Protein AF-A0A423U2K8-F1 (afdb_monomer)

Organism: Penaeus vannamei (NCBI:txid6689)

Secondary structure (DSSP, 8-state):
---EEEPTTS-EEES--EE-TT--HHHHHHHHHHHHHTT--EEE--GGGS-HHHHHHHHHHHHHHHT--GGGSEEEEEE-GGG-STTHHHHHHHHHHHHHT-S-EEEEEE-SS-EE--SSTT-SS-EETTEE-EETT--HHHHHHHHHHHHHTTSEEEEEEES--HHHHHHHHTT-SS--S-EEE-----STT----EE--S-----------SS--------PPPHHHHTTS-HHHHHHHHSPPEEEEETTEEEEEPPP-PPPPHHHHHHHHHHHHHHHHHTT--SSS--HHHHHHHHHHHHHHHHHHHHH-HHHHHHHHHHHHHHHHHHHHHHHHHHHHHHHHHHHHHHHHHHHHHHHHHHHHHHHHHHHHHHHHHHHHHHHHHHHHHHHHHHHHHHHHHHHHHHHHHHHHHHHHHHHHHHHHHHTSPP-

pLDDT: mean 81.75, std 18.7, range [22.86, 98.69]

Foldseek 3Di:
DPDWDQFPLRDTHHQAEFECAPPDLVGLLVVLLVCVVVPHQEYEDELVRVNLLSNLNSLVVNCVVPVDDPVSHAYEYEQFLQLLDAVSLVVRLVVSCVSSVHQAHAEYEHAEQWHFNAPDSNSRQPDDPNHTRTDPVRDPQNSLVVQVVCCVVRNYVFYAYEPDDPVSLCVNCVPDPHRHRWYWYQQDDDDPDGRRGDTDDPDDDDDDDDDDDDDDDPPPPLPDDPPVVVVVDDLQVLQCSLPPWDWDDDPNDIDTHGDDLDADDPVNLVVLVVVLVVQCVVVVADPDDDGPSNVVSVVVSLSVVLSNVCSVPVVVSVVSSVVVVVVVVVVVSVVSVVVVVVVVVVVVVVVVVVVVVVVVVVVVVVVVVVVVVVVVVVVVVVVVVVVVVVVVVVVVVVVVVVVVVVVVVVVVVVVVVVVVVVVVVVVPDDDD

InterPro domains:
  IPR018170 Aldo/keto reductase, conserved site [PS00062] (147-164)
  IPR018170 Aldo/keto reductase, conserved site [PS00798] (39-56)
  IPR019347 Axonemal dynein light chain [PF10211] (236-421)
  IPR019347 Axonemal dynein light chain [PTHR13183] (218-428)
  IPR020471 Aldo-keto reductase [PR00069] (35-59)
  IPR020471 Aldo-keto reductase [PR00069] (95-113)
  IPR020471 Aldo-keto reductase [PR00069] (147-164)
  IPR023210 NADP-dependent oxidoreductase domain [PF00248] (21-184)
  IPR036812 NAD(P)-dependent oxidoreductase domain superfamily [G3DSA:3.20.20.100] (2-192)
  IPR036812 NAD(P)-dependent oxidoreductase domain superfamily [SSF51430] (1-232)

Structure (mmCIF, N/CA/C/O backbone):
data_AF-A0A423U2K8-F1
#
_entry.id   AF-A0A423U2K8-F1
#
loop_
_atom_site.group_PDB
_atom_site.id
_atom_site.type_symbol
_atom_site.label_atom_id
_atom_site.label_alt_id
_atom_site.label_comp_id
_atom_site.label_asym_id
_atom_site.label_entity_id
_atom_site.label_seq_id
_atom_site.pdbx_PDB_ins_code
_atom_site.Cartn_x
_atom_site.Cartn_y
_atom_site.Cartn_z
_atom_site.occupancy
_atom_site.B_iso_or_equiv
_atom_site.auth_seq_id
_atom_site.auth_comp_id
_atom_site.auth_asym_id
_atom_site.auth_atom_id
_atom_site.pdbx_PDB_model_num
ATOM 1 N N . MET A 1 1 ? -10.004 -9.629 -20.225 1.00 54.41 1 MET A N 1
ATOM 2 C CA . MET A 1 1 ? -8.718 -8.901 -20.146 1.00 54.41 1 MET A CA 1
ATOM 3 C C . MET A 1 1 ? -7.633 -9.961 -20.197 1.00 54.41 1 MET A C 1
ATOM 5 O O . MET A 1 1 ? -7.325 -10.543 -19.169 1.00 54.41 1 MET A O 1
ATOM 9 N N . ASP A 1 2 ? -7.085 -10.257 -21.377 1.00 60.03 2 ASP A N 1
ATOM 10 C CA . ASP A 1 2 ? -6.323 -11.513 -21.561 1.00 60.03 2 ASP A CA 1
ATOM 11 C C . ASP A 1 2 ? -4.809 -11.291 -21.650 1.00 60.03 2 ASP A C 1
ATOM 13 O O . ASP A 1 2 ? -4.030 -12.221 -21.874 1.00 60.03 2 ASP A O 1
ATOM 17 N N . LYS A 1 3 ? -4.372 -10.041 -21.457 1.00 76.19 3 LYS A N 1
ATOM 18 C CA . LYS A 1 3 ? -2.959 -9.679 -21.503 1.00 76.19 3 LYS A CA 1
ATOM 19 C C . LYS A 1 3 ? -2.255 -10.156 -20.231 1.00 76.19 3 LYS A C 1
ATOM 21 O O . LYS A 1 3 ? -2.613 -9.768 -19.118 1.00 76.19 3 LYS A O 1
ATOM 26 N N . ALA A 1 4 ? -1.231 -10.979 -20.416 1.00 78.88 4 ALA A N 1
ATOM 27 C CA . ALA A 1 4 ? -0.391 -11.527 -19.363 1.00 78.88 4 ALA A CA 1
ATOM 28 C C . ALA A 1 4 ? 1.085 -11.399 -19.752 1.00 78.88 4 ALA A C 1
ATOM 30 O O . ALA A 1 4 ? 1.414 -11.366 -20.936 1.00 78.88 4 ALA A O 1
ATOM 31 N N . VAL A 1 5 ? 1.959 -11.362 -18.752 1.00 76.69 5 VAL A N 1
ATOM 32 C CA . VAL A 1 5 ? 3.409 -11.454 -18.919 1.00 76.69 5 VAL A CA 1
ATOM 33 C C . VAL A 1 5 ? 3.885 -12.854 -18.540 1.00 76.69 5 VAL A C 1
ATOM 35 O O . VAL A 1 5 ? 3.356 -13.476 -17.614 1.00 76.69 5 VAL A O 1
ATOM 38 N N . THR A 1 6 ? 4.882 -13.358 -19.261 1.00 81.50 6 THR A N 1
ATOM 39 C CA . THR A 1 6 ? 5.548 -14.618 -18.926 1.00 81.50 6 THR A CA 1
ATOM 40 C C . THR A 1 6 ? 6.629 -14.349 -17.887 1.00 81.50 6 THR A C 1
ATOM 42 O O . THR A 1 6 ? 7.559 -13.581 -18.122 1.00 81.50 6 THR A O 1
ATOM 45 N N . LEU A 1 7 ? 6.496 -14.976 -16.723 1.00 76.00 7 LEU A N 1
ATOM 46 C CA . LEU A 1 7 ? 7.480 -14.928 -15.651 1.00 76.00 7 LEU A CA 1
ATOM 47 C C . LEU A 1 7 ? 8.711 -15.768 -16.011 1.00 76.00 7 LEU A C 1
ATOM 49 O O . LEU A 1 7 ? 8.632 -16.706 -16.802 1.00 76.00 7 LEU A O 1
ATOM 53 N N . SER A 1 8 ? 9.844 -15.503 -15.357 1.00 72.81 8 SER A N 1
ATOM 54 C CA . SER A 1 8 ? 11.090 -16.270 -15.548 1.00 72.81 8 SER A CA 1
ATOM 55 C C . SER A 1 8 ? 10.947 -17.773 -15.271 1.00 72.81 8 SER A C 1
ATOM 57 O O . SER A 1 8 ? 11.730 -18.578 -15.762 1.00 72.81 8 SER A O 1
ATOM 59 N N . CYS A 1 9 ? 9.936 -18.164 -14.495 1.00 69.62 9 CYS A N 1
ATOM 60 C CA . CYS A 1 9 ? 9.583 -19.552 -14.216 1.00 69.62 9 CYS A CA 1
ATOM 61 C C . CYS A 1 9 ? 8.697 -20.208 -15.294 1.00 69.62 9 CYS A C 1
ATOM 63 O O . CYS A 1 9 ? 8.291 -21.350 -15.103 1.00 69.62 9 CYS A O 1
ATOM 65 N N . GLY A 1 10 ? 8.351 -19.492 -16.370 1.00 73.12 10 GLY A N 1
ATOM 66 C CA . GLY A 1 10 ? 7.424 -19.928 -17.420 1.00 73.12 10 GLY A CA 1
ATOM 67 C C . GLY A 1 10 ? 5.939 -19.720 -17.094 1.00 73.12 10 GLY A C 1
ATOM 68 O O . GLY A 1 10 ? 5.096 -19.869 -17.975 1.00 73.12 10 GLY A O 1
ATOM 69 N N . GLY A 1 11 ? 5.598 -19.347 -15.855 1.00 77.69 11 GLY A N 1
ATOM 70 C CA . GLY A 1 11 ? 4.222 -19.048 -15.453 1.00 77.69 11 GLY A CA 1
ATOM 71 C C . GLY A 1 11 ? 3.681 -17.778 -16.114 1.00 77.69 11 GLY A C 1
ATOM 72 O O . GLY A 1 11 ? 4.428 -16.835 -16.371 1.00 77.69 11 GLY A O 1
ATOM 73 N N . ARG A 1 12 ? 2.371 -17.727 -16.368 1.00 84.25 12 ARG A N 1
ATOM 74 C CA . ARG A 1 12 ? 1.697 -16.538 -16.906 1.00 84.25 12 ARG A CA 1
ATOM 75 C C . ARG A 1 12 ? 1.069 -15.716 -15.785 1.00 84.25 12 ARG A C 1
ATOM 77 O O . ARG A 1 12 ? 0.206 -16.218 -15.076 1.00 84.25 12 ARG A O 1
ATOM 84 N N . MET A 1 13 ? 1.450 -14.447 -15.680 1.00 86.69 13 MET A N 1
ATOM 85 C CA . MET A 1 13 ? 0.884 -13.499 -14.717 1.00 86.69 13 MET A CA 1
ATOM 86 C C . MET A 1 13 ? 0.040 -12.442 -15.445 1.00 86.69 13 MET A C 1
ATOM 88 O O . MET A 1 13 ? 0.571 -11.763 -16.328 1.00 86.69 13 MET A O 1
ATOM 92 N N . PRO A 1 14 ? -1.253 -12.265 -15.118 1.00 86.62 14 PRO A N 1
ATOM 93 C CA . PRO A 1 14 ? -2.074 -11.211 -15.714 1.00 86.62 14 PRO A CA 1
ATOM 94 C C . PRO A 1 14 ? -1.523 -9.811 -15.408 1.00 86.62 14 PRO A C 1
ATOM 96 O O . PRO A 1 14 ? -1.101 -9.539 -14.283 1.00 86.62 14 PRO A O 1
ATOM 99 N N . LEU A 1 15 ? -1.545 -8.920 -16.408 1.00 79.06 15 LEU A N 1
ATOM 100 C CA . LEU A 1 15 ? -0.948 -7.579 -16.296 1.00 79.06 15 LEU A CA 1
ATOM 101 C C . LEU A 1 15 ? -1.656 -6.672 -15.286 1.00 79.06 15 LEU A C 1
ATOM 103 O O . LEU A 1 15 ? -1.028 -5.785 -14.716 1.00 79.06 15 LEU A O 1
ATOM 107 N N . VAL A 1 16 ? -2.960 -6.868 -15.098 1.00 79.56 16 VAL A N 1
ATOM 108 C CA . VAL A 1 16 ? -3.787 -6.058 -14.203 1.00 79.56 16 VAL A CA 1
ATOM 109 C C . VAL A 1 16 ? -4.295 -6.954 -13.086 1.00 79.56 16 VAL A C 1
ATOM 111 O O . VAL A 1 16 ? -4.907 -7.987 -13.361 1.00 79.56 16 VAL A O 1
ATOM 114 N N . GLY A 1 17 ? -4.031 -6.552 -11.844 1.00 83.12 17 GLY A N 1
ATOM 115 C CA . GLY A 1 17 ? -4.507 -7.226 -10.643 1.00 83.12 17 GLY A CA 1
ATOM 116 C C . GLY A 1 17 ? -5.226 -6.275 -9.693 1.00 83.12 17 GLY A C 1
ATOM 117 O O . GLY A 1 17 ? -5.031 -5.062 -9.755 1.00 83.12 17 GLY A O 1
ATOM 118 N N . LEU A 1 18 ? -6.071 -6.836 -8.830 1.00 88.75 18 LEU A N 1
ATOM 119 C CA . LEU A 1 18 ? -6.715 -6.123 -7.731 1.00 88.75 18 LEU A CA 1
ATOM 120 C C . LEU A 1 18 ? -5.817 -6.194 -6.491 1.00 88.75 18 LEU A C 1
ATOM 122 O O . LEU A 1 18 ? -5.568 -7.285 -5.982 1.00 88.75 18 LEU A O 1
ATOM 126 N N . GLY A 1 19 ? -5.365 -5.046 -5.988 1.00 85.50 19 GLY A N 1
ATOM 127 C CA . GLY A 1 19 ? -4.697 -4.961 -4.688 1.00 85.50 19 GLY A CA 1
ATOM 128 C C . GLY A 1 19 ? -5.704 -4.892 -3.540 1.00 85.50 19 GLY A C 1
ATOM 129 O O . GLY A 1 19 ? -6.649 -4.112 -3.600 1.00 85.50 19 GLY A O 1
ATOM 130 N N . CYS A 1 20 ? -5.475 -5.680 -2.490 1.00 84.94 20 CYS A N 1
ATOM 131 C CA . CYS A 1 20 ? -6.381 -5.809 -1.340 1.00 84.94 20 CYS A CA 1
ATOM 132 C C . CYS A 1 20 ? -5.904 -5.045 -0.090 1.00 84.94 20 CYS A C 1
ATOM 134 O O . CYS A 1 20 ? -6.420 -5.261 1.004 1.00 84.94 20 CYS A O 1
ATOM 136 N N . TRP A 1 21 ? -4.884 -4.192 -0.205 1.00 80.31 21 TRP A N 1
ATOM 137 C CA . TRP A 1 21 ? -4.378 -3.415 0.931 1.00 80.31 21 TRP A CA 1
ATOM 138 C C . TRP A 1 21 ? -5.410 -2.372 1.397 1.00 80.31 21 TRP A C 1
ATOM 140 O O . TRP A 1 21 ? -6.159 -1.841 0.585 1.00 80.31 21 TRP A O 1
ATOM 150 N N . GLU A 1 22 ? -5.474 -2.115 2.710 1.00 72.75 22 GLU A N 1
ATOM 151 C CA . GLU A 1 22 ? -6.424 -1.199 3.384 1.00 72.75 22 GLU A CA 1
ATOM 152 C C . GLU A 1 22 ? -7.920 -1.500 3.179 1.00 72.75 22 GLU A C 1
ATOM 154 O O . GLU A 1 22 ? -8.764 -0.758 3.675 1.00 72.75 22 GLU A O 1
ATOM 159 N N . SER A 1 23 ? -8.269 -2.599 2.507 1.00 75.25 23 SER A N 1
ATOM 160 C CA . SER A 1 23 ? -9.662 -3.010 2.335 1.00 75.25 23 SER A CA 1
ATOM 161 C C . SER A 1 23 ? -10.180 -3.676 3.615 1.00 75.25 23 SER A C 1
ATOM 163 O O . SER A 1 23 ? -9.606 -4.695 4.027 1.00 75.25 23 SER A O 1
ATOM 165 N N . PRO A 1 24 ? -11.250 -3.145 4.240 1.00 75.06 24 PRO A N 1
ATOM 166 C CA . PRO A 1 24 ? -11.887 -3.773 5.391 1.00 75.06 24 PRO A CA 1
ATOM 167 C C . PRO A 1 24 ? -12.326 -5.214 5.071 1.00 75.06 24 PRO A C 1
ATOM 169 O O . PRO A 1 24 ? -12.772 -5.468 3.945 1.00 75.06 24 PRO A O 1
ATOM 172 N N . PRO A 1 25 ? -12.217 -6.170 6.017 1.00 75.56 25 PRO A N 1
ATOM 173 C CA . PRO A 1 25 ? -12.595 -7.564 5.772 1.00 75.56 25 PRO A CA 1
ATOM 174 C C . PRO A 1 25 ? -14.033 -7.749 5.262 1.00 75.56 25 PRO A C 1
ATOM 176 O O . PRO A 1 25 ? -14.277 -8.621 4.436 1.00 75.56 25 PRO A O 1
ATOM 179 N N . ASP A 1 26 ? -14.970 -6.909 5.698 1.00 77.25 26 ASP A N 1
ATOM 180 C CA . ASP A 1 26 ? -16.378 -6.916 5.282 1.00 77.25 26 ASP A CA 1
ATOM 181 C C . ASP A 1 26 ? -16.597 -6.447 3.832 1.00 77.25 26 ASP A C 1
ATOM 183 O O . ASP A 1 26 ? -17.588 -6.823 3.208 1.00 77.25 26 ASP A O 1
ATOM 187 N N . GLN A 1 27 ? -15.662 -5.679 3.263 1.00 85.62 27 GLN A N 1
ATOM 188 C CA . GLN A 1 27 ? -15.765 -5.134 1.902 1.00 85.62 27 GLN A CA 1
ATOM 189 C C . GLN A 1 27 ? -14.910 -5.901 0.888 1.00 85.62 27 GLN A C 1
ATOM 191 O O . GLN A 1 27 ? -15.278 -6.013 -0.283 1.00 85.62 27 GLN A O 1
ATOM 196 N N . VAL A 1 28 ? -13.770 -6.455 1.316 1.00 91.06 28 VAL A N 1
ATOM 197 C CA . VAL A 1 28 ? -12.805 -7.070 0.393 1.00 91.06 28 VAL A CA 1
ATOM 198 C C . VAL A 1 28 ? -13.357 -8.322 -0.295 1.00 91.06 28 VAL A C 1
ATOM 200 O O . VAL A 1 28 ? -13.050 -8.548 -1.462 1.00 91.06 28 VAL A O 1
ATOM 203 N N . THR A 1 29 ? -14.212 -9.106 0.373 1.00 94.62 29 THR A N 1
ATOM 204 C CA . THR A 1 29 ? -14.867 -10.275 -0.241 1.00 94.62 29 THR A CA 1
ATOM 205 C C . THR A 1 29 ? -15.676 -9.863 -1.470 1.00 94.62 29 THR A C 1
ATOM 207 O O . THR A 1 29 ? -15.473 -10.414 -2.551 1.00 94.62 29 THR A O 1
ATOM 210 N N . GLN A 1 30 ? -16.517 -8.835 -1.332 1.00 92.56 30 GLN A N 1
ATOM 211 C CA . GLN A 1 30 ? -17.340 -8.319 -2.429 1.00 92.56 30 GLN A CA 1
ATOM 212 C C . GLN A 1 30 ? -16.482 -7.684 -3.529 1.00 92.56 30 GLN A C 1
ATOM 214 O O . GLN A 1 30 ? -16.752 -7.885 -4.711 1.00 92.56 30 GLN A O 1
ATOM 219 N N . ALA A 1 31 ? -15.420 -6.960 -3.161 1.00 89.88 31 ALA A N 1
ATOM 220 C CA . ALA A 1 31 ? -14.500 -6.362 -4.127 1.00 89.88 31 ALA A CA 1
ATOM 221 C C . ALA A 1 31 ? -13.789 -7.423 -4.986 1.00 89.88 31 ALA A C 1
ATOM 223 O O . ALA A 1 31 ? -13.658 -7.251 -6.198 1.00 89.88 31 ALA A O 1
ATOM 224 N N . VAL A 1 32 ? -13.364 -8.534 -4.375 1.00 95.44 32 VAL A N 1
ATOM 225 C CA . VAL A 1 32 ? -12.752 -9.666 -5.084 1.00 95.44 32 VAL A CA 1
ATOM 226 C C . VAL A 1 32 ? -13.751 -10.314 -6.040 1.00 95.44 32 VAL A C 1
ATOM 228 O O . VAL A 1 32 ? -13.420 -10.503 -7.210 1.00 95.44 32 VAL A O 1
ATOM 231 N N . GLU A 1 33 ? -14.972 -10.609 -5.588 1.00 95.12 33 GLU A N 1
ATOM 232 C CA . GLU A 1 33 ? -16.021 -11.180 -6.446 1.00 95.12 33 GLU A CA 1
ATOM 233 C C . GLU A 1 33 ? -16.344 -10.264 -7.634 1.00 95.12 33 GLU A C 1
ATOM 235 O O . GLU A 1 33 ? -16.333 -10.712 -8.782 1.00 95.12 33 GLU A O 1
ATOM 240 N N . ALA A 1 34 ? -16.543 -8.968 -7.379 1.00 92.19 34 ALA A N 1
ATOM 241 C CA . ALA A 1 34 ? -16.836 -7.977 -8.409 1.00 92.19 34 ALA A CA 1
ATOM 242 C C . ALA A 1 34 ? -15.691 -7.834 -9.423 1.00 92.19 34 ALA A C 1
ATOM 244 O O . ALA A 1 34 ? -15.937 -7.752 -10.626 1.00 92.19 34 ALA A O 1
ATOM 245 N N . ALA A 1 35 ? -14.434 -7.842 -8.969 1.00 90.00 35 ALA A N 1
ATOM 246 C CA . ALA A 1 35 ? -13.284 -7.787 -9.867 1.00 90.00 35 ALA A CA 1
ATOM 247 C C . ALA A 1 35 ? -13.207 -9.035 -10.760 1.00 90.00 35 ALA A C 1
ATOM 249 O O . ALA A 1 35 ? -12.978 -8.921 -11.968 1.00 90.00 35 ALA A O 1
ATOM 250 N N . LEU A 1 36 ? -13.424 -10.225 -10.193 1.00 94.94 36 LEU A N 1
ATOM 251 C CA . LEU A 1 36 ? -13.426 -11.477 -10.950 1.00 94.94 36 LEU A CA 1
ATOM 252 C C . LEU A 1 36 ? -14.578 -11.526 -11.972 1.00 94.94 36 LEU A C 1
ATOM 254 O O . LEU A 1 36 ? -14.353 -11.937 -13.119 1.00 94.94 36 LEU A O 1
ATOM 258 N N . ASP A 1 37 ? -15.767 -11.037 -11.608 1.00 93.38 37 ASP A N 1
ATOM 259 C CA . ASP A 1 37 ? -16.909 -10.867 -12.518 1.00 93.38 37 ASP A CA 1
ATOM 260 C C . ASP A 1 37 ? -16.610 -9.845 -13.631 1.00 93.38 37 ASP A C 1
ATOM 262 O O . ASP A 1 37 ? -16.925 -10.089 -14.796 1.00 93.38 37 ASP A O 1
ATOM 266 N N . ALA A 1 38 ? -15.891 -8.761 -13.321 1.00 90.62 38 ALA A N 1
ATOM 267 C CA . ALA A 1 38 ? -15.415 -7.771 -14.295 1.00 90.62 38 ALA A CA 1
ATOM 268 C C . ALA A 1 38 ? -14.265 -8.278 -15.196 1.00 90.62 38 ALA A C 1
ATOM 270 O O . ALA A 1 38 ? -13.781 -7.558 -16.073 1.00 90.62 38 ALA A O 1
ATOM 271 N N . GLY A 1 39 ? -13.811 -9.521 -15.004 1.00 91.44 39 GLY A N 1
ATOM 272 C CA . GLY A 1 39 ? -12.797 -10.160 -15.841 1.00 91.44 39 GLY A CA 1
ATOM 273 C C . GLY A 1 39 ? -11.360 -10.029 -15.336 1.00 91.44 39 GLY A C 1
ATOM 274 O O . GLY A 1 39 ? -10.440 -10.400 -16.071 1.00 91.44 39 GLY A O 1
ATOM 275 N N . TYR A 1 40 ? -11.141 -9.550 -14.106 1.00 91.25 40 TYR A N 1
ATOM 276 C CA . TYR A 1 40 ? -9.831 -9.642 -13.458 1.00 91.25 40 TYR A CA 1
ATOM 277 C C . TYR A 1 40 ? -9.495 -11.106 -13.200 1.00 91.25 40 TYR A C 1
ATOM 279 O O . TYR A 1 40 ? -10.358 -11.928 -12.895 1.00 91.25 40 TYR A O 1
ATOM 287 N N . ARG A 1 41 ? -8.214 -11.446 -13.319 1.00 94.44 41 ARG A N 1
ATOM 288 C CA . ARG A 1 41 ? -7.703 -12.795 -13.038 1.00 94.44 41 ARG A CA 1
ATOM 289 C C . ARG A 1 41 ? -6.471 -12.765 -12.147 1.00 94.44 41 ARG A C 1
ATOM 291 O O . ARG A 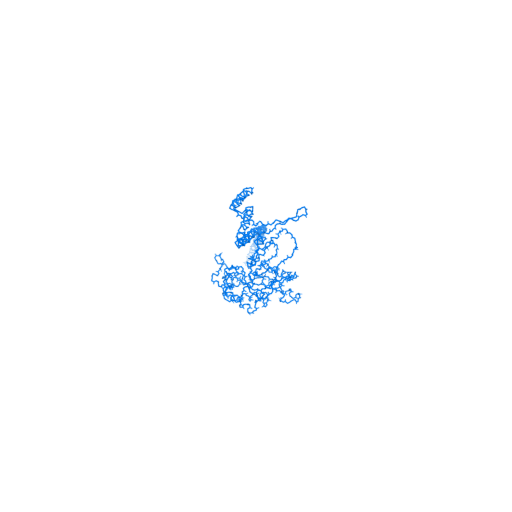1 41 ? -5.763 -13.753 -12.075 1.00 94.44 41 ARG A O 1
ATOM 298 N N . HIS A 1 42 ? -6.194 -11.644 -11.490 1.00 93.75 42 HIS A N 1
ATOM 299 C CA . HIS A 1 42 ? -5.042 -11.469 -10.612 1.00 93.75 42 HIS A CA 1
ATOM 300 C C . HIS A 1 42 ? -5.484 -10.743 -9.341 1.00 93.75 42 HIS A C 1
ATOM 302 O O . HIS A 1 42 ? -6.034 -9.647 -9.419 1.00 93.75 42 HIS A O 1
ATOM 308 N N . ILE A 1 43 ? -5.264 -11.373 -8.187 1.00 95.44 43 ILE A N 1
ATOM 309 C CA . ILE A 1 43 ? -5.582 -10.850 -6.857 1.00 95.44 43 ILE A CA 1
ATOM 310 C C . ILE A 1 43 ? -4.289 -10.765 -6.041 1.00 95.44 43 ILE A C 1
ATOM 312 O O . ILE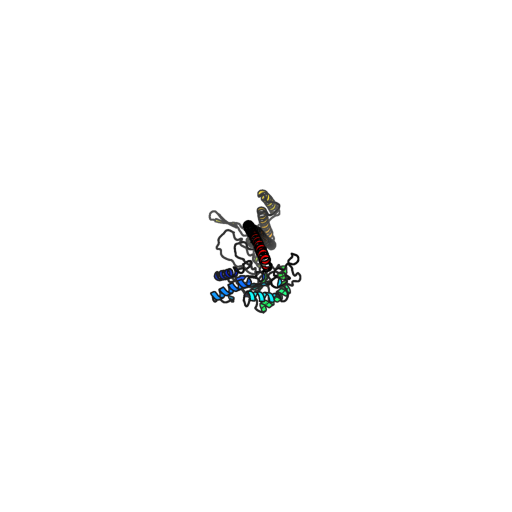 A 1 43 ? -3.606 -11.773 -5.852 1.00 95.44 43 ILE A O 1
ATOM 316 N N . ASP A 1 44 ? -3.957 -9.569 -5.562 1.00 95.31 44 ASP A N 1
ATOM 317 C CA . ASP A 1 44 ? -2.790 -9.295 -4.725 1.00 95.31 44 ASP A CA 1
ATOM 318 C C . ASP A 1 44 ? -3.218 -9.015 -3.279 1.00 95.31 44 ASP A C 1
ATOM 320 O O . ASP A 1 44 ? -3.959 -8.072 -2.994 1.00 95.31 44 ASP A O 1
ATOM 324 N N . THR A 1 45 ? -2.740 -9.848 -2.354 1.00 94.94 45 THR A N 1
ATOM 325 C CA . THR A 1 45 ? -2.915 -9.681 -0.908 1.00 94.94 45 THR A CA 1
ATOM 326 C C . THR A 1 45 ? -1.579 -9.873 -0.176 1.00 94.94 45 THR A C 1
ATOM 328 O O . THR A 1 45 ? -0.519 -9.946 -0.804 1.00 94.94 45 THR A O 1
ATOM 331 N N . ALA A 1 46 ? -1.582 -9.865 1.154 1.00 95.12 46 ALA A N 1
ATOM 332 C CA . ALA A 1 46 ? -0.425 -10.141 1.996 1.00 95.12 46 ALA A CA 1
ATOM 333 C C . ALA A 1 46 ? -0.869 -10.551 3.401 1.00 95.12 46 ALA A C 1
ATOM 335 O O . ALA A 1 46 ? -1.872 -10.043 3.903 1.00 95.12 46 ALA A O 1
ATOM 336 N N . TYR A 1 47 ? -0.038 -11.329 4.099 1.00 95.88 47 TYR A N 1
ATOM 337 C CA . TYR A 1 47 ? -0.275 -11.675 5.503 1.00 95.88 47 TYR A CA 1
ATOM 338 C C . TYR A 1 47 ? -0.498 -10.434 6.390 1.00 95.88 47 TYR A C 1
ATOM 340 O O . TYR A 1 47 ? -1.418 -10.391 7.206 1.00 95.88 47 TYR A O 1
ATOM 348 N N . ASN A 1 48 ? 0.296 -9.376 6.174 1.00 91.44 48 ASN A N 1
ATOM 349 C CA . ASN A 1 48 ? 0.197 -8.114 6.919 1.00 91.44 48 ASN A CA 1
ATOM 350 C C . ASN A 1 48 ? -1.089 -7.315 6.653 1.00 91.44 48 ASN A C 1
ATOM 352 O O . ASN A 1 48 ? -1.331 -6.343 7.361 1.00 91.44 48 ASN A O 1
ATOM 356 N N . TYR A 1 49 ? -1.889 -7.658 5.639 1.00 90.62 49 TYR A N 1
ATOM 357 C CA . TYR A 1 49 ? -3.136 -6.935 5.355 1.00 90.62 49 TYR A CA 1
ATOM 358 C C . TYR A 1 49 ? -4.289 -7.400 6.249 1.00 90.62 49 TYR A C 1
ATOM 360 O O . TYR A 1 49 ? -5.319 -6.738 6.292 1.00 90.62 49 TYR A O 1
ATOM 368 N N . LEU A 1 50 ? -4.108 -8.512 6.977 1.00 91.31 50 LEU A N 1
ATOM 369 C CA . LEU A 1 50 ? -5.072 -9.056 7.941 1.00 91.31 50 LEU A CA 1
ATOM 370 C C . LEU A 1 50 ? -6.461 -9.357 7.349 1.00 91.31 50 LEU A C 1
ATOM 372 O O . LEU A 1 50 ? -7.435 -9.481 8.083 1.00 91.31 50 LEU A O 1
ATOM 376 N N . ASN A 1 51 ? -6.548 -9.520 6.027 1.00 92.44 51 ASN A N 1
ATOM 377 C CA . ASN A 1 51 ? -7.802 -9.738 5.309 1.00 92.44 51 ASN A CA 1
ATOM 378 C C . ASN A 1 51 ? -7.765 -10.942 4.347 1.00 92.44 51 ASN A C 1
ATOM 380 O O . ASN A 1 51 ? -8.696 -11.143 3.569 1.00 92.44 51 ASN A O 1
ATOM 384 N N . GLU A 1 52 ? -6.727 -11.782 4.422 1.00 97.12 52 GLU A N 1
ATOM 385 C CA . GLU A 1 52 ? -6.566 -12.972 3.572 1.00 97.12 52 GLU A CA 1
ATOM 386 C C . GLU A 1 52 ? -7.736 -13.961 3.670 1.00 97.12 52 GLU A C 1
ATOM 388 O O . GLU A 1 52 ? -8.087 -14.592 2.678 1.00 97.12 52 GLU A O 1
ATOM 393 N N . GLU A 1 53 ? -8.381 -14.074 4.833 1.00 97.75 53 GLU A N 1
ATOM 394 C CA . GLU A 1 53 ? -9.555 -14.938 4.995 1.00 97.75 53 GLU A CA 1
ATOM 395 C C . GLU A 1 53 ? -10.739 -14.474 4.137 1.00 97.75 53 GLU A C 1
ATOM 397 O O . GLU A 1 53 ? -11.348 -15.267 3.411 1.00 97.75 53 GLU A O 1
ATOM 402 N N . ALA A 1 54 ? -11.004 -13.168 4.150 1.00 96.81 54 ALA A N 1
ATOM 403 C CA . ALA A 1 54 ? -12.056 -12.541 3.363 1.00 96.81 54 ALA A CA 1
ATOM 404 C C . ALA A 1 54 ? -11.735 -12.547 1.855 1.00 96.81 54 ALA A C 1
ATOM 406 O O . ALA A 1 54 ? -12.624 -12.795 1.036 1.00 96.81 54 ALA A O 1
ATOM 407 N N . VAL A 1 55 ? -10.461 -12.364 1.480 1.00 97.81 55 VAL A N 1
ATOM 408 C CA . VAL A 1 55 ? -9.988 -12.532 0.092 1.00 97.81 55 VAL A CA 1
ATOM 409 C C . VAL A 1 55 ? -10.210 -13.968 -0.387 1.00 97.81 55 VAL A C 1
ATOM 411 O O . VAL A 1 55 ? -10.749 -14.189 -1.471 1.00 97.81 55 VAL A O 1
ATOM 414 N N . GLY A 1 56 ? -9.844 -14.956 0.436 1.00 98.00 56 GLY A N 1
ATOM 415 C CA . GLY A 1 56 ? -10.064 -16.368 0.139 1.00 98.00 56 GLY A CA 1
ATOM 416 C C . GLY A 1 56 ? -11.543 -16.705 -0.040 1.00 98.00 56 GLY A C 1
ATOM 417 O O . GLY A 1 56 ? -11.890 -17.457 -0.950 1.00 98.00 56 GLY A O 1
ATOM 418 N N . ALA A 1 57 ? -12.418 -16.134 0.794 1.00 98.00 57 ALA A N 1
ATOM 419 C CA . ALA A 1 57 ? -13.865 -16.286 0.654 1.00 98.00 57 ALA A CA 1
ATOM 420 C C . ALA A 1 57 ? -14.367 -15.776 -0.703 1.00 98.00 57 ALA A C 1
ATOM 422 O O . ALA A 1 57 ? -15.034 -16.531 -1.404 1.00 98.00 57 ALA A O 1
ATOM 423 N N . GLY A 1 58 ? -13.963 -14.572 -1.123 1.00 97.31 58 GLY A N 1
ATOM 424 C CA . GLY A 1 58 ? -14.396 -14.006 -2.407 1.00 97.31 58 GLY A CA 1
ATOM 425 C C . GLY A 1 58 ? -13.954 -14.845 -3.610 1.00 97.31 58 GLY A C 1
ATOM 426 O O . GLY A 1 58 ? -14.728 -15.072 -4.538 1.00 97.31 58 GLY A O 1
ATOM 427 N N . ILE A 1 59 ? -12.733 -15.394 -3.570 1.00 98.25 59 ILE A N 1
ATOM 428 C CA . ILE A 1 59 ? -12.250 -16.309 -4.617 1.00 98.25 59 ILE A CA 1
ATOM 429 C C . ILE A 1 59 ? -13.110 -17.578 -4.662 1.00 98.25 59 ILE A C 1
ATOM 431 O O . ILE A 1 59 ? -13.547 -17.975 -5.739 1.00 98.25 59 ILE A O 1
ATOM 435 N N . ARG A 1 60 ? -13.359 -18.227 -3.517 1.00 97.75 60 ARG A N 1
ATOM 436 C CA . ARG A 1 60 ? -14.138 -19.478 -3.469 1.00 97.75 60 ARG A CA 1
ATOM 437 C C . ARG A 1 60 ? -15.579 -19.272 -3.916 1.00 97.75 60 ARG A C 1
ATOM 439 O O . ARG A 1 60 ? -16.032 -20.021 -4.773 1.00 97.75 60 ARG A O 1
ATOM 446 N N . ASN A 1 61 ? -16.241 -18.228 -3.421 1.00 97.31 61 ASN A N 1
ATOM 447 C CA . ASN A 1 61 ? -17.604 -17.880 -3.814 1.00 97.31 61 ASN A CA 1
ATOM 448 C C . ASN A 1 61 ? -17.712 -17.711 -5.335 1.00 97.31 61 ASN A C 1
ATOM 450 O O . ASN A 1 61 ? -18.616 -18.255 -5.965 1.00 97.31 61 ASN A O 1
ATOM 454 N N . TRP A 1 62 ? -16.751 -17.015 -5.952 1.00 97.88 62 TRP A N 1
ATOM 455 C CA . TRP A 1 62 ? -16.727 -16.837 -7.401 1.00 97.88 62 TRP A CA 1
ATOM 456 C C . TRP A 1 62 ? -16.472 -18.145 -8.168 1.00 97.88 62 TRP A C 1
ATOM 458 O O . TRP A 1 62 ? -17.107 -18.397 -9.196 1.00 97.88 62 TRP A O 1
ATOM 468 N N . LEU A 1 63 ? -15.566 -19.002 -7.682 1.00 97.50 63 LEU A N 1
ATOM 469 C CA . LEU A 1 63 ? -15.303 -20.313 -8.288 1.00 97.50 63 LEU A CA 1
ATOM 470 C C . LEU A 1 63 ? -16.536 -21.225 -8.207 1.00 97.50 63 LEU A C 1
ATOM 472 O O . LEU A 1 63 ? -16.890 -21.845 -9.207 1.00 97.50 63 LEU A O 1
ATOM 476 N N . GLU A 1 64 ? -17.219 -21.258 -7.062 1.00 97.31 64 GLU A N 1
ATOM 477 C CA . GLU A 1 64 ? -18.464 -22.012 -6.859 1.00 97.31 64 GLU A CA 1
ATOM 478 C C . GLU A 1 64 ? -19.591 -21.486 -7.757 1.00 97.31 64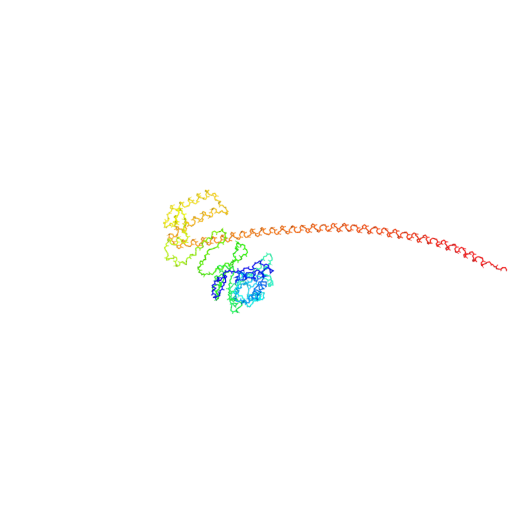 GLU A C 1
ATOM 480 O O . GLU A 1 64 ? -20.249 -22.264 -8.445 1.00 97.31 64 GLU A O 1
ATOM 485 N N . LYS A 1 65 ? -19.757 -20.159 -7.826 1.00 97.06 65 LYS A N 1
ATOM 486 C CA . LYS A 1 65 ? -20.752 -19.486 -8.676 1.00 97.06 65 LYS A CA 1
ATOM 487 C C . LYS A 1 65 ? -20.547 -19.765 -10.169 1.00 97.06 65 LYS A C 1
ATOM 489 O O . LYS A 1 65 ? -21.522 -19.868 -10.907 1.00 97.06 65 LYS A O 1
ATOM 494 N N . THR A 1 66 ? -19.300 -19.839 -10.636 1.00 96.81 66 THR A N 1
ATOM 495 C CA . THR A 1 66 ? -18.976 -19.934 -12.074 1.00 96.81 66 THR A CA 1
ATOM 496 C C . THR A 1 66 ? -18.595 -21.338 -12.546 1.00 96.81 66 THR A C 1
ATOM 498 O O . THR A 1 66 ? -18.502 -21.564 -13.752 1.00 96.81 66 THR A O 1
ATOM 501 N N . GLY A 1 67 ? -18.326 -22.270 -11.628 1.00 95.50 67 GLY A N 1
ATOM 502 C CA . GLY A 1 67 ? -17.788 -23.598 -11.939 1.00 95.50 67 GLY A CA 1
ATOM 503 C C . GLY A 1 67 ? -16.357 -23.580 -12.493 1.00 95.50 67 GLY A C 1
ATOM 504 O O . GLY A 1 67 ? -15.887 -24.582 -13.035 1.00 95.50 67 GLY A O 1
ATOM 505 N N . LYS A 1 68 ? -15.652 -22.445 -12.406 1.00 95.31 68 LYS A N 1
ATOM 506 C CA . LYS A 1 68 ? -14.280 -22.304 -12.909 1.00 95.31 68 LYS A CA 1
ATOM 507 C C . LYS A 1 68 ? -13.265 -22.966 -11.982 1.00 95.31 68 LYS A C 1
ATOM 509 O O . LYS A 1 68 ? -13.480 -23.125 -10.785 1.00 95.31 68 LYS A O 1
ATOM 514 N N . SER A 1 69 ? -12.117 -23.338 -12.548 1.00 95.88 69 SER A N 1
ATOM 515 C CA . SER A 1 69 ? -11.033 -23.952 -11.778 1.00 95.88 69 SER A CA 1
ATOM 516 C C . SER A 1 69 ? -10.200 -22.903 -11.034 1.00 95.88 69 SER A C 1
ATOM 518 O O . SER A 1 69 ? -10.012 -21.787 -11.521 1.00 95.88 69 SER A O 1
ATOM 520 N N . ARG A 1 70 ? -9.608 -23.280 -9.891 1.00 96.44 70 ARG A N 1
ATOM 521 C CA . ARG A 1 70 ? -8.661 -22.427 -9.143 1.00 96.44 70 ARG A CA 1
ATOM 522 C C . ARG A 1 70 ? -7.511 -21.911 -10.019 1.00 96.44 70 ARG A C 1
ATOM 524 O O . ARG A 1 70 ? -7.022 -20.814 -9.767 1.00 96.44 70 ARG A O 1
ATOM 531 N N . GLY A 1 71 ? -7.107 -22.658 -11.049 1.00 95.06 71 GLY A N 1
ATOM 532 C CA . GLY A 1 71 ? -6.048 -22.261 -11.981 1.00 95.06 71 GLY A CA 1
ATOM 533 C C . GLY A 1 71 ? -6.371 -21.030 -12.837 1.00 95.06 71 GLY A C 1
ATOM 534 O O . GLY A 1 71 ? -5.465 -20.467 -13.438 1.00 95.06 71 GLY A O 1
ATOM 535 N N . GLU A 1 72 ? -7.630 -20.584 -12.873 1.00 94.19 72 GLU A N 1
ATOM 536 C CA . GLU A 1 72 ? -8.039 -19.373 -13.596 1.00 94.19 72 GLU A CA 1
ATOM 537 C C . GLU A 1 72 ? -7.656 -18.080 -12.859 1.00 94.19 72 GLU A C 1
ATOM 539 O O . GLU A 1 72 ? -7.590 -17.023 -13.480 1.00 94.19 72 GLU A O 1
ATOM 544 N N . VAL A 1 73 ? -7.417 -18.133 -11.545 1.00 96.44 73 VAL A N 1
ATOM 545 C CA . VAL A 1 73 ? -7.139 -16.948 -10.720 1.00 96.44 73 VAL A CA 1
ATOM 546 C C . VAL A 1 73 ? -5.674 -16.951 -10.302 1.00 96.44 73 VAL A C 1
ATOM 548 O O . VAL A 1 73 ? -5.214 -17.890 -9.676 1.00 96.44 73 VAL A O 1
ATOM 551 N N . PHE A 1 74 ? -4.933 -15.896 -10.602 1.00 96.56 74 PHE A N 1
ATOM 552 C CA . PHE A 1 74 ? -3.556 -15.704 -10.165 1.00 96.56 74 PHE A CA 1
ATOM 553 C C . PHE A 1 74 ? -3.536 -15.006 -8.798 1.00 96.56 74 PHE A C 1
ATOM 555 O O . PHE A 1 74 ? -3.908 -13.839 -8.694 1.00 96.56 74 PHE A O 1
ATOM 562 N N . VAL A 1 75 ? -3.118 -15.702 -7.742 1.00 98.12 75 VAL A N 1
ATOM 563 C CA . VAL A 1 75 ? -3.127 -15.175 -6.367 1.00 98.12 75 VAL A CA 1
ATOM 564 C C . VAL A 1 75 ? -1.712 -14.887 -5.881 1.00 98.12 75 VAL A C 1
ATOM 566 O O . VAL A 1 75 ? -0.844 -15.764 -5.923 1.00 98.12 75 VAL A O 1
ATOM 569 N N . VAL A 1 76 ? -1.506 -13.673 -5.369 1.00 97.75 76 VAL A N 1
ATOM 570 C CA . VAL A 1 76 ? -0.260 -13.230 -4.735 1.00 97.75 76 VAL A CA 1
ATOM 571 C C . VAL A 1 76 ? -0.465 -13.073 -3.235 1.00 97.75 76 VAL A C 1
ATOM 573 O O . VAL A 1 76 ? -1.416 -12.423 -2.809 1.00 97.75 76 VAL A O 1
ATOM 576 N N . THR A 1 77 ? 0.458 -13.609 -2.436 1.00 98.12 77 THR A N 1
ATOM 577 C CA . THR A 1 77 ? 0.614 -13.215 -1.026 1.00 98.12 77 THR A CA 1
ATOM 578 C C . THR A 1 77 ? 2.081 -12.941 -0.696 1.00 98.12 77 THR A C 1
ATOM 580 O O . THR A 1 77 ? 2.973 -13.146 -1.528 1.00 98.12 77 THR A O 1
ATOM 583 N N . LYS A 1 78 ? 2.349 -12.417 0.501 1.00 98.25 78 LYS A N 1
ATOM 584 C CA . LYS A 1 78 ? 3.661 -11.896 0.886 1.00 98.25 78 LYS A CA 1
ATOM 585 C C . LYS A 1 78 ? 4.057 -12.342 2.290 1.00 98.25 78 LYS A C 1
ATOM 587 O O . LYS A 1 78 ? 3.265 -12.221 3.224 1.00 98.25 78 LYS A O 1
ATOM 592 N N . LEU A 1 79 ? 5.305 -12.790 2.421 1.00 98.44 79 LEU A N 1
ATOM 593 C CA . LEU A 1 79 ? 5.971 -13.122 3.676 1.00 98.44 79 LEU A CA 1
ATOM 594 C C . LEU A 1 79 ? 6.015 -11.880 4.580 1.00 98.44 79 LEU A C 1
ATOM 596 O O . LEU A 1 79 ? 6.600 -10.870 4.171 1.00 98.44 79 LEU A O 1
ATOM 600 N N . PRO A 1 80 ? 5.425 -11.921 5.787 1.00 97.00 80 PRO A N 1
ATOM 601 C CA . PRO A 1 80 ? 5.483 -10.813 6.732 1.00 97.00 80 PRO A CA 1
ATOM 602 C C . PRO A 1 80 ? 6.909 -10.580 7.249 1.00 97.00 80 PRO A C 1
ATOM 604 O O . PRO A 1 80 ? 7.717 -11.505 7.311 1.00 97.00 80 PRO A O 1
ATOM 607 N N . MET A 1 81 ? 7.211 -9.359 7.698 1.00 94.88 81 MET A N 1
ATOM 608 C CA . MET A 1 81 ? 8.535 -9.019 8.255 1.00 94.88 81 MET A CA 1
ATOM 609 C C . MET A 1 81 ? 8.863 -9.846 9.503 1.00 94.88 81 MET A C 1
ATOM 611 O O . MET A 1 81 ? 10.008 -10.237 9.705 1.00 94.88 81 MET A O 1
ATOM 615 N N . ILE A 1 82 ? 7.848 -10.191 10.300 1.00 95.88 82 ILE A N 1
ATOM 616 C CA . ILE A 1 82 ? 8.003 -11.097 11.443 1.00 95.88 82 ILE A CA 1
ATOM 617 C C . ILE A 1 82 ? 8.287 -12.549 11.044 1.00 95.88 82 ILE A C 1
ATOM 619 O O . ILE A 1 82 ? 8.543 -13.359 11.916 1.00 95.88 82 ILE A O 1
ATOM 623 N N . GLY A 1 83 ? 8.236 -12.900 9.756 1.00 96.38 83 GLY A N 1
ATOM 624 C CA . GLY A 1 83 ? 8.559 -14.230 9.234 1.00 96.38 83 GLY A CA 1
ATOM 625 C C . GLY A 1 83 ? 9.940 -14.343 8.592 1.00 96.38 83 GLY A C 1
ATOM 626 O O . GLY A 1 83 ? 10.257 -15.382 8.022 1.00 96.38 83 GLY A O 1
ATOM 627 N N . MET A 1 84 ? 10.757 -13.290 8.654 1.00 96.19 84 MET A N 1
ATOM 628 C CA . MET A 1 84 ? 12.072 -13.202 8.003 1.00 96.19 84 MET A CA 1
ATOM 629 C C . MET A 1 84 ? 13.185 -13.916 8.796 1.00 96.19 84 MET A C 1
ATOM 631 O O . MET A 1 84 ? 14.246 -13.347 9.044 1.00 96.19 84 MET A O 1
ATOM 635 N N . TYR A 1 85 ? 12.943 -15.163 9.195 1.00 93.81 85 TYR A N 1
ATOM 636 C CA . TYR A 1 85 ? 13.883 -16.023 9.919 1.00 93.81 85 TYR A CA 1
ATOM 637 C C . TYR A 1 85 ? 13.758 -17.481 9.442 1.00 93.81 85 TYR A C 1
ATOM 639 O O . TYR A 1 85 ? 12.807 -17.828 8.742 1.00 93.81 85 TYR A O 1
ATOM 647 N N . GLU A 1 86 ? 14.712 -18.340 9.813 1.00 89.75 86 GLU A N 1
ATOM 648 C CA . GLU A 1 86 ? 14.727 -19.760 9.424 1.00 89.75 86 GLU A CA 1
ATOM 649 C C . GLU A 1 86 ? 13.481 -20.518 9.924 1.00 89.75 86 GLU A C 1
ATOM 651 O O . GLU A 1 86 ? 13.151 -20.499 11.108 1.00 89.75 86 GLU A O 1
ATOM 656 N N . GLY A 1 87 ? 12.755 -21.174 9.020 1.00 94.25 87 GLY A N 1
ATOM 657 C CA . GLY A 1 87 ? 11.467 -21.820 9.284 1.00 94.25 87 GLY A CA 1
ATOM 658 C C . GLY A 1 87 ? 10.265 -20.867 9.272 1.00 94.25 87 GLY A C 1
ATOM 659 O O . GLY A 1 87 ? 9.122 -21.314 9.124 1.00 94.25 87 GLY A O 1
ATOM 660 N N . GLY A 1 88 ? 10.489 -19.552 9.364 1.00 96.75 88 GLY A N 1
ATOM 661 C CA . GLY A 1 88 ? 9.435 -18.540 9.306 1.00 96.75 88 GLY A CA 1
ATOM 662 C C . GLY A 1 88 ? 8.754 -18.486 7.938 1.00 96.75 88 GLY A C 1
ATOM 663 O O . GLY A 1 88 ? 7.528 -18.375 7.858 1.00 96.75 88 GLY A O 1
ATOM 664 N N . VAL A 1 89 ? 9.518 -18.653 6.854 1.00 98.31 89 VAL A N 1
ATOM 665 C CA . VAL A 1 89 ? 9.004 -18.551 5.480 1.00 98.31 89 VAL A CA 1
ATOM 666 C C . VAL A 1 89 ? 7.896 -19.566 5.211 1.00 98.31 89 VAL A C 1
ATOM 668 O O . VAL A 1 89 ? 6.824 -19.202 4.716 1.00 98.31 89 VAL A O 1
ATOM 671 N N . GLU A 1 90 ? 8.137 -20.825 5.581 1.00 98.25 90 GLU A N 1
ATOM 672 C CA . GLU A 1 90 ? 7.174 -21.916 5.428 1.00 98.25 90 GLU A CA 1
ATOM 673 C C . GLU A 1 90 ? 5.985 -21.764 6.376 1.00 98.25 90 GLU A C 1
ATOM 675 O O . GLU A 1 90 ? 4.835 -21.910 5.951 1.00 98.25 90 GLU A O 1
ATOM 680 N N . LYS A 1 91 ? 6.251 -21.426 7.646 1.00 98.25 91 LYS A N 1
ATOM 681 C CA . LYS A 1 91 ? 5.218 -21.213 8.667 1.00 98.25 91 LYS A CA 1
ATOM 682 C C . LYS A 1 91 ? 4.181 -20.193 8.199 1.00 98.25 91 LYS A C 1
ATOM 684 O O . LYS A 1 91 ? 2.980 -20.468 8.234 1.00 98.25 91 LYS A O 1
ATOM 689 N N . PHE A 1 92 ? 4.631 -19.021 7.754 1.00 98.50 92 PHE A N 1
ATOM 690 C CA . PHE A 1 92 ? 3.730 -17.940 7.359 1.00 98.50 92 PHE A CA 1
ATOM 691 C C . PHE A 1 92 ? 3.062 -18.182 6.005 1.00 98.50 92 PHE A C 1
ATOM 693 O O . PHE A 1 92 ? 1.899 -17.809 5.844 1.00 98.50 92 PHE A O 1
ATOM 700 N N . LEU A 1 93 ? 3.716 -18.879 5.067 1.00 98.69 93 LEU A N 1
ATOM 701 C CA . LEU A 1 93 ? 3.047 -19.295 3.833 1.00 98.69 93 LEU A CA 1
ATOM 702 C C . LEU A 1 93 ? 1.904 -20.274 4.127 1.00 98.69 93 LEU A C 1
ATOM 704 O O . LEU A 1 93 ? 0.799 -20.085 3.627 1.00 98.69 93 LEU A O 1
ATOM 708 N N . LYS A 1 94 ? 2.131 -21.279 4.984 1.00 98.62 94 LYS A N 1
ATOM 709 C CA . LYS A 1 94 ? 1.091 -22.239 5.389 1.00 98.62 94 LYS A CA 1
ATOM 710 C C . LYS A 1 94 ? -0.096 -21.556 6.067 1.00 98.62 94 LYS A C 1
ATOM 712 O O . LYS A 1 94 ? -1.232 -21.844 5.709 1.00 98.62 94 LYS A O 1
ATOM 717 N N . LYS A 1 95 ? 0.153 -20.599 6.966 1.00 98.50 95 LYS A N 1
ATOM 718 C CA . LYS A 1 95 ? -0.920 -19.789 7.573 1.00 98.50 95 LYS A CA 1
ATOM 719 C C . LYS A 1 95 ? -1.684 -18.955 6.544 1.00 98.50 95 LYS A C 1
ATOM 721 O O . LYS A 1 95 ? -2.902 -18.846 6.636 1.00 98.50 95 LYS A O 1
ATOM 726 N N . SER A 1 96 ? -0.984 -18.376 5.569 1.00 98.62 96 SER A N 1
ATOM 727 C CA . SER A 1 96 ? -1.622 -17.618 4.483 1.00 98.62 96 SER A CA 1
ATOM 728 C C . SER A 1 96 ? -2.529 -18.534 3.650 1.00 98.62 96 SER A C 1
ATOM 730 O O . SER A 1 96 ? -3.679 -18.198 3.384 1.00 98.62 96 SER A O 1
ATOM 732 N N . LEU A 1 97 ? -2.050 -19.735 3.300 1.00 98.69 97 LEU A N 1
ATOM 733 C CA . LEU A 1 97 ? -2.825 -20.757 2.586 1.00 98.69 97 LEU A CA 1
ATOM 734 C C . LEU A 1 97 ? -4.051 -21.229 3.379 1.00 98.69 97 LEU A C 1
ATOM 736 O O . LEU A 1 97 ? -5.117 -21.398 2.791 1.00 98.69 97 LEU A O 1
ATOM 740 N N . GLU A 1 98 ? -3.919 -21.396 4.696 1.00 98.56 98 GLU A N 1
ATOM 741 C CA . GLU A 1 98 ? -5.023 -21.737 5.599 1.00 98.56 98 GLU A CA 1
ATOM 742 C C . GLU A 1 98 ? -6.097 -20.643 5.611 1.00 98.56 98 GLU A C 1
ATOM 744 O O . GLU A 1 98 ? -7.265 -20.937 5.359 1.00 98.56 98 GLU A O 1
ATOM 749 N N . LYS A 1 99 ? -5.708 -19.373 5.805 1.00 98.12 99 LYS A N 1
ATOM 750 C CA . LYS A 1 99 ? -6.634 -18.228 5.762 1.00 98.12 99 LYS A CA 1
ATOM 751 C C . LYS A 1 99 ? -7.326 -18.125 4.402 1.00 98.12 99 LYS A C 1
ATOM 753 O O . LYS A 1 99 ? -8.550 -18.061 4.324 1.00 98.12 99 LYS A O 1
ATOM 758 N N . LEU A 1 100 ? -6.559 -18.200 3.315 1.00 98.38 100 LEU A N 1
ATOM 759 C CA . LEU A 1 100 ? -7.095 -18.165 1.951 1.00 98.38 100 LEU A CA 1
ATOM 760 C C . LEU A 1 100 ? -7.946 -19.410 1.613 1.00 98.38 100 LEU A C 1
ATOM 762 O O . LEU A 1 100 ? -8.734 -19.377 0.666 1.00 98.38 100 LEU A O 1
ATOM 766 N N . LYS A 1 101 ? -7.801 -20.502 2.377 1.00 98.06 101 LYS A N 1
ATOM 767 C CA . LYS A 1 101 ? -8.252 -21.871 2.069 1.00 98.06 101 LYS A CA 1
ATOM 768 C C . LYS A 1 101 ? -7.878 -22.295 0.646 1.00 98.06 101 LYS A C 1
ATOM 770 O O . LYS A 1 101 ? -8.725 -22.716 -0.140 1.00 98.06 101 LYS A O 1
ATOM 775 N N . LEU A 1 102 ? -6.599 -22.146 0.310 1.00 97.75 102 LEU A N 1
ATOM 776 C CA . LEU A 1 102 ? -6.029 -22.519 -0.985 1.00 97.75 102 LEU A CA 1
ATOM 777 C C . LEU A 1 102 ? -4.938 -23.577 -0.807 1.00 97.75 102 LEU A C 1
ATOM 779 O O . LEU A 1 102 ? -4.204 -23.559 0.173 1.00 97.75 102 LEU A O 1
ATOM 783 N N . GLY A 1 103 ? -4.789 -24.470 -1.788 1.00 97.50 103 GLY A N 1
ATOM 784 C CA . GLY A 1 103 ? -3.693 -25.448 -1.795 1.00 97.50 103 GLY A CA 1
ATOM 785 C C . GLY A 1 103 ? -2.338 -24.862 -2.211 1.00 97.50 103 GLY A C 1
ATOM 786 O O . GLY A 1 103 ? -1.302 -25.434 -1.889 1.00 97.50 103 GLY A O 1
ATOM 787 N N . TYR A 1 104 ? -2.338 -23.737 -2.935 1.00 98.38 104 TYR A N 1
ATOM 788 C CA . TYR A 1 104 ? -1.134 -23.030 -3.376 1.00 98.38 104 TYR A CA 1
ATOM 789 C C . TYR A 1 104 ? -1.432 -21.553 -3.699 1.00 98.38 104 TYR A C 1
ATOM 791 O O . TYR A 1 104 ? -2.583 -21.169 -3.957 1.00 98.38 104 TYR A O 1
ATOM 799 N N . VAL A 1 105 ? -0.375 -20.738 -3.758 1.00 98.38 105 VAL A N 1
ATOM 800 C CA . VAL A 1 105 ? -0.392 -19.389 -4.352 1.00 98.38 105 VAL A CA 1
ATOM 801 C C . VAL A 1 105 ? 0.410 -19.350 -5.649 1.00 98.38 105 VAL A C 1
ATOM 803 O O . VAL A 1 105 ? 1.361 -20.109 -5.847 1.00 98.38 105 VAL A O 1
ATOM 806 N N . ASP A 1 106 ? 0.028 -18.470 -6.564 1.00 98.19 106 ASP A N 1
ATOM 807 C CA . ASP A 1 106 ? 0.677 -18.362 -7.870 1.00 98.19 106 ASP A CA 1
ATOM 808 C C . ASP A 1 106 ? 2.005 -17.602 -7.767 1.00 98.19 106 ASP A C 1
ATOM 810 O O . ASP A 1 106 ? 2.972 -17.920 -8.468 1.00 98.19 106 ASP A O 1
ATOM 814 N N . LEU A 1 107 ? 2.082 -16.660 -6.824 1.00 97.12 107 LEU A N 1
ATOM 815 C CA . LEU A 1 107 ? 3.285 -15.902 -6.506 1.00 97.12 107 LEU A CA 1
ATOM 816 C C . LEU A 1 107 ? 3.388 -15.645 -4.998 1.00 97.12 107 LEU A C 1
ATOM 818 O O . LEU A 1 107 ? 2.460 -15.126 -4.381 1.00 97.12 107 LEU A O 1
ATOM 822 N N . TYR A 1 108 ? 4.541 -15.970 -4.417 1.00 98.38 108 TYR A N 1
ATOM 823 C CA . TYR A 1 108 ? 4.871 -15.622 -3.036 1.00 98.38 108 TYR A CA 1
ATOM 824 C C . TYR A 1 108 ? 6.033 -14.630 -2.995 1.00 98.38 108 TYR A C 1
ATOM 826 O O . TYR A 1 108 ? 7.092 -14.880 -3.575 1.00 98.38 108 TYR A O 1
ATOM 834 N N . LEU A 1 109 ? 5.836 -13.489 -2.335 1.00 97.38 109 LEU A N 1
ATOM 835 C CA . LEU A 1 109 ? 6.817 -12.402 -2.298 1.00 97.38 109 LEU A CA 1
ATOM 836 C C . LEU A 1 109 ? 7.427 -12.222 -0.910 1.00 97.38 109 LEU A C 1
ATOM 838 O O . LEU A 1 109 ? 6.723 -12.287 0.091 1.00 97.38 109 LEU A O 1
ATOM 842 N N . VAL A 1 110 ? 8.708 -11.868 -0.834 1.00 97.06 110 VAL A N 1
ATOM 843 C CA . VAL A 1 110 ? 9.248 -11.229 0.378 1.00 97.06 110 VAL A CA 1
ATOM 844 C C . VAL A 1 110 ? 8.711 -9.798 0.457 1.00 97.06 110 VAL A C 1
ATOM 846 O O . VAL A 1 110 ? 9.018 -9.003 -0.427 1.00 97.06 110 VAL A O 1
ATOM 849 N N . HIS A 1 111 ? 7.909 -9.453 1.472 1.00 94.00 111 HIS A N 1
ATOM 850 C CA . HIS A 1 111 ? 7.173 -8.176 1.501 1.00 94.00 111 HIS A CA 1
ATOM 851 C C . HIS A 1 111 ? 8.090 -6.947 1.642 1.00 94.00 111 HIS A C 1
ATOM 853 O O . HIS A 1 111 ? 7.918 -5.947 0.938 1.00 94.00 111 HIS A O 1
ATOM 859 N N . LEU A 1 112 ? 9.072 -7.027 2.542 1.00 88.00 112 LEU A N 1
ATOM 860 C CA . LEU A 1 112 ? 10.090 -6.004 2.781 1.00 88.00 112 LEU A CA 1
ATOM 861 C C . LEU A 1 112 ? 11.439 -6.686 3.070 1.00 88.00 112 LEU A C 1
ATOM 863 O O . LEU A 1 112 ? 11.458 -7.752 3.686 1.00 88.00 112 LEU A O 1
ATOM 867 N N . PRO A 1 113 ? 12.580 -6.099 2.662 1.00 90.56 113 PRO A N 1
ATOM 868 C CA . PRO A 1 113 ? 13.907 -6.696 2.840 1.00 90.56 113 PRO A CA 1
ATOM 869 C C . PRO A 1 113 ? 14.463 -6.508 4.266 1.00 90.56 113 PRO A C 1
ATOM 871 O O . PRO A 1 113 ? 15.644 -6.202 4.434 1.00 90.56 113 PRO A O 1
ATOM 874 N N . VAL A 1 114 ? 13.615 -6.639 5.288 1.00 88.31 114 VAL A N 1
ATOM 875 C CA . VAL A 1 114 ? 13.964 -6.454 6.702 1.00 88.31 114 VAL A CA 1
ATOM 876 C C . VAL A 1 114 ? 13.065 -7.317 7.586 1.00 88.31 114 VAL A C 1
ATOM 878 O O . VAL A 1 114 ? 11.858 -7.393 7.354 1.00 88.31 114 VAL A O 1
ATOM 881 N N . GLY A 1 115 ? 13.657 -7.979 8.580 1.00 91.88 115 GLY A N 1
ATOM 882 C CA . GLY A 1 115 ? 12.931 -8.752 9.580 1.00 91.88 115 GLY A CA 1
ATOM 883 C C . GLY A 1 115 ? 12.549 -7.939 10.810 1.00 91.88 115 GLY A C 1
ATOM 884 O O . GLY A 1 115 ? 13.121 -6.882 11.082 1.00 91.88 115 GLY A O 1
ATOM 885 N N . MET A 1 116 ? 11.565 -8.432 11.555 1.00 91.81 116 MET A N 1
ATOM 886 C CA . MET A 1 116 ? 11.089 -7.840 12.808 1.00 91.81 116 MET A CA 1
ATOM 887 C C . MET A 1 116 ? 10.874 -8.921 13.866 1.00 91.81 116 MET A C 1
ATOM 889 O O . MET A 1 116 ? 10.561 -10.063 13.535 1.00 91.81 116 MET A O 1
ATOM 893 N N . LYS A 1 117 ? 11.008 -8.558 15.144 1.00 90.06 117 LYS A N 1
ATOM 894 C CA . LYS A 1 117 ? 10.822 -9.477 16.277 1.00 90.06 117 LYS A CA 1
ATOM 895 C C . LYS A 1 117 ? 9.458 -9.256 16.924 1.00 90.06 117 LYS A C 1
ATOM 897 O O . LYS A 1 117 ? 9.324 -8.451 17.846 1.00 90.06 117 LYS A O 1
ATOM 902 N N . GLY A 1 118 ? 8.457 -9.956 16.393 1.00 87.38 118 GLY A N 1
ATOM 903 C CA . GLY A 1 118 ? 7.110 -10.015 16.963 1.00 87.38 118 GLY A CA 1
ATOM 904 C C . GLY A 1 118 ? 7.058 -10.890 18.213 1.00 87.38 118 GLY A C 1
ATOM 905 O O . GLY A 1 118 ? 7.813 -11.857 18.324 1.00 87.38 118 GLY A O 1
ATOM 906 N N . LYS A 1 119 ? 6.164 -10.562 19.151 1.00 89.00 119 LYS A N 1
ATOM 907 C CA . LYS A 1 119 ? 5.887 -11.418 20.321 1.00 89.00 119 LYS A CA 1
ATOM 908 C C . LYS A 1 119 ? 5.159 -12.706 19.933 1.00 89.00 119 LYS A C 1
ATOM 910 O O . LYS A 1 119 ? 5.386 -13.752 20.534 1.00 89.00 119 LYS A O 1
ATOM 915 N N . ASP A 1 120 ? 4.300 -12.613 18.924 1.00 91.88 120 ASP A N 1
ATOM 916 C CA . ASP A 1 120 ? 3.506 -13.709 18.381 1.00 91.88 120 ASP A CA 1
ATOM 917 C C . ASP A 1 120 ? 3.192 -13.477 16.888 1.00 91.88 120 ASP A C 1
ATOM 919 O O . ASP A 1 120 ? 3.678 -12.531 16.266 1.00 91.88 120 ASP A O 1
ATOM 923 N N . ASP A 1 121 ? 2.387 -14.363 16.296 1.00 92.38 121 ASP A N 1
ATOM 924 C CA . ASP A 1 121 ? 2.059 -14.350 14.863 1.00 92.38 121 ASP A CA 1
ATOM 925 C C . ASP A 1 121 ? 1.076 -13.238 14.439 1.00 92.38 121 ASP A C 1
ATOM 927 O O . ASP A 1 121 ? 0.818 -13.091 13.237 1.00 92.38 121 ASP A O 1
ATOM 931 N N . ASN A 1 122 ? 0.510 -12.492 15.394 1.00 88.62 122 ASN A N 1
ATOM 932 C CA . ASN A 1 122 ? -0.399 -11.363 15.174 1.00 88.62 122 ASN A CA 1
ATOM 933 C C . ASN A 1 122 ? 0.292 -10.007 15.389 1.00 88.62 122 ASN A C 1
ATOM 935 O O . ASN A 1 122 ? -0.199 -8.990 14.897 1.00 88.62 122 ASN A O 1
ATOM 939 N N . ASP A 1 123 ? 1.442 -9.982 16.064 1.00 88.44 123 ASP A N 1
ATOM 940 C CA . ASP A 1 123 ? 2.267 -8.792 16.294 1.00 88.44 123 ASP A CA 1
ATOM 941 C C . ASP A 1 123 ? 3.069 -8.396 15.036 1.00 88.44 123 ASP A C 1
ATOM 943 O O . ASP A 1 123 ? 4.297 -8.406 15.011 1.00 88.44 123 ASP A O 1
ATOM 947 N N . ILE A 1 124 ? 2.360 -8.100 13.940 1.00 86.38 124 ILE A N 1
ATOM 948 C CA . ILE A 1 124 ? 2.928 -7.907 12.591 1.00 86.38 124 ILE A CA 1
ATOM 949 C C . ILE A 1 124 ? 3.736 -6.608 12.408 1.00 86.38 124 ILE A C 1
ATOM 951 O O . ILE A 1 124 ? 4.441 -6.471 11.403 1.00 86.38 124 ILE A O 1
ATOM 955 N N . PHE A 1 125 ? 3.639 -5.674 13.359 1.00 86.31 125 PHE A N 1
ATOM 956 C CA . PHE A 1 125 ? 4.407 -4.425 13.432 1.00 86.31 125 PHE A CA 1
ATOM 957 C C . PHE A 1 125 ? 4.843 -4.178 14.889 1.00 86.31 125 PHE A C 1
ATOM 959 O O . PHE A 1 125 ? 4.291 -3.298 15.554 1.00 86.31 125 PHE A O 1
ATOM 966 N N . PRO A 1 126 ? 5.806 -4.960 15.402 1.00 81.88 126 PRO A N 1
ATOM 967 C CA . PRO A 1 126 ? 6.163 -4.931 16.813 1.00 81.88 126 PRO A CA 1
ATOM 968 C C . PRO A 1 126 ? 6.843 -3.621 17.192 1.00 81.88 126 PRO A C 1
ATOM 970 O O . PRO A 1 126 ? 7.748 -3.161 16.493 1.00 81.88 126 PRO A O 1
ATOM 973 N N . VAL A 1 127 ? 6.439 -3.046 18.326 1.00 82.44 127 VAL A N 1
ATOM 974 C CA . VAL A 1 127 ? 6.998 -1.802 18.874 1.00 82.44 127 VAL A CA 1
ATOM 975 C C . VAL A 1 127 ? 7.564 -2.052 20.272 1.00 82.44 127 VAL A C 1
ATOM 977 O O . VAL A 1 127 ? 6.874 -2.579 21.145 1.00 82.44 127 VAL A O 1
ATOM 980 N N . VAL A 1 128 ? 8.819 -1.655 20.484 1.00 78.62 128 VAL A N 1
ATOM 981 C CA . VAL A 1 128 ? 9.529 -1.674 21.770 1.00 78.62 128 VAL A CA 1
ATOM 982 C C . VAL A 1 128 ? 10.096 -0.274 21.998 1.00 78.62 128 VAL A C 1
ATOM 984 O O . VAL A 1 128 ? 10.698 0.301 21.095 1.00 78.62 128 VAL A O 1
ATOM 987 N N . ASP A 1 129 ? 9.832 0.313 23.166 1.00 82.00 129 ASP A N 1
ATOM 988 C CA . ASP A 1 129 ? 10.280 1.666 23.539 1.00 82.00 129 ASP A CA 1
ATOM 989 C C . ASP A 1 129 ? 9.915 2.761 22.515 1.00 82.00 129 ASP A C 1
ATOM 991 O O . ASP A 1 129 ? 10.676 3.686 22.235 1.00 82.00 129 ASP A O 1
ATOM 995 N N . GLY A 1 130 ? 8.723 2.644 21.919 1.00 76.81 130 GLY A N 1
ATOM 996 C CA . GLY A 1 130 ? 8.223 3.589 20.914 1.00 76.81 130 GLY A CA 1
ATOM 997 C C . GLY A 1 130 ? 8.875 3.463 19.532 1.00 76.81 130 GLY A C 1
ATOM 998 O O . GLY A 1 130 ? 8.559 4.255 18.645 1.00 76.81 130 GLY A O 1
ATOM 999 N N . GLN A 1 131 ? 9.745 2.471 19.317 1.00 68.69 131 GLN A N 1
ATOM 1000 C CA . GLN A 1 131 ? 10.385 2.187 18.033 1.00 68.69 131 GLN A CA 1
ATOM 1001 C C . GLN A 1 131 ? 10.015 0.802 17.508 1.00 68.69 131 GLN A C 1
ATOM 1003 O O . GLN A 1 131 ? 9.712 -0.114 18.268 1.00 68.69 131 GLN A O 1
ATOM 1008 N N . ILE A 1 132 ? 10.046 0.633 16.186 1.00 78.75 132 ILE A N 1
ATOM 1009 C CA . ILE A 1 132 ? 9.791 -0.668 15.566 1.00 78.75 132 ILE A CA 1
ATOM 1010 C C . ILE A 1 132 ? 10.916 -1.641 15.944 1.00 78.75 132 ILE A C 1
ATOM 1012 O O . ILE A 1 132 ? 12.095 -1.331 15.779 1.00 78.75 132 ILE A O 1
ATOM 1016 N N . ASN A 1 133 ? 10.549 -2.835 16.410 1.00 87.00 133 ASN A N 1
ATOM 1017 C CA . ASN A 1 133 ? 11.479 -3.871 16.847 1.00 87.00 133 ASN A CA 1
ATOM 1018 C C . ASN A 1 133 ? 12.080 -4.623 15.647 1.00 87.00 133 ASN A C 1
ATOM 1020 O O . ASN A 1 133 ? 11.658 -5.728 15.290 1.00 87.00 133 ASN A O 1
ATOM 1024 N N . VAL A 1 134 ? 13.035 -3.976 14.983 1.00 87.06 134 VAL A N 1
ATOM 1025 C CA . VAL A 1 134 ? 13.720 -4.480 13.787 1.00 87.06 134 VAL A CA 1
ATOM 1026 C C . VAL A 1 134 ? 14.743 -5.559 14.146 1.00 87.06 134 VAL A C 1
ATOM 1028 O O . VAL A 1 134 ? 15.535 -5.407 15.074 1.00 87.06 134 VAL A O 1
ATOM 1031 N N . ASP A 1 135 ? 14.784 -6.632 13.355 1.00 88.06 135 ASP A N 1
ATOM 1032 C CA . ASP A 1 135 ? 15.842 -7.633 13.431 1.00 88.06 135 ASP A CA 1
ATOM 1033 C C . ASP A 1 135 ? 17.009 -7.296 12.494 1.00 88.06 135 ASP A C 1
ATOM 1035 O O . ASP A 1 135 ? 17.023 -7.643 11.308 1.00 88.06 135 ASP A O 1
ATOM 1039 N N . PHE A 1 136 ? 18.032 -6.645 13.041 1.00 86.88 136 PHE A N 1
ATOM 1040 C CA . PHE A 1 136 ? 19.252 -6.310 12.303 1.00 86.88 136 PHE A CA 1
ATOM 1041 C C . PHE A 1 136 ? 20.100 -7.532 11.912 1.00 86.88 136 PHE A C 1
ATOM 1043 O O . PHE A 1 136 ? 21.007 -7.391 11.092 1.00 86.88 136 PHE A O 1
ATOM 1050 N N . ALA A 1 137 ? 19.806 -8.723 12.448 1.00 88.50 137 ALA A N 1
ATOM 1051 C CA . ALA A 1 137 ? 20.487 -9.969 12.095 1.00 88.50 137 ALA A CA 1
ATOM 1052 C C . ALA A 1 137 ? 19.831 -10.716 10.915 1.00 88.50 137 ALA A C 1
ATOM 1054 O O . ALA A 1 137 ? 20.284 -11.802 10.557 1.00 88.50 137 ALA A O 1
ATOM 1055 N N . THR A 1 138 ? 18.790 -10.144 10.293 1.00 91.44 138 THR A N 1
ATOM 1056 C CA . THR A 1 138 ? 18.064 -10.774 9.177 1.00 91.44 138 THR A CA 1
ATOM 1057 C C . THR A 1 138 ? 19.002 -11.169 8.031 1.00 91.44 138 THR A C 1
ATOM 1059 O O . THR A 1 138 ? 19.588 -10.311 7.360 1.00 91.44 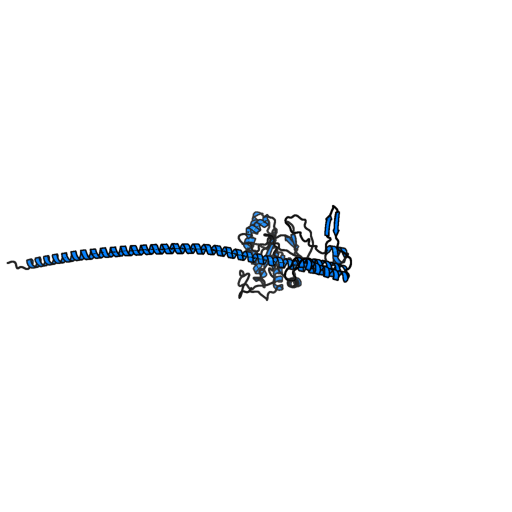138 THR A O 1
ATOM 1062 N N . ASP A 1 139 ? 19.074 -12.467 7.727 1.00 94.25 139 ASP A N 1
ATOM 1063 C CA . ASP A 1 139 ? 19.817 -12.973 6.573 1.00 94.25 139 ASP A CA 1
ATOM 1064 C C . ASP A 1 139 ? 18.910 -13.183 5.351 1.00 94.25 139 ASP A C 1
ATOM 1066 O O . ASP A 1 139 ? 18.236 -14.202 5.190 1.00 94.25 139 ASP A O 1
ATOM 1070 N N . LEU A 1 140 ? 18.956 -12.220 4.427 1.00 93.94 140 LEU A N 1
ATOM 1071 C CA . LEU A 1 140 ? 18.215 -12.274 3.163 1.00 93.94 140 LEU A CA 1
ATOM 1072 C C . LEU A 1 140 ? 18.579 -13.484 2.285 1.00 93.94 140 LEU A C 1
ATOM 1074 O O . LEU A 1 140 ? 17.742 -13.920 1.496 1.00 93.94 140 LEU A O 1
ATOM 1078 N N . ILE A 1 141 ? 19.802 -14.022 2.387 1.00 95.06 141 ILE A N 1
ATOM 10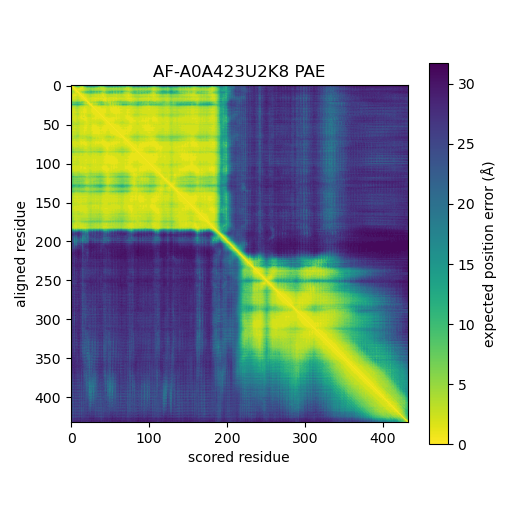79 C CA . ILE A 1 141 ? 20.212 -15.199 1.605 1.00 95.06 141 ILE A CA 1
ATOM 1080 C C . ILE A 1 141 ? 19.537 -16.452 2.162 1.00 95.06 141 ILE A C 1
ATOM 1082 O O . ILE A 1 141 ? 19.001 -17.247 1.389 1.00 95.06 141 ILE A O 1
ATOM 1086 N N . ALA A 1 142 ? 19.539 -16.622 3.486 1.00 96.06 142 ALA A N 1
ATOM 1087 C CA . ALA A 1 142 ? 18.852 -17.728 4.146 1.00 96.06 142 ALA A CA 1
ATOM 1088 C C . ALA A 1 142 ? 17.344 -17.702 3.851 1.00 96.06 142 ALA A C 1
ATOM 1090 O O . ALA A 1 142 ? 16.796 -18.709 3.403 1.00 96.06 142 ALA A O 1
ATOM 1091 N N . VAL A 1 143 ? 16.707 -16.531 3.974 1.00 97.31 143 VAL A N 1
ATOM 1092 C CA . VAL A 1 143 ? 15.288 -16.344 3.624 1.00 97.31 143 VAL A CA 1
ATOM 1093 C C . VAL A 1 143 ? 15.023 -16.731 2.168 1.00 97.31 143 VAL A C 1
ATOM 1095 O O . VAL A 1 143 ? 14.085 -17.475 1.888 1.00 97.31 143 VAL A O 1
ATOM 1098 N N . TRP A 1 144 ? 15.857 -16.285 1.223 1.00 97.19 144 TRP A N 1
ATOM 1099 C CA . TRP A 1 144 ? 15.659 -16.620 -0.190 1.00 97.19 144 TRP A CA 1
ATOM 1100 C C . TRP A 1 144 ? 15.781 -18.119 -0.468 1.00 97.19 144 TRP A C 1
ATOM 1102 O O . TRP A 1 144 ? 14.975 -18.668 -1.215 1.00 97.19 144 TRP A O 1
ATOM 1112 N N . ARG A 1 145 ? 16.725 -18.812 0.178 1.00 96.81 145 ARG A N 1
ATOM 1113 C CA . ARG A 1 145 ? 16.835 -20.276 0.070 1.00 96.81 145 ARG A CA 1
ATOM 1114 C C . ARG A 1 145 ? 15.567 -20.980 0.548 1.00 96.81 145 ARG A C 1
ATOM 1116 O O . ARG A 1 145 ? 15.191 -21.997 -0.028 1.00 96.81 145 ARG A O 1
ATOM 1123 N N . GLU A 1 146 ? 14.883 -20.464 1.567 1.00 97.75 146 GLU A N 1
ATOM 1124 C CA . GLU A 1 146 ? 13.583 -21.008 1.972 1.00 97.75 146 GLU A CA 1
ATOM 1125 C C . GLU A 1 146 ? 12.461 -20.675 0.987 1.00 97.75 146 GLU A C 1
ATOM 1127 O O . GLU A 1 146 ? 11.635 -21.541 0.703 1.00 97.75 146 GLU A O 1
ATOM 1132 N N . MET A 1 147 ? 12.463 -19.481 0.386 1.00 97.75 147 MET A N 1
ATOM 1133 C CA . MET A 1 147 ? 11.536 -19.155 -0.706 1.00 97.75 147 MET A CA 1
ATOM 1134 C C . MET A 1 147 ? 11.678 -20.164 -1.861 1.00 97.75 147 MET A C 1
ATOM 1136 O O . MET A 1 147 ? 10.681 -20.669 -2.378 1.00 97.75 147 MET A O 1
ATOM 1140 N N . GLU A 1 148 ? 12.907 -20.542 -2.226 1.00 97.00 148 GLU A N 1
ATOM 1141 C CA . GLU A 1 148 ? 13.171 -21.582 -3.235 1.00 97.00 148 GLU A CA 1
ATOM 1142 C C . GLU A 1 148 ? 12.595 -22.953 -2.840 1.00 97.00 148 GLU A C 1
ATOM 1144 O O . GLU A 1 148 ? 12.043 -23.665 -3.691 1.00 97.00 148 GLU A O 1
ATOM 1149 N N . LYS A 1 149 ? 12.645 -23.313 -1.547 1.00 97.50 149 LYS A N 1
ATOM 1150 C CA . LYS A 1 149 ? 11.986 -24.526 -1.032 1.00 97.50 149 LYS A CA 1
ATOM 1151 C C . LYS A 1 149 ? 10.469 -24.444 -1.204 1.00 97.50 149 LYS A C 1
ATOM 1153 O O . LYS A 1 149 ? 9.874 -25.429 -1.626 1.00 97.50 149 LYS A O 1
ATOM 1158 N N . MET A 1 150 ? 9.845 -23.287 -0.963 1.00 97.62 150 MET A N 1
ATOM 1159 C CA . MET A 1 150 ? 8.386 -23.126 -1.108 1.00 97.62 150 MET A CA 1
ATOM 1160 C C . MET A 1 150 ? 7.917 -23.370 -2.541 1.00 97.62 150 MET A C 1
ATOM 1162 O O . MET A 1 150 ? 6.858 -23.963 -2.757 1.00 97.62 150 MET A O 1
ATOM 1166 N N . LYS A 1 151 ? 8.739 -22.975 -3.522 1.00 95.12 151 LYS A N 1
ATOM 1167 C CA . LYS A 1 151 ? 8.506 -23.312 -4.927 1.00 95.12 151 LYS A CA 1
ATOM 1168 C C . LYS A 1 151 ? 8.642 -24.809 -5.191 1.00 95.12 151 LYS A C 1
ATOM 1170 O O . LYS A 1 151 ? 7.804 -25.398 -5.868 1.00 95.12 151 LYS A O 1
ATOM 1175 N N . THR A 1 152 ? 9.684 -25.425 -4.639 1.00 95.94 152 THR A N 1
ATOM 1176 C CA . THR A 1 152 ? 9.968 -26.860 -4.805 1.00 95.94 152 THR A CA 1
ATOM 1177 C C . THR A 1 152 ? 8.867 -27.736 -4.197 1.00 95.94 152 THR A C 1
ATOM 1179 O O . THR A 1 152 ? 8.481 -28.733 -4.796 1.00 95.94 152 THR A O 1
ATOM 1182 N N . LEU A 1 153 ? 8.308 -27.332 -3.053 1.00 96.75 153 LEU A N 1
ATOM 1183 C CA . LEU A 1 153 ? 7.178 -28.002 -2.398 1.00 96.75 153 LEU A CA 1
ATOM 1184 C C . LEU A 1 153 ? 5.833 -27.771 -3.110 1.00 96.75 153 LEU A C 1
ATOM 1186 O O . LEU A 1 153 ? 4.830 -28.363 -2.727 1.00 96.75 153 LEU A O 1
ATOM 1190 N N . GLY A 1 154 ? 5.781 -26.893 -4.115 1.00 96.31 154 GLY A N 1
ATOM 1191 C CA . GLY A 1 154 ? 4.554 -26.565 -4.841 1.00 96.31 154 GLY A CA 1
ATOM 1192 C C . GLY A 1 154 ? 3.565 -25.681 -4.074 1.00 96.31 154 GLY A C 1
ATOM 1193 O O . GLY A 1 154 ? 2.489 -25.405 -4.600 1.00 96.31 154 GLY A O 1
ATOM 1194 N N . LEU A 1 155 ? 3.928 -25.195 -2.879 1.00 97.81 155 LEU A N 1
ATOM 1195 C CA . LEU A 1 155 ? 3.112 -24.260 -2.091 1.00 97.81 155 LEU A CA 1
ATOM 1196 C C . LEU A 1 155 ? 3.020 -22.879 -2.761 1.00 97.81 155 LEU A C 1
ATOM 1198 O O . LEU A 1 155 ? 2.013 -22.184 -2.629 1.00 97.81 155 LEU A O 1
ATOM 1202 N N . ALA A 1 156 ? 4.055 -22.503 -3.518 1.00 97.56 156 ALA A N 1
ATOM 1203 C CA . ALA A 1 156 ? 4.064 -21.338 -4.394 1.00 97.56 156 ALA A CA 1
ATOM 1204 C C . ALA A 1 156 ? 4.491 -21.740 -5.815 1.00 97.56 156 ALA A C 1
ATOM 1206 O O . ALA A 1 156 ? 5.487 -22.436 -5.989 1.00 97.56 156 ALA A O 1
ATOM 1207 N N . ARG A 1 157 ? 3.788 -21.297 -6.864 1.00 95.44 157 ARG A N 1
ATOM 1208 C CA . ARG A 1 157 ? 4.209 -21.577 -8.257 1.00 95.44 157 ARG A CA 1
ATOM 1209 C C . ARG A 1 157 ? 5.405 -20.726 -8.677 1.00 95.44 157 ARG A C 1
ATOM 1211 O O . ARG A 1 157 ? 6.293 -21.190 -9.396 1.00 95.44 157 ARG A O 1
ATOM 1218 N N . SER A 1 158 ? 5.442 -19.494 -8.185 1.00 94.50 158 SER A N 1
ATOM 1219 C CA . SER A 1 158 ? 6.498 -18.519 -8.435 1.00 94.50 158 SER A CA 1
ATOM 1220 C C . SER A 1 158 ? 6.888 -17.824 -7.140 1.00 94.50 158 SER A C 1
ATOM 1222 O O . SER A 1 158 ? 6.095 -17.735 -6.203 1.00 94.50 158 SER A O 1
ATOM 1224 N N . ILE A 1 159 ? 8.110 -17.299 -7.100 1.00 96.25 159 ILE A N 1
ATOM 1225 C CA . ILE A 1 159 ? 8.629 -16.551 -5.956 1.00 96.25 159 ILE A CA 1
ATOM 1226 C C . ILE A 1 159 ? 9.249 -15.240 -6.416 1.00 96.25 159 ILE A C 1
ATOM 1228 O O . ILE A 1 159 ? 9.787 -15.141 -7.521 1.00 96.25 159 ILE A O 1
ATOM 1232 N N . GLY A 1 160 ? 9.174 -14.229 -5.565 1.00 93.06 160 GLY A N 1
ATOM 1233 C CA . GLY A 1 160 ? 9.693 -12.904 -5.859 1.00 93.06 160 GLY A CA 1
ATOM 1234 C C . GLY A 1 160 ? 9.962 -12.096 -4.600 1.00 93.06 160 GLY A C 1
ATOM 1235 O O . GLY A 1 160 ? 9.945 -12.601 -3.478 1.00 93.06 160 GLY A O 1
ATOM 1236 N N . VAL A 1 161 ? 10.215 -10.816 -4.802 1.00 89.81 161 VAL A N 1
ATOM 1237 C CA . VAL A 1 161 ? 10.535 -9.860 -3.748 1.00 89.81 161 VAL A CA 1
ATOM 1238 C C . VAL A 1 161 ? 9.711 -8.588 -3.910 1.00 89.81 161 VAL A C 1
ATOM 1240 O O . VAL A 1 161 ? 9.134 -8.342 -4.968 1.00 89.81 161 VAL A O 1
ATOM 1243 N N . SER A 1 162 ? 9.636 -7.789 -2.851 1.00 82.62 162 SER A N 1
ATOM 1244 C CA . SER A 1 162 ? 8.984 -6.487 -2.852 1.00 82.62 162 SER A CA 1
ATOM 1245 C C . SER A 1 162 ? 9.827 -5.462 -2.099 1.00 82.62 162 SER A C 1
ATOM 1247 O O . SER A 1 162 ? 10.344 -5.737 -1.018 1.00 82.62 162 SER A O 1
ATOM 1249 N N . ASN A 1 163 ? 9.959 -4.259 -2.661 1.00 79.12 163 ASN A N 1
ATOM 1250 C CA . ASN A 1 163 ? 10.672 -3.117 -2.069 1.00 79.12 163 ASN A CA 1
ATOM 1251 C C . ASN A 1 163 ? 12.185 -3.331 -1.828 1.00 79.12 163 ASN A C 1
ATOM 1253 O O . ASN A 1 163 ? 12.794 -2.661 -0.997 1.00 79.12 163 ASN A O 1
ATOM 1257 N N . PHE A 1 164 ? 12.823 -4.249 -2.560 1.00 81.81 164 PHE A N 1
ATOM 1258 C CA . PHE A 1 164 ? 14.282 -4.442 -2.497 1.00 81.81 164 PHE A CA 1
ATOM 1259 C C . PHE A 1 164 ? 15.067 -3.336 -3.233 1.00 81.81 164 PHE A C 1
ATOM 1261 O O . PHE A 1 164 ? 14.718 -2.916 -4.336 1.00 81.81 164 PHE A O 1
ATOM 1268 N N . SER A 1 165 ? 16.196 -2.916 -2.666 1.00 74.06 165 SER A N 1
ATOM 1269 C CA . SER A 1 165 ? 17.190 -2.088 -3.362 1.00 74.06 165 SER A CA 1
ATOM 1270 C C . SER A 1 165 ? 17.990 -2.901 -4.388 1.00 74.06 165 SER A C 1
ATOM 1272 O O . SER A 1 165 ? 18.096 -4.127 -4.298 1.00 74.06 165 SER A O 1
ATOM 1274 N N . VAL A 1 166 ? 18.655 -2.215 -5.324 1.00 72.31 166 VAL A N 1
ATOM 1275 C CA . VAL A 1 166 ? 19.548 -2.850 -6.314 1.00 72.31 166 VAL A CA 1
ATOM 1276 C C . VAL A 1 166 ? 20.657 -3.666 -5.638 1.00 72.31 166 VAL A C 1
ATOM 1278 O O . VAL A 1 166 ? 20.974 -4.768 -6.084 1.00 72.31 166 VAL A O 1
ATOM 1281 N N . LYS A 1 167 ? 21.233 -3.163 -4.537 1.00 73.81 167 LYS A N 1
ATOM 1282 C CA . LYS A 1 167 ? 22.285 -3.866 -3.784 1.00 73.81 167 LYS A CA 1
ATOM 1283 C C . LYS A 1 167 ? 21.760 -5.163 -3.164 1.00 73.81 167 LYS A C 1
ATOM 1285 O O . LYS A 1 167 ? 22.435 -6.187 -3.242 1.00 73.81 167 LYS A O 1
ATOM 1290 N N . GLN A 1 168 ? 20.558 -5.130 -2.586 1.00 83.38 168 GLN A N 1
ATOM 1291 C CA . GLN A 1 168 ? 19.921 -6.318 -2.015 1.00 83.38 168 GLN A CA 1
ATOM 1292 C C . GLN A 1 168 ? 19.578 -7.332 -3.109 1.00 83.38 168 GLN A C 1
ATOM 1294 O O . GLN A 1 168 ? 19.954 -8.489 -2.974 1.00 83.38 168 GLN A O 1
ATOM 1299 N N . LEU A 1 169 ? 18.976 -6.896 -4.223 1.00 79.19 169 LEU A N 1
ATOM 1300 C CA . LEU A 1 169 ? 18.689 -7.755 -5.379 1.00 79.19 169 LEU A CA 1
ATOM 1301 C C . LEU A 1 169 ? 19.945 -8.445 -5.922 1.00 79.19 169 LEU A C 1
ATOM 1303 O O . LEU A 1 169 ? 19.937 -9.653 -6.129 1.00 79.19 169 LEU A O 1
ATOM 1307 N N . ARG A 1 170 ? 21.054 -7.715 -6.097 1.00 79.38 170 ARG A N 1
ATOM 1308 C CA . ARG A 1 170 ? 22.325 -8.318 -6.536 1.00 79.38 170 ARG A CA 1
ATOM 1309 C C . ARG A 1 170 ? 22.822 -9.387 -5.562 1.00 79.38 170 ARG A C 1
ATOM 1311 O O . ARG A 1 170 ? 23.290 -10.426 -6.012 1.00 79.38 170 ARG A O 1
ATOM 1318 N N . LYS A 1 171 ? 22.693 -9.154 -4.250 1.00 85.50 171 LYS A N 1
ATOM 1319 C CA . LYS A 1 171 ? 23.124 -10.100 -3.209 1.00 85.50 171 LYS A CA 1
ATOM 1320 C C . LYS A 1 171 ? 22.378 -11.435 -3.303 1.00 85.50 171 LYS A C 1
ATOM 1322 O O . LYS A 1 171 ? 23.019 -12.476 -3.243 1.00 85.50 171 LYS A O 1
ATOM 1327 N N . ILE A 1 172 ? 21.054 -11.408 -3.472 1.00 88.69 172 ILE A N 1
ATOM 1328 C CA . ILE A 1 172 ? 20.252 -12.634 -3.630 1.00 88.69 172 ILE A CA 1
ATOM 1329 C C . ILE A 1 172 ? 20.448 -13.272 -5.006 1.00 88.69 172 ILE A C 1
ATOM 1331 O O . ILE A 1 172 ? 20.693 -14.471 -5.080 1.00 88.69 172 ILE A O 1
ATOM 1335 N N . CYS A 1 173 ? 20.428 -12.494 -6.093 1.00 84.19 173 CYS A N 1
ATOM 1336 C CA . CYS A 1 173 ? 20.616 -13.030 -7.446 1.00 84.19 173 CYS A CA 1
ATOM 1337 C C . CYS A 1 173 ? 21.978 -13.713 -7.645 1.00 84.19 173 CYS A C 1
ATOM 1339 O O . CYS A 1 173 ? 22.069 -14.634 -8.447 1.00 84.19 173 C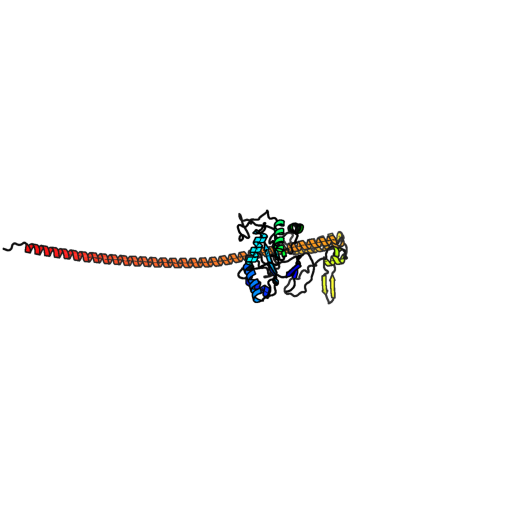YS A O 1
ATOM 1341 N N . ALA A 1 174 ? 23.021 -13.305 -6.914 1.00 87.00 174 ALA A N 1
ATOM 1342 C CA . ALA A 1 174 ? 24.340 -13.935 -6.986 1.00 87.00 174 ALA A CA 1
ATOM 1343 C C . ALA A 1 174 ? 24.364 -15.391 -6.479 1.00 87.00 174 ALA A C 1
ATOM 1345 O O . ALA A 1 174 ? 25.271 -16.139 -6.832 1.00 87.00 174 ALA A O 1
ATOM 1346 N N . VAL A 1 175 ? 23.399 -15.790 -5.644 1.00 90.06 175 VAL A N 1
ATOM 1347 C CA . VAL A 1 175 ? 23.350 -17.121 -5.007 1.00 90.06 175 VAL A CA 1
ATOM 1348 C C . VAL A 1 175 ? 22.064 -17.895 -5.307 1.00 90.06 175 VAL A C 1
ATOM 1350 O O . VAL A 1 175 ? 21.943 -19.053 -4.908 1.00 90.06 175 VAL A O 1
ATOM 1353 N N . ALA A 1 176 ? 21.101 -17.260 -5.976 1.00 90.94 176 ALA A N 1
ATOM 1354 C CA . ALA A 1 176 ? 19.795 -17.824 -6.276 1.00 90.94 176 ALA A CA 1
ATOM 1355 C C . ALA A 1 176 ? 19.890 -18.928 -7.338 1.00 90.94 176 ALA A C 1
ATOM 1357 O O . ALA A 1 176 ? 20.378 -18.705 -8.446 1.00 90.94 176 ALA A O 1
ATOM 1358 N N . LYS A 1 177 ? 19.349 -20.105 -7.022 1.00 92.69 177 LYS A N 1
ATOM 1359 C CA . LYS A 1 177 ? 19.063 -21.166 -7.997 1.00 92.69 177 LYS A CA 1
ATOM 1360 C C . LYS A 1 177 ? 17.811 -20.835 -8.801 1.00 92.69 177 LYS A C 1
ATOM 1362 O O . LYS A 1 177 ? 17.739 -21.122 -9.992 1.00 92.69 177 LYS A O 1
ATOM 1367 N N . VAL A 1 178 ? 16.824 -20.227 -8.145 1.00 87.69 178 VAL A N 1
ATOM 1368 C CA . VAL A 1 178 ? 15.629 -19.677 -8.781 1.00 87.69 178 VAL A CA 1
ATOM 1369 C C . VAL A 1 178 ? 15.674 -18.161 -8.599 1.00 87.69 178 VAL A C 1
ATOM 1371 O O . VAL A 1 178 ? 15.486 -17.687 -7.478 1.00 87.69 178 VAL A O 1
ATOM 1374 N N . PRO A 1 179 ? 15.931 -17.378 -9.661 1.00 86.12 179 PRO A N 1
ATOM 1375 C CA . PRO A 1 179 ? 15.959 -15.926 -9.544 1.00 86.12 179 PRO A CA 1
ATOM 1376 C C . PRO A 1 179 ? 14.556 -15.383 -9.223 1.00 86.12 179 PRO A C 1
ATOM 1378 O O . PRO A 1 179 ? 13.563 -15.986 -9.650 1.00 86.12 179 PRO A O 1
ATOM 1381 N N . PRO A 1 180 ? 14.446 -14.237 -8.520 1.00 87.25 180 PRO A N 1
ATOM 1382 C CA . PRO A 1 180 ? 13.157 -13.605 -8.270 1.00 87.25 180 PRO A CA 1
ATOM 1383 C C . PRO A 1 180 ? 12.408 -13.352 -9.580 1.00 87.25 180 PRO A C 1
ATOM 1385 O O . PRO A 1 180 ? 12.917 -12.671 -10.470 1.00 87.25 180 PRO A O 1
ATOM 1388 N N . SER A 1 181 ? 11.199 -13.900 -9.711 1.00 84.38 181 SER A N 1
ATOM 1389 C CA . SER A 1 181 ? 10.378 -13.718 -10.915 1.00 84.38 181 SER A CA 1
ATOM 1390 C C . SER A 1 181 ? 9.749 -12.330 -10.986 1.00 84.38 181 SER A C 1
ATOM 1392 O O . SER A 1 181 ? 9.466 -11.842 -12.077 1.00 84.38 181 SER A O 1
ATOM 1394 N N . VAL A 1 182 ? 9.530 -11.702 -9.830 1.00 81.62 182 VAL A N 1
ATOM 1395 C CA . VAL A 1 182 ? 8.924 -10.377 -9.699 1.00 81.62 182 VAL A CA 1
ATOM 1396 C C . VAL A 1 182 ? 9.662 -9.596 -8.618 1.00 81.62 182 VAL A C 1
ATOM 1398 O O . VAL A 1 182 ? 9.975 -10.138 -7.558 1.00 81.62 182 VAL A O 1
ATOM 1401 N N . GLN A 1 183 ? 9.909 -8.318 -8.893 1.00 79.31 183 GLN A N 1
ATOM 1402 C CA . GLN A 1 183 ? 10.193 -7.295 -7.896 1.00 79.31 183 GLN A CA 1
ATOM 1403 C C . GLN A 1 183 ? 8.998 -6.342 -7.878 1.00 79.31 183 GLN A C 1
ATOM 1405 O O . GLN A 1 183 ? 8.792 -5.582 -8.826 1.00 79.31 183 GLN A O 1
ATOM 1410 N N . GLN A 1 184 ? 8.192 -6.402 -6.824 1.00 72.12 184 GLN A N 1
ATOM 1411 C CA . GLN A 1 184 ? 7.063 -5.500 -6.652 1.00 72.12 184 GLN A CA 1
ATOM 1412 C C . GLN A 1 184 ? 7.557 -4.223 -5.965 1.00 72.12 184 GLN A C 1
ATOM 1414 O O . GLN A 1 184 ? 8.154 -4.256 -4.894 1.00 72.12 184 GLN A O 1
ATOM 1419 N N . GLN A 1 185 ? 7.344 -3.072 -6.590 1.00 58.03 185 GLN A N 1
ATOM 1420 C CA . GLN A 1 185 ? 7.523 -1.790 -5.917 1.00 58.03 185 GLN A CA 1
ATOM 1421 C C . GLN A 1 185 ? 6.150 -1.185 -5.696 1.00 58.03 185 GLN A C 1
ATOM 1423 O O . GLN A 1 185 ? 5.418 -0.928 -6.653 1.00 58.03 185 GLN A O 1
ATOM 1428 N N . VAL A 1 186 ? 5.807 -0.937 -4.434 1.00 49.94 186 VAL A N 1
ATOM 1429 C CA . VAL A 1 186 ? 4.624 -0.141 -4.121 1.00 49.94 186 VAL A CA 1
ATOM 1430 C C . VAL A 1 186 ? 4.983 1.317 -4.395 1.00 49.94 186 VAL A C 1
ATOM 1432 O O . VAL A 1 186 ? 5.617 1.989 -3.586 1.00 49.94 186 VAL A O 1
ATOM 1435 N N . ARG A 1 187 ? 4.598 1.807 -5.574 1.00 39.03 187 ARG A N 1
ATOM 1436 C CA . ARG A 1 187 ? 4.562 3.238 -5.883 1.00 39.03 187 ARG A CA 1
ATOM 1437 C C . ARG A 1 187 ? 3.120 3.695 -5.683 1.00 39.03 187 ARG A C 1
ATOM 1439 O O . ARG A 1 187 ? 2.215 3.125 -6.285 1.00 39.03 187 ARG A O 1
ATOM 1446 N N . ARG A 1 188 ? 2.873 4.704 -4.842 1.00 33.09 188 ARG A N 1
ATOM 1447 C CA . ARG A 1 188 ? 1.513 5.242 -4.673 1.00 33.09 188 ARG A CA 1
ATOM 1448 C C . ARG A 1 188 ? 1.091 5.924 -5.983 1.00 33.09 188 ARG A C 1
ATOM 1450 O O . ARG A 1 188 ? 1.574 7.009 -6.306 1.00 33.09 188 ARG A O 1
ATOM 1457 N N . ALA A 1 189 ? 0.238 5.266 -6.765 1.00 29.61 189 ALA A N 1
ATOM 1458 C CA . ALA A 1 189 ? -0.426 5.865 -7.916 1.00 29.61 189 ALA A CA 1
ATOM 1459 C C . ALA A 1 189 ? -1.625 6.690 -7.422 1.00 29.61 189 ALA A C 1
ATOM 1461 O O . ALA A 1 189 ? -2.444 6.203 -6.648 1.00 29.61 189 ALA A O 1
ATOM 1462 N N . LEU A 1 190 ? -1.703 7.956 -7.833 1.00 32.38 190 LEU A N 1
ATOM 1463 C CA . LEU A 1 190 ? -2.836 8.845 -7.577 1.00 32.38 190 LEU A CA 1
ATOM 1464 C C . LEU A 1 190 ? -3.754 8.831 -8.806 1.00 32.38 190 LEU A C 1
ATOM 1466 O O . LEU A 1 190 ? -3.515 9.570 -9.755 1.00 32.38 190 LEU A O 1
ATOM 1470 N N . LYS A 1 191 ? -4.765 7.965 -8.796 1.00 25.42 191 LYS A N 1
ATOM 1471 C CA . LYS A 1 191 ? -6.091 8.148 -9.411 1.00 25.42 191 LYS A CA 1
ATOM 1472 C C . LYS A 1 191 ? -6.989 7.060 -8.813 1.00 25.42 191 LYS A C 1
ATOM 1474 O O . LYS A 1 191 ? -6.507 5.982 -8.488 1.00 25.42 191 LYS A O 1
ATOM 1479 N N . GLU A 1 192 ? -8.231 7.423 -8.542 1.00 29.36 192 GLU A N 1
ATOM 1480 C CA . GLU A 1 192 ? -9.183 6.730 -7.669 1.00 29.36 192 GLU A CA 1
ATOM 1481 C C . GLU A 1 192 ? -9.170 5.189 -7.760 1.00 29.36 192 GLU A C 1
ATOM 1483 O O . GLU A 1 192 ? -9.190 4.607 -8.839 1.00 29.36 192 GLU A O 1
ATOM 1488 N N . GLY A 1 193 ? -9.149 4.531 -6.596 1.00 28.50 193 GLY A N 1
ATOM 1489 C CA . GLY A 1 193 ? -9.671 3.173 -6.407 1.00 28.50 193 GLY A CA 1
ATOM 1490 C C . GLY A 1 193 ? -8.935 1.972 -7.013 1.00 28.50 193 GLY A C 1
ATOM 1491 O O . GLY A 1 193 ? -9.415 0.861 -6.814 1.00 28.50 193 GLY A O 1
ATOM 1492 N N . ILE A 1 194 ? -7.801 2.113 -7.713 1.00 26.67 194 ILE A N 1
ATOM 1493 C CA . ILE A 1 194 ? -7.110 0.950 -8.312 1.00 26.67 194 ILE A CA 1
ATOM 1494 C C . ILE A 1 194 ? -5.612 0.955 -7.980 1.00 26.67 194 ILE A C 1
ATOM 1496 O O . ILE A 1 194 ? -4.824 1.733 -8.520 1.00 26.67 194 ILE A O 1
ATOM 1500 N N . TYR A 1 195 ? -5.206 0.036 -7.099 1.00 30.33 195 TYR A N 1
ATOM 1501 C CA . TYR A 1 195 ? -3.804 -0.283 -6.826 1.00 30.33 195 TYR A CA 1
ATOM 1502 C C . TYR A 1 195 ? -3.168 -0.925 -8.069 1.00 30.33 195 TYR A C 1
ATOM 1504 O O . TYR A 1 195 ? -3.389 -2.098 -8.351 1.00 30.33 195 TYR A O 1
ATOM 1512 N N . VAL A 1 196 ? -2.357 -0.174 -8.819 1.00 26.52 196 VAL A N 1
ATOM 1513 C CA . VAL A 1 196 ? -1.541 -0.734 -9.906 1.00 26.52 196 VAL A CA 1
ATOM 1514 C C . VAL A 1 196 ? -0.168 -1.101 -9.348 1.00 26.52 196 VAL A C 1
ATOM 1516 O O . VAL A 1 196 ? 0.680 -0.236 -9.129 1.00 26.52 196 VAL A O 1
ATOM 1519 N N . SER A 1 197 ? 0.072 -2.394 -9.122 1.00 30.36 197 SER A N 1
ATOM 1520 C CA . SER A 1 197 ? 1.418 -2.917 -8.883 1.00 30.36 197 SER A CA 1
ATOM 1521 C C . SER A 1 197 ? 2.221 -2.838 -10.186 1.00 30.36 197 SER A C 1
ATOM 1523 O O . SER A 1 197 ? 1.987 -3.621 -11.106 1.00 30.36 197 SER A O 1
ATOM 1525 N N . SER A 1 198 ? 3.165 -1.902 -10.305 1.00 28.89 198 SER A N 1
ATOM 1526 C CA . SER A 1 198 ? 4.067 -1.876 -11.460 1.00 28.89 198 SER A CA 1
ATOM 1527 C C . SER A 1 198 ? 5.123 -2.974 -11.310 1.00 28.89 198 SER A C 1
ATOM 1529 O O . SER A 1 198 ? 6.005 -2.877 -10.455 1.00 28.89 198 SER A O 1
ATOM 1531 N N . THR A 1 199 ? 5.036 -4.016 -12.133 1.00 32.25 199 THR A N 1
ATOM 1532 C CA . THR A 1 199 ? 6.039 -5.083 -12.226 1.00 32.25 199 THR A CA 1
ATOM 1533 C C . THR A 1 199 ? 7.031 -4.744 -13.331 1.00 32.25 199 THR A C 1
ATOM 1535 O O . THR A 1 199 ? 6.669 -4.7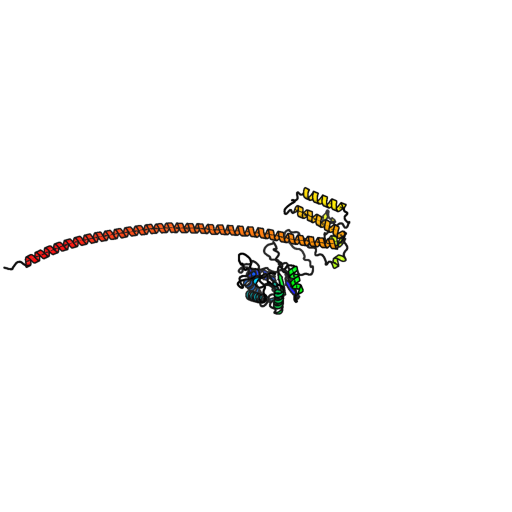59 -14.507 1.00 32.25 199 THR A O 1
ATOM 1538 N N . SER A 1 200 ? 8.283 -4.443 -12.988 1.00 26.61 200 SER A N 1
ATOM 1539 C CA . SER A 1 200 ? 9.365 -4.417 -13.973 1.00 26.61 200 SER A CA 1
ATOM 1540 C C . SER A 1 200 ? 9.996 -5.808 -14.054 1.00 26.61 200 SER A C 1
ATOM 1542 O O . SER A 1 200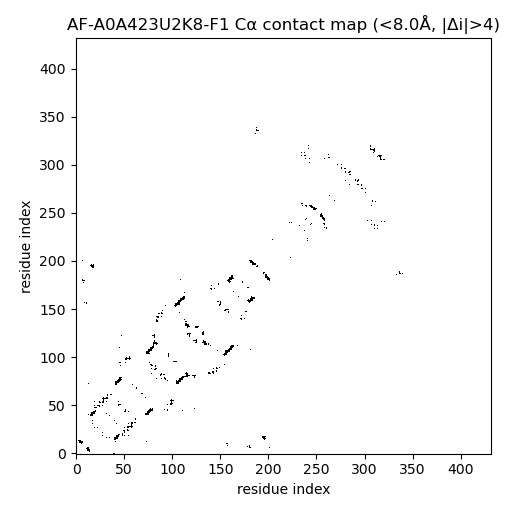 ? 10.752 -6.224 -13.180 1.00 26.61 200 SER A O 1
ATOM 1544 N N . ALA A 1 201 ? 9.673 -6.550 -15.114 1.00 25.45 201 ALA A N 1
ATOM 1545 C CA . ALA A 1 201 ? 10.542 -7.623 -15.583 1.00 25.45 201 ALA A CA 1
ATOM 1546 C C . ALA A 1 201 ? 11.656 -6.983 -16.435 1.00 25.45 201 ALA A C 1
ATOM 1548 O O . ALA A 1 201 ? 11.364 -6.092 -17.239 1.00 25.45 201 ALA A O 1
ATOM 1549 N N . PRO A 1 202 ? 12.930 -7.381 -16.289 1.00 25.97 202 PRO A N 1
ATOM 1550 C CA . PRO A 1 202 ? 13.974 -6.948 -17.204 1.00 25.97 202 PRO A CA 1
ATOM 1551 C C . PRO A 1 202 ? 13.781 -7.669 -18.546 1.00 25.97 202 PRO A C 1
ATOM 1553 O O . PRO A 1 202 ? 14.284 -8.771 -18.739 1.00 25.97 202 PRO A O 1
ATOM 1556 N N . GLY A 1 203 ? 13.025 -7.063 -19.466 1.00 29.12 203 GLY A N 1
ATOM 1557 C CA . GLY A 1 203 ? 12.919 -7.546 -20.844 1.00 29.12 203 GLY A CA 1
ATOM 1558 C C . GLY A 1 203 ? 11.619 -7.191 -21.573 1.00 29.12 203 GLY A C 1
ATOM 1559 O O . GLY A 1 203 ? 10.559 -7.690 -21.220 1.00 29.12 203 GLY A O 1
ATOM 1560 N N . LEU A 1 204 ? 11.791 -6.435 -22.664 1.00 27.14 204 LEU A N 1
ATOM 1561 C CA . LEU A 1 204 ? 10.973 -6.340 -23.886 1.00 27.14 204 LEU A CA 1
ATOM 1562 C C . LEU A 1 204 ? 9.742 -5.407 -23.959 1.00 27.14 204 LEU A C 1
ATOM 1564 O O . LEU A 1 204 ? 8.791 -5.469 -23.187 1.00 27.14 204 LEU A O 1
ATOM 1568 N N . SER A 1 205 ? 9.828 -4.567 -25.002 1.00 29.62 205 SER A N 1
ATOM 1569 C CA . SER A 1 205 ? 8.873 -3.618 -25.580 1.00 29.62 205 SER A CA 1
ATOM 1570 C C . SER A 1 205 ? 7.579 -4.252 -26.096 1.00 29.62 205 SER A C 1
ATOM 1572 O O . SER A 1 205 ? 7.594 -5.345 -26.653 1.00 29.62 205 SER A O 1
ATOM 1574 N N . GLY A 1 206 ? 6.484 -3.488 -26.053 1.00 24.86 206 GLY A N 1
ATOM 1575 C CA . GLY A 1 206 ? 5.269 -3.768 -26.822 1.00 24.86 206 GLY A CA 1
ATOM 1576 C C . GLY A 1 206 ? 4.205 -2.686 -26.626 1.00 24.86 206 GLY A C 1
ATOM 1577 O O . GLY A 1 206 ? 3.730 -2.481 -25.513 1.00 24.86 206 GLY A O 1
ATOM 1578 N N . ALA A 1 207 ? 3.867 -1.979 -27.706 1.00 26.44 207 ALA A N 1
ATOM 1579 C CA . ALA A 1 207 ? 2.949 -0.839 -27.756 1.00 26.44 207 ALA A CA 1
ATOM 1580 C C . ALA A 1 207 ? 1.472 -1.197 -27.457 1.00 26.44 207 ALA A C 1
ATOM 1582 O O . ALA A 1 207 ? 1.025 -2.324 -27.681 1.00 26.44 207 ALA A O 1
ATOM 1583 N N . LEU A 1 208 ? 0.698 -0.207 -26.991 1.00 25.98 208 LEU A N 1
ATOM 1584 C CA . LEU A 1 208 ? -0.765 -0.243 -26.828 1.00 25.98 208 LEU A CA 1
ATOM 1585 C C . LEU A 1 208 ? -1.430 0.875 -27.663 1.00 25.98 208 LEU A C 1
ATOM 1587 O O . LEU A 1 208 ? -0.836 1.947 -27.775 1.00 25.98 208 LEU A O 1
ATOM 1591 N N . PRO A 1 209 ? -2.655 0.669 -28.196 1.00 28.80 209 PRO A N 1
ATOM 1592 C CA . PRO A 1 209 ? -3.424 1.704 -28.890 1.00 28.80 209 PRO A CA 1
ATOM 1593 C C . PRO A 1 209 ? -4.272 2.564 -27.919 1.00 28.80 209 PRO A C 1
ATOM 1595 O O . PRO A 1 209 ? -4.490 2.142 -26.777 1.00 28.80 209 PRO A O 1
ATOM 1598 N N . PRO A 1 210 ? -4.753 3.753 -28.348 1.00 35.16 210 PRO A N 1
ATOM 1599 C CA . PRO A 1 210 ? -5.339 4.766 -27.469 1.00 35.16 210 PRO A CA 1
ATOM 1600 C C . PRO A 1 210 ? -6.879 4.724 -27.411 1.00 35.16 210 PRO A C 1
ATOM 1602 O O . PRO A 1 210 ? -7.547 4.427 -28.397 1.00 35.16 210 PRO A O 1
ATOM 1605 N N . GLY A 1 211 ? -7.439 5.106 -26.259 1.00 25.12 211 GLY A N 1
ATOM 1606 C CA . GLY A 1 211 ? -8.860 5.421 -26.063 1.00 25.12 211 GLY A CA 1
ATOM 1607 C C . GLY A 1 211 ? -9.091 5.987 -24.654 1.00 25.12 211 GLY A C 1
ATOM 1608 O O . GLY A 1 211 ? -8.845 5.281 -23.684 1.00 25.12 211 GLY A O 1
ATOM 1609 N N . GLY A 1 212 ? -9.454 7.276 -24.557 1.00 25.73 212 GLY A N 1
ATOM 1610 C CA . GLY A 1 212 ? -9.475 8.118 -23.337 1.00 25.73 212 GLY A CA 1
ATOM 1611 C C . GLY A 1 212 ? -10.666 7.908 -22.373 1.00 25.73 212 GLY A C 1
ATOM 1612 O O . GLY A 1 212 ? -11.255 6.832 -22.416 1.00 25.73 212 GLY A O 1
ATOM 1613 N N . PRO A 1 213 ? -11.058 8.891 -21.512 1.00 36.84 213 PRO A N 1
ATOM 1614 C CA . PRO A 1 213 ? -10.796 10.340 -21.575 1.00 36.84 213 PRO A CA 1
ATOM 1615 C C . PRO A 1 213 ? -10.160 10.965 -20.303 1.00 36.84 213 PRO A C 1
ATOM 1617 O O . PRO A 1 213 ? -9.943 10.309 -19.289 1.00 36.84 213 PRO A O 1
ATOM 1620 N N . LEU A 1 214 ? -9.899 12.277 -20.391 1.00 25.45 214 LEU A N 1
ATOM 1621 C CA . LEU A 1 214 ? -9.363 13.220 -19.390 1.00 25.45 214 LEU A CA 1
ATOM 1622 C C . LEU A 1 214 ? -7.829 13.329 -19.250 1.00 25.45 214 LEU A C 1
ATOM 1624 O O . LEU A 1 214 ? -7.201 12.835 -18.312 1.00 25.45 214 LEU A O 1
ATOM 1628 N N . GLY A 1 215 ? -7.263 14.143 -20.148 1.00 27.34 215 GLY A N 1
ATOM 1629 C CA . GLY A 1 215 ? -6.612 15.385 -19.709 1.00 27.34 215 GLY A CA 1
ATOM 1630 C C . GLY A 1 215 ? -5.224 15.287 -19.087 1.00 27.34 215 GLY A C 1
ATOM 1631 O O . GLY A 1 215 ? -4.878 16.124 -18.264 1.00 27.34 215 GLY A O 1
ATOM 1632 N N . THR A 1 216 ? -4.418 14.308 -19.481 1.00 24.62 216 THR A N 1
ATOM 1633 C CA . THR A 1 216 ? -2.958 14.387 -19.346 1.00 24.62 216 THR A CA 1
ATOM 1634 C C . THR A 1 216 ? -2.365 13.819 -20.619 1.00 24.62 216 THR A C 1
ATOM 1636 O O . THR A 1 216 ? -2.588 12.644 -20.914 1.00 24.62 216 THR A O 1
ATOM 1639 N N . THR A 1 217 ? -1.647 14.638 -21.384 1.00 22.86 217 THR A N 1
ATOM 1640 C CA . THR A 1 217 ? -0.776 14.160 -22.457 1.00 22.86 217 THR A CA 1
ATOM 1641 C C . THR A 1 217 ? 0.091 13.033 -21.888 1.00 22.86 217 THR A C 1
ATOM 1643 O O . THR A 1 217 ? 0.812 13.255 -20.912 1.00 22.86 217 THR A O 1
ATOM 1646 N N . PRO A 1 218 ? -0.010 11.795 -22.400 1.00 24.67 218 PRO A N 1
ATOM 1647 C CA . PRO A 1 218 ? 0.901 10.750 -21.983 1.00 24.67 218 PRO A CA 1
ATOM 1648 C C . PRO A 1 218 ? 2.280 11.163 -22.490 1.00 24.67 218 PRO A C 1
ATOM 1650 O O . PRO A 1 218 ? 2.486 11.253 -23.698 1.00 24.67 218 PRO A O 1
ATOM 1653 N N . SER A 1 219 ? 3.223 11.433 -21.585 1.00 31.48 219 SER A N 1
ATOM 1654 C CA . SER A 1 219 ? 4.635 11.450 -21.963 1.00 31.48 219 SER A CA 1
ATOM 1655 C C . SER A 1 219 ? 4.944 10.072 -22.536 1.00 31.48 219 SER A C 1
ATOM 1657 O O . SER A 1 219 ? 5.035 9.086 -21.802 1.00 31.48 219 SER A O 1
ATOM 1659 N N . VAL A 1 220 ? 5.002 9.990 -23.864 1.00 33.09 220 VAL A N 1
ATOM 1660 C CA . VAL A 1 220 ? 5.367 8.783 -24.596 1.00 33.09 220 VAL A CA 1
ATOM 1661 C C . VAL A 1 220 ? 6.761 8.408 -24.121 1.00 33.09 220 VAL A C 1
ATOM 1663 O O . VAL A 1 220 ? 7.739 9.095 -24.405 1.00 33.09 220 VAL A O 1
ATOM 1666 N N . ARG A 1 221 ? 6.852 7.338 -23.328 1.00 41.03 221 ARG A N 1
ATOM 1667 C CA . ARG A 1 221 ? 8.136 6.815 -22.878 1.00 41.03 221 ARG A CA 1
ATOM 1668 C C . ARG A 1 221 ? 8.819 6.198 -24.091 1.00 41.03 221 ARG A C 1
ATOM 1670 O O . ARG A 1 221 ? 8.463 5.096 -24.507 1.00 41.03 221 ARG A O 1
ATOM 1677 N N . LEU A 1 222 ? 9.788 6.907 -24.658 1.00 45.56 222 LEU A N 1
ATOM 1678 C CA . LEU A 1 222 ? 10.695 6.348 -25.651 1.00 45.56 222 LEU A CA 1
ATOM 1679 C C . LEU A 1 222 ? 11.508 5.238 -24.977 1.00 45.56 222 LEU A C 1
ATOM 1681 O O . LEU A 1 222 ? 12.409 5.483 -24.176 1.00 45.56 222 LEU A O 1
ATOM 1685 N N . VAL A 1 223 ? 11.146 3.986 -25.258 1.00 52.44 223 VAL A N 1
ATOM 1686 C CA . VAL A 1 223 ? 11.952 2.832 -24.858 1.00 52.44 223 VAL A CA 1
ATOM 1687 C C . VAL A 1 223 ? 13.167 2.811 -25.771 1.00 52.44 223 VAL A C 1
ATOM 1689 O O . VAL A 1 223 ? 13.089 2.391 -26.924 1.00 52.44 223 VAL A O 1
ATOM 1692 N N . LEU A 1 224 ? 14.288 3.308 -25.257 1.00 53.53 224 LEU A N 1
ATOM 1693 C CA . LEU A 1 224 ? 15.537 3.302 -26.000 1.00 53.53 224 LEU A CA 1
ATOM 1694 C C . LEU A 1 224 ? 16.014 1.856 -26.227 1.00 53.53 224 LEU A C 1
ATOM 1696 O O . LEU A 1 224 ? 16.043 1.072 -25.270 1.00 53.53 224 LEU A O 1
ATOM 1700 N N . PRO A 1 225 ? 16.427 1.502 -27.457 1.00 60.06 225 PRO A N 1
ATOM 1701 C CA . PRO A 1 225 ? 17.015 0.203 -27.752 1.00 60.06 225 PRO A CA 1
ATOM 1702 C C . PRO A 1 225 ? 18.247 -0.107 -26.878 1.00 60.06 225 PRO A C 1
ATOM 1704 O O . PRO A 1 225 ? 18.892 0.803 -26.337 1.00 60.06 225 PRO A O 1
ATOM 1707 N N . PRO A 1 226 ? 18.628 -1.388 -26.737 1.00 62.53 226 PRO A N 1
ATOM 1708 C CA . PRO A 1 226 ? 19.873 -1.772 -26.083 1.00 62.53 226 PRO A CA 1
ATOM 1709 C C . PRO A 1 226 ? 21.094 -1.036 -26.664 1.00 62.53 226 PRO A C 1
ATOM 1711 O O . PRO A 1 226 ? 21.190 -0.797 -27.865 1.00 62.53 226 PRO A O 1
ATOM 1714 N N . LEU A 1 227 ? 22.088 -0.741 -25.816 1.00 58.75 227 LEU A N 1
ATOM 1715 C CA . LEU A 1 227 ? 23.316 -0.002 -26.180 1.00 58.75 227 LEU A CA 1
ATOM 1716 C C . LEU A 1 227 ? 24.053 -0.564 -27.411 1.00 58.75 227 LEU A C 1
ATOM 1718 O O . LEU A 1 227 ? 24.727 0.170 -28.126 1.00 58.75 227 LEU A O 1
ATOM 1722 N N . HIS A 1 228 ? 23.964 -1.872 -27.656 1.00 63.62 228 HIS A N 1
ATOM 1723 C CA . HIS A 1 228 ? 24.607 -2.505 -28.806 1.00 63.62 228 HIS A CA 1
ATOM 1724 C C . HIS A 1 228 ? 23.879 -2.245 -30.135 1.00 63.62 228 HIS A C 1
ATOM 1726 O O . HIS A 1 228 ? 24.524 -2.287 -31.177 1.00 63.62 228 HIS A O 1
ATOM 1732 N N . GLU A 1 229 ? 22.575 -1.962 -30.104 1.00 62.34 229 GLU A N 1
ATOM 1733 C CA . GLU A 1 229 ? 21.792 -1.582 -31.285 1.00 62.34 229 GLU A CA 1
ATOM 1734 C C . GLU A 1 229 ? 21.942 -0.091 -31.578 1.00 62.34 229 GLU A C 1
ATOM 1736 O O . GLU A 1 229 ? 22.105 0.293 -32.729 1.00 62.34 229 GLU A O 1
ATOM 1741 N N . LEU A 1 230 ? 21.983 0.742 -30.534 1.00 61.91 230 LEU A N 1
ATOM 1742 C CA . LEU A 1 230 ? 22.213 2.184 -30.662 1.00 61.91 230 LEU A CA 1
ATOM 1743 C C . LEU A 1 230 ? 23.592 2.515 -31.249 1.00 61.91 230 LEU A C 1
ATOM 1745 O O . LEU A 1 230 ? 23.707 3.468 -32.003 1.00 61.91 230 LEU A O 1
ATOM 1749 N N . ARG A 1 231 ? 24.622 1.698 -30.979 1.00 61.25 231 ARG A N 1
ATOM 1750 C CA . ARG A 1 231 ? 25.965 1.857 -31.577 1.00 61.25 231 ARG A CA 1
ATOM 1751 C C . ARG A 1 231 ? 26.011 1.675 -33.096 1.00 61.25 231 ARG A C 1
ATOM 1753 O O . ARG A 1 231 ? 27.013 2.024 -33.706 1.00 61.25 231 ARG A O 1
ATOM 1760 N N . LYS A 1 232 ? 24.973 1.085 -33.694 1.00 65.94 232 LYS A N 1
ATOM 1761 C CA . LYS A 1 232 ? 24.873 0.881 -35.147 1.00 65.94 232 LYS A CA 1
ATOM 1762 C C . LYS A 1 232 ? 24.109 2.006 -35.849 1.00 65.94 232 LYS A C 1
ATOM 1764 O O . LYS A 1 232 ? 23.997 1.966 -37.068 1.00 65.94 232 LYS A O 1
ATOM 1769 N N . LYS A 1 233 ? 23.547 2.947 -35.086 1.00 72.56 233 LYS A N 1
ATOM 1770 C CA . LYS A 1 233 ? 22.709 4.033 -35.590 1.00 72.56 233 LYS A CA 1
ATOM 1771 C C . LYS A 1 233 ? 23.526 5.290 -35.839 1.00 72.56 233 LYS A C 1
ATOM 1773 O O . LYS A 1 233 ? 24.497 5.555 -35.134 1.00 72.56 233 LYS A O 1
ATOM 1778 N N . GLU A 1 234 ? 23.093 6.076 -36.815 1.00 78.69 234 GLU A N 1
ATOM 1779 C CA . GLU A 1 234 ? 23.669 7.391 -37.075 1.00 78.69 234 GLU A CA 1
ATOM 1780 C C . GLU A 1 234 ? 23.341 8.368 -35.938 1.00 78.69 234 GLU A C 1
ATOM 1782 O O . GLU A 1 234 ? 22.298 8.273 -35.284 1.00 78.69 234 GLU A O 1
ATOM 1787 N N . THR A 1 235 ? 24.215 9.350 -35.711 1.00 75.31 235 THR A N 1
ATOM 1788 C CA . THR A 1 235 ? 24.056 10.357 -34.649 1.00 75.31 235 THR A CA 1
ATOM 1789 C C . THR A 1 235 ? 22.707 11.079 -34.725 1.00 75.31 235 THR A C 1
ATOM 1791 O O . THR A 1 235 ? 22.106 11.345 -33.688 1.00 75.31 235 THR A O 1
ATOM 1794 N N . GLN A 1 236 ? 22.184 11.334 -35.931 1.00 74.94 236 GLN A N 1
ATOM 1795 C CA . GLN A 1 236 ? 20.862 11.941 -36.128 1.00 74.94 236 GLN A CA 1
ATOM 1796 C C . GLN A 1 236 ? 19.727 11.059 -35.591 1.00 74.94 236 GLN A C 1
ATOM 1798 O O . GLN A 1 236 ? 18.801 11.565 -34.961 1.00 74.94 236 GLN A O 1
ATOM 1803 N N . GLU A 1 237 ? 19.792 9.741 -35.793 1.00 78.25 237 GLU A N 1
ATOM 1804 C CA . GLU A 1 237 ? 18.786 8.819 -35.260 1.00 78.25 237 GLU A CA 1
ATOM 1805 C C . GLU A 1 237 ? 18.842 8.767 -33.732 1.00 78.25 237 GLU A C 1
ATOM 1807 O O . GLU A 1 237 ? 17.807 8.723 -33.072 1.00 78.25 237 GLU A O 1
ATOM 1812 N N . ILE A 1 238 ? 20.047 8.801 -33.157 1.00 79.44 238 ILE A N 1
ATOM 1813 C CA . ILE A 1 238 ? 20.240 8.838 -31.703 1.00 79.44 238 ILE A CA 1
ATOM 1814 C C . ILE A 1 238 ? 19.694 10.151 -31.129 1.00 79.44 238 ILE A C 1
ATOM 1816 O O . ILE A 1 238 ? 18.980 10.128 -30.128 1.00 79.44 238 ILE A O 1
ATOM 1820 N N . LEU A 1 239 ? 19.961 11.284 -31.783 1.00 74.00 239 LEU A N 1
ATOM 1821 C CA . LEU A 1 239 ? 19.420 12.587 -31.398 1.00 74.00 239 LEU A CA 1
ATOM 1822 C C . LEU A 1 239 ? 17.893 12.609 -31.461 1.00 74.00 239 LEU A C 1
ATOM 1824 O O . LEU A 1 239 ? 17.274 13.025 -30.491 1.00 74.00 239 LEU A O 1
ATOM 1828 N N . ASN A 1 240 ? 17.286 12.083 -32.525 1.00 76.69 240 ASN A N 1
ATOM 1829 C CA . ASN A 1 240 ? 15.828 12.008 -32.662 1.00 76.69 240 ASN A CA 1
ATOM 1830 C C . ASN A 1 240 ? 15.180 11.048 -31.645 1.00 76.69 240 ASN A C 1
ATOM 1832 O O . ASN A 1 240 ? 13.998 11.172 -31.339 1.00 76.69 240 ASN A O 1
ATOM 1836 N N . LEU A 1 241 ? 15.928 10.083 -31.103 1.00 74.00 241 LEU A N 1
ATOM 1837 C CA . LEU A 1 241 ? 15.449 9.219 -30.021 1.00 74.00 241 LEU A CA 1
ATOM 1838 C C . LEU A 1 241 ? 15.505 9.906 -28.648 1.00 74.00 241 LEU A C 1
ATOM 1840 O O . LEU A 1 241 ? 14.645 9.666 -27.805 1.00 74.00 241 LEU A O 1
ATOM 1844 N N . ILE A 1 242 ? 16.536 10.717 -28.410 1.00 73.44 242 ILE A N 1
ATOM 1845 C CA . ILE A 1 242 ? 16.771 11.439 -27.149 1.00 73.44 242 ILE A CA 1
ATOM 1846 C C . ILE A 1 242 ? 15.903 12.709 -27.078 1.00 73.44 242 ILE A C 1
ATOM 1848 O O . ILE A 1 242 ? 15.390 13.069 -26.018 1.00 73.44 242 ILE A O 1
ATOM 1852 N N . LEU A 1 243 ? 15.744 13.385 -28.211 1.00 73.19 243 LEU A N 1
ATOM 1853 C CA . LEU A 1 243 ? 15.027 14.638 -28.400 1.00 73.19 243 LEU A CA 1
ATOM 1854 C C . LEU A 1 243 ? 14.130 14.471 -29.640 1.00 73.19 243 LEU A C 1
ATOM 1856 O O . LEU A 1 243 ? 14.567 14.748 -30.758 1.00 73.19 243 LEU A O 1
ATOM 1860 N N . PRO A 1 244 ? 12.902 13.954 -29.471 1.00 72.56 244 PRO A N 1
ATOM 1861 C CA . PRO A 1 244 ? 12.032 13.663 -30.599 1.00 72.56 244 PRO A CA 1
ATOM 1862 C C . PRO A 1 244 ? 11.685 14.928 -31.392 1.00 72.56 244 PRO A C 1
ATOM 1864 O O . PRO A 1 244 ? 11.489 15.991 -30.789 1.00 72.56 244 PRO A O 1
ATOM 1867 N N . PRO A 1 245 ? 11.604 14.823 -32.731 1.00 69.56 245 PRO A N 1
ATOM 1868 C CA . PRO A 1 245 ? 11.220 15.940 -33.574 1.00 69.56 245 PRO A CA 1
ATOM 1869 C C . PRO A 1 245 ? 9.812 16.420 -33.215 1.00 69.56 245 PRO A C 1
ATOM 1871 O O . PRO A 1 245 ? 8.942 15.638 -32.824 1.00 69.56 245 PRO A O 1
ATOM 1874 N N . ARG A 1 246 ? 9.603 17.731 -33.318 1.00 70.50 246 ARG A N 1
ATOM 1875 C CA . ARG A 1 246 ? 8.303 18.358 -33.069 1.00 70.50 246 ARG A CA 1
ATOM 1876 C C . ARG A 1 246 ? 7.564 18.490 -34.384 1.00 70.50 246 ARG A C 1
ATOM 1878 O O . ARG A 1 246 ? 8.120 19.026 -35.337 1.00 70.50 246 ARG A O 1
ATOM 1885 N N . GLU A 1 247 ? 6.320 18.042 -34.408 1.00 77.31 247 GLU A N 1
ATOM 1886 C CA . GLU A 1 247 ? 5.472 18.082 -35.595 1.00 77.31 247 GLU A CA 1
ATOM 1887 C C . GLU A 1 247 ? 4.260 18.973 -35.317 1.00 77.31 247 GLU A C 1
ATOM 1889 O O . GLU A 1 247 ? 3.633 18.852 -34.260 1.00 77.31 247 GLU A O 1
ATOM 1894 N N . TRP A 1 248 ? 3.942 19.887 -36.232 1.00 73.75 248 TRP A N 1
ATOM 1895 C CA . TRP A 1 248 ? 2.720 20.693 -36.174 1.00 73.75 248 TRP A CA 1
ATOM 1896 C C . TRP A 1 248 ? 2.174 20.949 -37.576 1.00 73.75 248 TRP A C 1
ATOM 1898 O O . TRP A 1 248 ? 2.911 20.920 -38.557 1.00 73.75 248 TRP A O 1
ATOM 1908 N N . GLU A 1 249 ? 0.870 21.184 -37.675 1.00 78.44 249 GLU A N 1
ATOM 1909 C CA . GLU A 1 249 ? 0.213 21.524 -38.934 1.00 78.44 249 GLU A CA 1
ATOM 1910 C C . GLU A 1 249 ? -0.091 23.023 -38.960 1.00 78.44 249 GLU A C 1
ATOM 1912 O O . GLU A 1 249 ? -0.709 23.556 -38.037 1.00 78.44 249 GLU A O 1
ATOM 1917 N N . GLU A 1 250 ? 0.342 23.707 -40.014 1.00 79.62 250 GLU A N 1
ATOM 1918 C CA . GLU A 1 250 ? 0.082 25.130 -40.215 1.00 79.62 250 GLU A CA 1
ATOM 1919 C C . GLU A 1 250 ? -0.274 25.373 -41.682 1.00 79.62 250 GLU A C 1
ATOM 1921 O O . GLU A 1 250 ? 0.445 24.950 -42.587 1.00 79.62 250 GLU A O 1
ATOM 1926 N N . ALA A 1 251 ? -1.426 26.010 -41.919 1.00 73.00 251 ALA A N 1
ATOM 1927 C CA . ALA A 1 251 ? -1.974 26.265 -43.256 1.00 73.00 251 ALA A CA 1
ATOM 1928 C C . ALA A 1 251 ? -2.114 25.007 -44.152 1.00 73.00 251 ALA A C 1
ATOM 1930 O O . ALA A 1 251 ? -1.958 25.086 -45.370 1.00 73.00 251 ALA A O 1
ATOM 1931 N N . GLY A 1 252 ? -2.418 23.843 -43.562 1.00 75.12 252 GLY A N 1
ATOM 1932 C CA . GLY A 1 252 ? -2.562 22.572 -44.287 1.00 75.12 252 GLY A CA 1
ATOM 1933 C C . GLY A 1 252 ? -1.234 21.921 -44.697 1.00 75.12 252 GLY A C 1
ATOM 1934 O O . GLY A 1 252 ? -1.231 20.959 -45.465 1.00 75.12 252 GLY A O 1
ATOM 1935 N N . GLN A 1 253 ? -0.103 22.438 -44.205 1.00 65.56 253 GLN A N 1
ATOM 1936 C CA . GLN A 1 253 ? 1.218 21.827 -44.334 1.00 65.56 253 GLN A CA 1
ATOM 1937 C C . GLN A 1 253 ? 1.688 21.271 -42.991 1.00 65.56 253 GLN A C 1
ATOM 1939 O O . GLN A 1 253 ? 1.610 21.942 -41.963 1.00 65.56 253 GLN A O 1
ATOM 1944 N N . LEU A 1 254 ? 2.210 20.044 -43.021 1.00 70.81 254 LEU A N 1
ATOM 1945 C CA . LEU A 1 254 ? 2.877 19.418 -41.885 1.00 70.81 254 LEU A CA 1
ATOM 1946 C C . LEU A 1 254 ? 4.322 19.924 -41.802 1.00 70.81 254 LEU A C 1
ATOM 1948 O O . LEU A 1 254 ? 5.126 19.684 -42.704 1.00 70.81 254 LEU A O 1
ATOM 1952 N N . TRP A 1 255 ? 4.647 20.593 -40.704 1.00 69.81 255 TRP A N 1
ATOM 1953 C CA . TRP A 1 255 ? 5.982 21.063 -40.366 1.00 69.81 255 TRP A CA 1
ATOM 1954 C C . TRP A 1 255 ? 6.623 20.118 -39.358 1.00 69.81 255 TRP A C 1
ATOM 1956 O O . TRP A 1 255 ? 5.996 19.730 -38.374 1.00 69.81 255 TRP A O 1
ATOM 1966 N N . VAL A 1 256 ? 7.886 19.763 -39.597 1.00 70.50 256 VAL A N 1
ATOM 1967 C CA . VAL A 1 256 ? 8.673 18.897 -38.712 1.00 70.50 256 VAL A CA 1
ATOM 1968 C C . VAL A 1 256 ? 9.963 19.616 -38.334 1.00 70.50 256 VAL A C 1
ATOM 1970 O O . VAL A 1 256 ? 10.835 19.842 -39.172 1.00 70.50 256 VAL A O 1
ATOM 1973 N N . GLN A 1 257 ? 10.106 19.963 -37.059 1.00 67.88 257 GLN A N 1
ATOM 1974 C CA . GLN A 1 257 ? 11.337 20.506 -36.496 1.00 67.88 257 GLN A CA 1
ATOM 1975 C C . GLN A 1 257 ? 12.181 19.367 -35.926 1.00 67.88 257 GLN A C 1
ATOM 1977 O O . GLN A 1 257 ? 11.821 18.748 -34.925 1.00 67.88 257 GLN A O 1
ATOM 1982 N N . SER A 1 258 ? 13.325 19.119 -36.564 1.00 66.50 258 SER A N 1
ATOM 1983 C CA . SER A 1 258 ? 14.316 18.133 -36.126 1.00 66.50 258 SER A CA 1
ATOM 1984 C C . SER A 1 258 ? 15.466 18.787 -35.367 1.00 66.50 258 SER A C 1
ATOM 1986 O O . SER A 1 258 ? 15.717 19.988 -35.474 1.00 66.50 258 SER A O 1
ATOM 1988 N N . VAL A 1 259 ? 16.179 17.976 -34.592 1.00 74.75 259 VAL A N 1
ATOM 1989 C CA . VAL A 1 259 ? 17.301 18.428 -33.770 1.00 74.75 259 VAL A CA 1
ATOM 1990 C C . VAL A 1 259 ? 18.516 18.725 -34.644 1.00 74.75 259 VAL A C 1
ATOM 1992 O O . VAL A 1 259 ? 18.880 17.918 -35.499 1.00 74.75 259 VAL A O 1
ATOM 1995 N N . SER A 1 260 ? 19.164 19.864 -34.391 1.00 75.88 260 SER A N 1
ATOM 1996 C CA . SER A 1 260 ? 20.386 20.265 -35.092 1.00 75.88 260 SER A CA 1
ATOM 1997 C C . SER A 1 260 ? 21.545 19.309 -34.802 1.00 75.88 260 SER A C 1
ATOM 1999 O O . SER A 1 260 ? 21.860 19.044 -33.638 1.00 75.88 260 SER A O 1
ATOM 2001 N N . THR A 1 261 ? 22.216 18.849 -35.858 1.00 76.50 261 THR A N 1
ATOM 2002 C CA . THR A 1 261 ? 23.451 18.046 -35.811 1.00 76.50 261 THR A CA 1
ATOM 2003 C C . THR A 1 261 ? 24.726 18.878 -35.828 1.00 76.50 261 THR A C 1
ATOM 2005 O O . THR A 1 261 ? 25.817 18.317 -35.745 1.00 76.50 261 THR A O 1
ATOM 2008 N N . THR A 1 262 ? 24.616 20.206 -35.893 1.00 78.38 262 THR A N 1
ATOM 2009 C CA . THR A 1 262 ? 25.780 21.092 -35.897 1.00 78.38 262 THR A CA 1
ATOM 2010 C C . THR A 1 262 ? 26.508 21.016 -34.547 1.00 78.38 262 THR A C 1
ATOM 2012 O O . THR A 1 262 ? 25.870 21.236 -33.504 1.00 78.38 262 THR A O 1
ATOM 2015 N N . PRO A 1 263 ? 27.822 20.709 -34.535 1.00 82.25 263 PRO A N 1
ATOM 2016 C CA . PRO A 1 263 ? 28.638 20.754 -33.325 1.00 82.25 263 PRO A CA 1
ATOM 2017 C C . PRO A 1 263 ? 28.644 22.157 -32.715 1.00 82.25 263 PRO A C 1
ATOM 2019 O O . PRO A 1 263 ? 28.715 23.145 -33.441 1.00 82.25 263 PRO A O 1
ATOM 2022 N N . ALA A 1 264 ? 28.578 22.240 -31.387 1.00 84.94 264 ALA A N 1
ATOM 2023 C CA . ALA A 1 264 ? 28.627 23.514 -30.677 1.00 84.94 264 ALA A CA 1
ATOM 2024 C C . ALA A 1 264 ? 30.070 23.981 -30.441 1.00 84.94 264 ALA A C 1
ATOM 2026 O O . ALA A 1 264 ? 30.971 23.182 -30.173 1.00 84.94 264 ALA A O 1
ATOM 2027 N N . THR A 1 265 ? 30.265 25.293 -30.503 1.00 89.31 265 THR A N 1
ATOM 2028 C CA . THR A 1 265 ? 31.503 25.999 -30.170 1.00 89.31 265 THR A CA 1
ATOM 2029 C C . THR A 1 265 ? 31.463 26.537 -28.737 1.00 89.31 265 THR A C 1
ATOM 2031 O O . THR A 1 265 ? 30.420 26.558 -28.085 1.00 89.31 265 THR A O 1
ATOM 2034 N N . SER A 1 266 ? 32.599 27.019 -28.226 1.00 89.62 266 SER A N 1
ATOM 2035 C CA . SER A 1 266 ? 32.647 27.675 -26.910 1.00 89.62 266 SER A CA 1
ATOM 2036 C C . SER A 1 266 ? 31.779 28.936 -26.838 1.00 89.62 266 SER A C 1
ATOM 2038 O O . SER A 1 266 ? 31.285 29.265 -25.764 1.00 89.62 266 SER A O 1
ATOM 2040 N N . VAL A 1 267 ? 31.584 29.623 -27.968 1.00 90.19 267 VAL A N 1
ATOM 2041 C CA . VAL A 1 267 ? 30.733 30.819 -28.062 1.00 90.19 267 VAL A CA 1
ATOM 2042 C C . VAL A 1 267 ? 29.260 30.437 -27.919 1.00 90.19 267 VAL A C 1
ATOM 2044 O O . VAL A 1 267 ? 28.534 31.096 -27.183 1.00 90.19 267 VAL A O 1
ATOM 2047 N N . ASP A 1 268 ? 28.834 29.330 -28.531 1.00 84.19 268 ASP A N 1
ATOM 2048 C CA . ASP A 1 268 ? 27.447 28.849 -28.432 1.00 84.19 268 ASP A CA 1
ATOM 2049 C C . ASP A 1 268 ? 27.074 28.478 -26.986 1.00 84.19 268 ASP A C 1
ATOM 2051 O O . ASP A 1 268 ? 25.955 28.719 -26.539 1.00 84.19 268 ASP A O 1
ATOM 2055 N N . VAL A 1 269 ? 28.024 27.929 -26.218 1.00 87.19 269 VAL A N 1
ATOM 2056 C CA . VAL A 1 269 ? 27.821 27.605 -24.794 1.00 87.19 269 VAL A CA 1
ATOM 2057 C C . VAL A 1 269 ? 27.708 28.869 -23.937 1.00 87.19 269 VAL A C 1
ATOM 2059 O O . VAL A 1 269 ? 26.877 28.913 -23.031 1.00 87.19 269 VAL A O 1
ATOM 2062 N N . GLN A 1 270 ? 28.506 29.902 -24.223 1.00 89.06 270 GLN A N 1
ATOM 2063 C CA . GLN A 1 270 ? 28.400 31.197 -23.537 1.00 89.06 270 GLN A CA 1
ATOM 2064 C C . GLN A 1 270 ? 27.049 31.860 -23.821 1.00 89.06 270 GLN A C 1
ATOM 2066 O O . GLN A 1 270 ? 26.364 32.276 -22.891 1.00 89.06 270 GLN A O 1
ATOM 2071 N N . GLN A 1 271 ? 26.612 31.859 -25.083 1.00 86.75 271 GLN A N 1
ATOM 2072 C CA . GLN A 1 271 ? 25.293 32.367 -25.464 1.00 86.75 271 GLN A CA 1
ATOM 2073 C C . GLN A 1 271 ? 24.158 31.587 -24.790 1.00 86.75 271 GLN A C 1
ATOM 2075 O O . GLN A 1 271 ? 23.179 32.186 -24.356 1.00 86.75 271 GLN A O 1
ATOM 2080 N N . LEU A 1 272 ? 24.283 30.261 -24.662 1.00 85.62 272 LEU A N 1
ATOM 2081 C CA . LEU A 1 272 ? 23.304 29.441 -23.946 1.00 85.62 272 LEU A CA 1
ATOM 2082 C C . LEU A 1 272 ? 23.200 29.831 -22.465 1.00 85.62 272 LEU A C 1
ATOM 2084 O O . LEU A 1 272 ? 22.094 29.885 -21.926 1.00 85.62 272 LEU A O 1
ATOM 2088 N N . GLN A 1 273 ? 24.331 30.108 -21.810 1.00 90.12 273 GLN A N 1
ATOM 2089 C CA . GLN A 1 273 ? 24.349 30.582 -20.427 1.00 90.12 273 GLN A CA 1
ATOM 2090 C C . GLN A 1 273 ? 23.666 31.949 -20.303 1.00 90.12 273 GLN A C 1
ATOM 2092 O O . GLN A 1 273 ? 22.751 32.094 -19.497 1.00 90.12 273 GLN A O 1
ATOM 2097 N N . GLU A 1 274 ? 24.052 32.919 -21.135 1.00 91.75 274 GLU A N 1
ATOM 2098 C CA . GLU A 1 274 ? 23.456 34.261 -21.135 1.00 91.75 274 GLU A CA 1
ATOM 2099 C C . GLU A 1 274 ? 21.940 34.204 -21.377 1.00 91.75 274 GLU A C 1
ATOM 2101 O O . GLU A 1 274 ? 21.169 34.868 -20.686 1.00 91.75 274 GLU A O 1
ATOM 2106 N N . GLN A 1 275 ? 21.484 33.358 -22.307 1.00 88.00 275 GLN A N 1
ATOM 2107 C CA . GLN A 1 275 ? 20.057 33.144 -22.564 1.00 88.00 275 GLN A CA 1
ATOM 2108 C C . GLN A 1 275 ? 19.324 32.514 -21.376 1.00 88.00 275 GLN A C 1
ATOM 2110 O O . GLN A 1 275 ? 18.171 32.867 -21.119 1.00 88.00 275 GLN A O 1
ATOM 2115 N N . LEU A 1 276 ? 19.952 31.572 -20.666 1.00 87.88 276 LEU A N 1
ATOM 2116 C CA . LEU A 1 276 ? 19.367 30.976 -19.466 1.00 87.88 276 LEU A CA 1
ATOM 2117 C C . LEU A 1 276 ? 19.215 32.026 -18.361 1.00 87.88 276 LEU A C 1
ATOM 2119 O O . LEU A 1 276 ? 18.136 32.128 -17.780 1.00 87.88 276 LEU A O 1
ATOM 2123 N N . ASP A 1 277 ? 20.262 32.809 -18.106 1.00 91.56 277 ASP A N 1
ATOM 2124 C CA . ASP A 1 277 ? 20.276 33.838 -17.065 1.00 91.56 277 ASP A CA 1
ATOM 2125 C C . ASP A 1 277 ? 19.232 34.930 -17.353 1.00 91.56 277 ASP A C 1
ATOM 2127 O O . ASP A 1 277 ? 18.423 35.259 -16.481 1.00 91.56 277 ASP A O 1
ATOM 2131 N N . LEU A 1 278 ? 19.158 35.403 -18.604 1.00 90.69 278 LEU A N 1
ATOM 2132 C CA . LEU A 1 278 ? 18.133 36.353 -19.048 1.00 90.69 278 LEU A CA 1
ATOM 2133 C C . LEU A 1 278 ? 16.720 35.800 -18.844 1.00 90.69 278 LEU A C 1
ATOM 2135 O O . LEU A 1 278 ? 15.879 36.474 -18.257 1.00 90.69 278 LEU A O 1
ATOM 2139 N N . ARG A 1 279 ? 16.450 34.555 -19.258 1.00 87.25 279 ARG A N 1
ATOM 2140 C CA . ARG A 1 279 ? 15.112 33.955 -19.105 1.00 87.25 279 ARG A CA 1
ATOM 2141 C C . ARG A 1 279 ? 14.729 33.699 -17.652 1.00 87.25 279 ARG A C 1
ATOM 2143 O O . ARG A 1 279 ? 13.551 33.793 -17.314 1.00 87.25 279 ARG A O 1
ATOM 2150 N N . LEU A 1 280 ? 15.692 33.358 -16.796 1.00 86.75 280 LEU A N 1
ATOM 2151 C CA . LEU A 1 280 ? 15.450 33.221 -15.359 1.00 86.75 280 LEU A CA 1
ATOM 2152 C C . LEU A 1 280 ? 15.048 34.566 -14.744 1.00 86.75 280 LEU A C 1
ATOM 2154 O O . LEU A 1 280 ? 14.138 34.593 -13.916 1.00 86.75 280 LEU A O 1
ATOM 2158 N N . GLN A 1 281 ? 15.679 35.660 -15.178 1.00 90.12 281 GLN A N 1
ATOM 2159 C CA . GLN A 1 281 ? 15.351 37.010 -14.730 1.00 90.12 281 GLN A CA 1
ATOM 2160 C C . GLN A 1 281 ? 14.004 37.495 -15.288 1.00 90.12 281 GLN A C 1
ATOM 2162 O O . GLN A 1 281 ? 13.166 37.966 -14.524 1.00 90.12 281 GLN A O 1
ATOM 2167 N N . GLU A 1 282 ? 13.769 37.344 -16.594 1.00 90.19 282 GLU A N 1
ATOM 2168 C CA . GLU A 1 282 ? 12.530 37.760 -17.269 1.00 90.19 282 GLU A CA 1
ATOM 2169 C C . GLU A 1 282 ? 11.289 37.053 -16.720 1.00 90.19 282 GLU A C 1
ATOM 2171 O O . GLU A 1 282 ? 10.218 37.651 -16.654 1.00 90.19 282 GLU A O 1
ATOM 2176 N N . GLN A 1 283 ? 11.418 35.781 -16.333 1.00 87.88 283 GLN A N 1
ATOM 2177 C CA . GLN A 1 283 ? 10.312 35.008 -15.764 1.00 87.88 283 GLN A CA 1
ATOM 2178 C C . GLN A 1 283 ? 10.294 34.996 -14.230 1.00 87.88 283 GLN A C 1
ATOM 2180 O O . GLN A 1 283 ? 9.592 34.172 -13.642 1.00 87.88 283 GLN A O 1
ATOM 2185 N N . GLU A 1 284 ? 11.066 35.885 -13.593 1.00 88.19 284 GLU A N 1
ATOM 2186 C CA . GLU A 1 284 ? 11.111 36.085 -12.138 1.00 88.19 284 GLU A CA 1
ATOM 2187 C C . GLU A 1 284 ? 11.265 34.765 -11.359 1.00 88.19 284 GLU A C 1
ATOM 2189 O O . GLU A 1 284 ? 10.583 34.480 -10.370 1.00 88.19 284 GLU A O 1
ATOM 2194 N N . ALA A 1 285 ? 12.157 33.900 -11.840 1.00 85.12 285 ALA A N 1
ATOM 2195 C CA . ALA A 1 285 ? 12.332 32.573 -11.283 1.00 85.12 285 ALA A CA 1
ATOM 2196 C C . ALA A 1 285 ? 12.986 32.642 -9.892 1.00 85.12 285 ALA A C 1
ATOM 2198 O O . ALA A 1 285 ? 14.086 33.165 -9.728 1.00 85.12 285 ALA A O 1
ATOM 2199 N N . PHE A 1 286 ? 12.348 32.050 -8.878 1.00 83.06 286 PHE A N 1
ATOM 2200 C CA . PHE A 1 286 ? 12.894 32.045 -7.518 1.00 83.06 286 PHE A CA 1
ATOM 2201 C C . PHE A 1 286 ? 14.245 31.310 -7.423 1.00 83.06 286 PHE A C 1
ATOM 2203 O O . PHE A 1 286 ? 14.376 30.150 -7.831 1.00 83.06 286 PHE A O 1
ATOM 2210 N N . GLU A 1 287 ? 15.228 31.954 -6.785 1.00 82.94 287 GLU A N 1
ATOM 2211 C CA . GLU A 1 287 ? 16.572 31.401 -6.544 1.00 82.94 287 GLU A CA 1
ATOM 2212 C C . GLU A 1 287 ? 16.593 30.281 -5.494 1.00 82.94 287 GLU A C 1
ATOM 2214 O O . GLU A 1 287 ? 17.455 29.399 -5.513 1.00 82.94 287 GLU A O 1
ATOM 2219 N N . THR A 1 288 ? 15.629 30.260 -4.577 1.00 83.44 288 THR A N 1
ATOM 2220 C CA . THR A 1 288 ? 15.522 29.239 -3.528 1.00 83.44 288 THR A CA 1
ATOM 2221 C C . THR A 1 288 ? 14.129 28.617 -3.519 1.00 83.44 288 THR A C 1
ATOM 2223 O O . THR A 1 288 ? 13.170 29.174 -4.047 1.00 83.44 288 THR A O 1
ATOM 2226 N N . GLY A 1 289 ? 14.017 27.405 -2.970 1.00 83.44 289 GLY A N 1
ATOM 2227 C CA . GLY A 1 289 ? 12.753 26.666 -2.949 1.00 83.44 289 GLY A CA 1
ATOM 2228 C C . GLY A 1 289 ? 12.363 26.025 -4.288 1.00 83.44 289 GLY A C 1
ATOM 2229 O O . GLY A 1 289 ? 13.112 26.020 -5.268 1.00 83.44 289 GLY A O 1
ATOM 2230 N N . ILE A 1 290 ? 11.185 25.402 -4.318 1.00 84.19 290 ILE A N 1
ATOM 2231 C CA . ILE A 1 290 ? 10.680 24.696 -5.502 1.00 84.19 290 ILE A CA 1
ATOM 2232 C C . ILE A 1 290 ? 10.046 25.720 -6.450 1.00 84.19 290 ILE A C 1
ATOM 2234 O O . ILE A 1 290 ? 9.011 26.293 -6.131 1.00 84.19 290 ILE A O 1
ATOM 2238 N N . CYS A 1 291 ? 10.646 25.915 -7.627 1.00 84.06 291 CYS A N 1
ATOM 2239 C CA . CYS A 1 291 ? 10.152 26.823 -8.664 1.00 84.06 291 CYS A CA 1
ATOM 2240 C C . CYS A 1 291 ? 9.953 26.052 -9.986 1.00 84.06 291 CYS A C 1
ATOM 2242 O O . CYS A 1 291 ? 10.943 25.554 -10.535 1.00 84.06 291 CYS A O 1
ATOM 2244 N N . PRO A 1 292 ? 8.709 25.923 -10.495 1.00 84.56 292 PRO A N 1
ATOM 2245 C CA . PRO A 1 292 ? 8.426 25.233 -11.758 1.00 84.56 292 PRO A CA 1
ATOM 2246 C C . PRO A 1 292 ? 9.110 25.886 -12.962 1.00 84.56 292 PRO A C 1
ATOM 2248 O O . PRO A 1 292 ? 9.790 25.199 -13.712 1.00 84.56 292 PRO A O 1
ATOM 2251 N N . VAL A 1 293 ? 9.039 27.217 -13.067 1.00 83.62 293 VAL A N 1
ATOM 2252 C CA . VAL A 1 293 ? 9.675 27.998 -14.143 1.00 83.62 293 VAL A CA 1
ATOM 2253 C C . VAL A 1 293 ? 11.173 27.713 -14.215 1.00 83.62 293 VAL A C 1
ATOM 2255 O O . VAL A 1 293 ? 11.702 27.339 -15.260 1.00 83.62 293 VAL A O 1
ATOM 2258 N N . ARG A 1 294 ? 11.858 27.791 -13.068 1.00 88.44 294 ARG A N 1
ATOM 2259 C CA . ARG A 1 294 ? 13.279 27.453 -12.976 1.00 88.44 294 ARG A CA 1
ATOM 2260 C C . ARG A 1 294 ? 13.542 26.013 -13.405 1.00 88.44 294 ARG A C 1
ATOM 2262 O O . ARG A 1 294 ? 14.447 25.761 -14.189 1.00 88.44 294 ARG A O 1
ATOM 2269 N N . ARG A 1 295 ? 12.759 25.056 -12.901 1.00 85.56 295 ARG A N 1
ATOM 2270 C CA . ARG A 1 295 ? 12.905 23.637 -13.259 1.00 85.56 295 ARG A CA 1
ATOM 2271 C C . ARG A 1 295 ? 12.792 23.424 -14.771 1.00 85.56 295 ARG A C 1
ATOM 2273 O O . ARG A 1 295 ? 13.580 22.653 -15.319 1.00 85.56 295 ARG A O 1
ATOM 2280 N N . ASP A 1 296 ? 11.852 24.098 -15.422 1.00 83.38 296 ASP A N 1
ATOM 2281 C CA . ASP A 1 296 ? 11.605 23.967 -16.858 1.00 83.38 296 ASP A CA 1
ATOM 2282 C C . ASP A 1 296 ? 12.738 24.585 -17.686 1.00 83.38 296 ASP A C 1
ATOM 2284 O O . ASP A 1 296 ? 13.210 23.964 -18.638 1.00 83.38 296 ASP A O 1
ATOM 2288 N N . LEU A 1 297 ? 13.245 25.756 -17.289 1.00 81.25 297 LEU A N 1
ATOM 2289 C CA . LEU A 1 297 ? 14.381 26.406 -17.952 1.00 81.25 297 LEU A CA 1
ATOM 2290 C C . LEU A 1 297 ? 15.676 25.590 -17.819 1.00 81.25 297 LEU A C 1
ATOM 2292 O O . LEU A 1 297 ? 16.361 25.346 -18.812 1.00 81.25 297 LEU A O 1
ATOM 2296 N N . TYR A 1 298 ? 15.977 25.081 -16.622 1.00 88.19 298 TYR A N 1
ATOM 2297 C CA . TYR A 1 298 ? 17.124 24.190 -16.407 1.00 88.19 298 TYR A CA 1
ATOM 2298 C C . TYR A 1 298 ? 16.975 22.868 -17.162 1.00 88.19 298 TYR A C 1
ATOM 2300 O O . TYR A 1 298 ? 17.957 22.327 -17.664 1.00 88.19 298 TYR A O 1
ATOM 2308 N N . THR A 1 299 ? 15.750 22.354 -17.271 1.00 83.81 299 THR A N 1
ATOM 2309 C CA . THR A 1 299 ? 15.443 21.171 -18.075 1.00 83.81 299 THR A CA 1
ATOM 2310 C C . THR A 1 299 ? 15.764 21.408 -19.550 1.00 83.81 299 THR A C 1
ATOM 2312 O O . THR A 1 299 ? 16.453 20.588 -20.150 1.00 83.81 299 THR A O 1
ATOM 2315 N N . GLN A 1 300 ? 15.319 22.531 -20.117 1.00 83.06 300 GLN A N 1
ATOM 2316 C CA . GLN A 1 300 ? 15.604 22.887 -21.509 1.00 83.06 300 GLN A CA 1
ATOM 2317 C C . GLN A 1 300 ? 17.107 23.077 -21.751 1.00 83.06 300 GLN A C 1
ATOM 2319 O O . GLN A 1 300 ? 17.638 22.567 -22.735 1.00 83.06 300 GLN A O 1
ATOM 2324 N N . CYS A 1 301 ? 17.807 23.747 -20.830 1.00 86.00 301 CYS A N 1
ATOM 2325 C CA . CYS A 1 301 ? 19.260 23.896 -20.900 1.00 86.00 301 CYS A CA 1
ATOM 2326 C C . CYS A 1 301 ? 19.970 22.531 -20.860 1.00 86.00 301 CYS A C 1
ATOM 2328 O O . CYS A 1 301 ? 20.858 22.261 -21.666 1.00 86.00 301 CYS A O 1
ATOM 2330 N N . PHE A 1 302 ? 19.540 21.624 -19.979 1.00 89.12 302 PHE A N 1
ATOM 2331 C CA . PHE A 1 302 ? 20.127 20.289 -19.887 1.00 89.12 302 PHE A CA 1
ATOM 2332 C C . PHE A 1 302 ? 19.865 19.438 -21.137 1.00 89.12 302 PHE A C 1
ATOM 2334 O O . PHE A 1 302 ? 20.740 18.680 -21.551 1.00 89.12 302 PHE A O 1
ATOM 2341 N N . ASP A 1 303 ? 18.701 19.592 -21.769 1.00 85.56 303 ASP A N 1
ATOM 2342 C CA . ASP A 1 303 ? 18.373 18.944 -23.041 1.00 85.56 303 ASP A CA 1
ATOM 2343 C C . ASP A 1 303 ? 19.301 19.430 -24.173 1.00 85.56 303 ASP A C 1
ATOM 2345 O O . ASP A 1 303 ? 19.811 18.612 -24.944 1.00 85.56 303 ASP A O 1
ATOM 2349 N N . GLU A 1 304 ? 19.614 20.727 -24.219 1.00 85.12 304 GLU A N 1
ATOM 2350 C CA . GLU A 1 304 ? 20.587 21.288 -25.166 1.00 85.12 304 GLU A CA 1
ATOM 2351 C C . GLU A 1 304 ? 22.020 20.802 -24.885 1.00 85.12 304 GLU A C 1
ATOM 2353 O O . GLU A 1 304 ? 22.739 20.411 -25.805 1.00 85.12 304 GLU A O 1
ATOM 2358 N N . LEU A 1 305 ? 22.432 20.704 -23.618 1.00 87.19 305 LEU A N 1
ATOM 2359 C CA . LEU A 1 305 ? 23.727 20.110 -23.264 1.00 87.19 305 LEU A CA 1
ATOM 2360 C C . LEU A 1 305 ? 23.812 18.634 -23.672 1.00 87.19 305 LEU A C 1
ATOM 2362 O O . LEU A 1 305 ? 24.844 18.186 -24.177 1.00 87.19 305 LEU A O 1
ATOM 2366 N N . ILE A 1 306 ? 22.730 17.869 -23.499 1.00 86.31 306 ILE A N 1
ATOM 2367 C CA . ILE A 1 306 ? 22.657 16.483 -23.972 1.00 86.31 306 ILE A CA 1
ATOM 2368 C C . ILE A 1 306 ? 22.817 16.443 -25.493 1.00 86.31 306 ILE A C 1
ATOM 2370 O O . ILE A 1 306 ? 23.594 15.616 -25.977 1.00 86.31 306 ILE A O 1
ATOM 2374 N N . ARG A 1 307 ? 22.162 17.334 -26.251 1.00 86.81 307 ARG A N 1
ATOM 2375 C CA . ARG A 1 307 ? 22.341 17.438 -27.710 1.00 86.81 307 ARG A CA 1
ATOM 2376 C C . ARG A 1 307 ? 23.812 17.650 -28.074 1.00 86.81 307 ARG A C 1
ATOM 2378 O O . ARG A 1 307 ? 24.369 16.858 -28.836 1.00 86.81 307 ARG A O 1
ATOM 2385 N N . GLN A 1 308 ? 24.454 18.664 -27.493 1.00 86.06 308 GLN A N 1
ATOM 2386 C CA . GLN A 1 308 ? 25.853 19.014 -27.771 1.00 86.06 308 GLN A CA 1
ATOM 2387 C C . GLN A 1 308 ? 26.814 17.864 -27.447 1.00 86.06 308 GLN A C 1
ATOM 2389 O O . GLN A 1 308 ? 27.683 17.516 -28.247 1.00 86.06 308 GLN A O 1
ATOM 2394 N N . VAL A 1 309 ? 26.633 17.221 -26.289 1.00 90.44 309 VAL A N 1
ATOM 2395 C CA . VAL A 1 309 ? 27.460 16.078 -25.880 1.00 90.44 309 VAL A CA 1
ATOM 2396 C C . VAL A 1 309 ? 27.218 14.869 -26.780 1.00 90.44 309 VAL A C 1
ATOM 2398 O O . VAL A 1 309 ? 28.180 14.180 -27.101 1.00 90.44 309 VAL A O 1
ATOM 2401 N N . THR A 1 310 ? 25.979 14.625 -27.216 1.00 86.38 310 THR A N 1
ATOM 2402 C CA . THR A 1 310 ? 25.638 13.509 -28.119 1.00 86.38 310 THR A CA 1
ATOM 2403 C C . THR A 1 310 ? 26.326 13.656 -29.475 1.00 86.38 310 THR A C 1
ATOM 2405 O O . THR A 1 310 ? 26.806 12.663 -30.012 1.00 86.38 310 THR A O 1
ATOM 2408 N N . ILE A 1 311 ? 26.424 14.881 -30.005 1.00 85.12 311 ILE A N 1
ATOM 2409 C CA . ILE A 1 311 ? 27.122 15.155 -31.273 1.00 85.12 311 ILE A CA 1
ATOM 2410 C C . ILE A 1 311 ? 28.617 14.856 -31.158 1.00 85.12 311 ILE A C 1
ATOM 2412 O O . ILE A 1 311 ? 29.197 14.269 -32.066 1.00 85.12 311 ILE A O 1
ATOM 2416 N N . ASN A 1 312 ? 29.226 15.202 -30.022 1.00 88.19 312 ASN A N 1
ATOM 2417 C CA . ASN A 1 312 ? 30.638 14.917 -29.770 1.00 88.19 312 ASN A CA 1
ATOM 2418 C C . ASN A 1 312 ? 30.893 13.427 -29.478 1.00 88.19 312 ASN A C 1
ATOM 2420 O O . ASN A 1 312 ? 31.899 12.867 -29.904 1.00 88.19 312 ASN A O 1
ATOM 2424 N N . CYS A 1 313 ? 30.015 12.795 -28.697 1.00 88.69 313 CYS A N 1
ATOM 2425 C CA . CYS A 1 313 ? 30.084 11.390 -28.307 1.00 88.69 313 CYS A CA 1
ATOM 2426 C C . CYS A 1 313 ? 28.690 10.891 -27.906 1.00 88.69 313 CYS A C 1
ATOM 2428 O O . CYS A 1 313 ? 28.173 11.194 -26.821 1.00 88.69 313 CYS A O 1
ATOM 2430 N N . ALA A 1 314 ? 28.097 10.075 -28.775 1.00 85.62 314 ALA A N 1
ATOM 2431 C CA . ALA A 1 314 ? 26.734 9.588 -28.618 1.00 85.62 314 ALA A CA 1
ATOM 2432 C C . ALA A 1 314 ? 26.531 8.792 -27.317 1.00 85.62 314 ALA A C 1
ATOM 2434 O O . ALA A 1 314 ? 25.490 8.901 -26.669 1.00 85.62 314 ALA A O 1
ATOM 2435 N N . GLU A 1 315 ? 27.537 8.033 -26.879 1.00 83.31 315 GLU A N 1
ATOM 2436 C CA . GLU A 1 315 ? 27.479 7.227 -25.660 1.00 83.31 315 GLU A CA 1
ATOM 2437 C C . GLU A 1 315 ? 27.391 8.091 -24.400 1.00 83.31 315 GLU A C 1
ATOM 2439 O O . GLU A 1 315 ? 26.646 7.765 -23.471 1.00 83.31 315 GLU A O 1
ATOM 2444 N N . ARG A 1 316 ? 28.126 9.210 -24.370 1.00 88.81 316 ARG A N 1
ATOM 2445 C CA . ARG A 1 316 ? 28.067 10.170 -23.261 1.00 88.81 316 ARG A CA 1
ATOM 2446 C C . ARG A 1 316 ? 26.716 10.871 -23.216 1.00 88.81 316 ARG A C 1
ATOM 2448 O O . ARG A 1 316 ? 26.147 11.004 -22.135 1.00 88.81 316 ARG A O 1
ATOM 2455 N N . GLY A 1 317 ? 26.193 11.268 -24.373 1.00 86.94 317 GLY A N 1
ATOM 2456 C CA . GLY A 1 317 ? 24.866 11.871 -24.485 1.00 86.94 317 GLY A CA 1
ATOM 2457 C C . GLY A 1 317 ? 23.757 10.938 -23.996 1.00 86.94 317 GLY A C 1
ATOM 2458 O O . GLY A 1 317 ? 22.931 11.315 -23.166 1.00 86.94 317 GLY A O 1
ATOM 2459 N N . LEU A 1 318 ? 23.809 9.671 -24.411 1.00 84.62 318 LEU A N 1
ATOM 2460 C CA . LEU A 1 318 ? 22.871 8.635 -23.983 1.00 84.62 318 LEU A CA 1
ATOM 2461 C C . LEU A 1 318 ? 22.936 8.361 -22.473 1.00 84.62 318 LEU A C 1
ATOM 2463 O O . LEU A 1 318 ? 21.906 8.122 -21.836 1.00 84.62 318 LEU A O 1
ATOM 2467 N N . LEU A 1 319 ? 24.136 8.383 -21.887 1.00 86.06 319 LEU A N 1
ATOM 2468 C CA . LEU A 1 319 ? 24.303 8.251 -20.442 1.00 86.06 319 LEU A CA 1
ATOM 2469 C C . LEU A 1 319 ? 23.646 9.425 -19.704 1.00 86.06 319 LEU A C 1
ATOM 2471 O O . LEU A 1 319 ? 22.883 9.191 -18.768 1.00 86.06 319 LEU A O 1
ATOM 2475 N N . LEU A 1 320 ? 23.894 10.663 -20.145 1.00 87.06 320 LEU A N 1
ATOM 2476 C CA . LEU A 1 320 ? 23.296 11.863 -19.551 1.00 87.06 320 LEU A CA 1
ATOM 2477 C C . LEU A 1 320 ? 21.768 11.859 -19.664 1.00 87.06 320 LEU A C 1
ATOM 2479 O O . LEU A 1 320 ? 21.088 12.150 -18.682 1.00 87.06 320 LEU A O 1
ATOM 2483 N N . TYR A 1 321 ? 21.227 11.444 -20.811 1.00 83.25 321 TYR A N 1
ATOM 2484 C CA . TYR A 1 321 ? 19.789 11.261 -21.004 1.00 83.25 321 TYR A CA 1
ATOM 2485 C C . TYR A 1 321 ? 19.191 10.276 -19.987 1.00 83.25 321 TYR A C 1
ATOM 2487 O O . TYR A 1 321 ? 18.184 10.571 -19.348 1.00 83.25 321 TYR A O 1
ATOM 2495 N N . ARG A 1 322 ? 19.829 9.115 -19.776 1.00 83.31 322 ARG A N 1
ATOM 2496 C CA . ARG A 1 322 ? 19.342 8.117 -18.805 1.00 83.31 322 ARG A CA 1
ATOM 2497 C C . ARG A 1 322 ? 19.396 8.630 -17.371 1.00 83.31 322 ARG A C 1
ATOM 2499 O O . ARG A 1 322 ? 18.472 8.380 -16.606 1.00 83.31 322 ARG A O 1
ATOM 2506 N N . VAL A 1 323 ? 20.462 9.344 -17.014 1.00 86.44 323 VAL A N 1
ATOM 2507 C CA . VAL A 1 323 ? 20.593 9.965 -15.688 1.00 86.44 323 VAL A CA 1
ATOM 2508 C C . VAL A 1 323 ? 19.503 11.018 -15.479 1.00 86.44 323 VAL A C 1
ATOM 2510 O O . VAL A 1 323 ? 18.880 11.040 -14.420 1.00 86.44 323 VAL A O 1
ATOM 2513 N N . ARG A 1 324 ? 19.219 11.848 -16.492 1.00 84.31 324 ARG A N 1
ATOM 2514 C CA . ARG A 1 324 ? 18.122 12.826 -16.463 1.00 84.31 324 ARG A CA 1
ATOM 2515 C C . ARG A 1 324 ? 16.779 12.160 -16.180 1.00 84.31 324 ARG A C 1
ATOM 2517 O O . ARG A 1 324 ? 16.042 12.619 -15.312 1.00 84.31 324 ARG A O 1
ATOM 2524 N N . ASP A 1 325 ? 16.467 11.101 -16.922 1.00 81.75 325 ASP A N 1
ATOM 2525 C CA . ASP A 1 325 ? 15.188 10.402 -16.812 1.00 81.75 325 ASP A CA 1
ATOM 2526 C C . ASP A 1 325 ? 15.047 9.717 -15.447 1.00 81.75 325 ASP A C 1
ATOM 2528 O O . ASP A 1 325 ? 14.000 9.839 -14.819 1.00 81.75 325 ASP A O 1
ATOM 2532 N N . GLU A 1 326 ? 16.112 9.103 -14.924 1.00 83.38 326 GLU A N 1
ATOM 2533 C CA . GLU A 1 326 ? 16.114 8.524 -13.572 1.00 83.38 326 GLU A CA 1
ATOM 2534 C C . GLU A 1 326 ? 15.874 9.592 -12.487 1.00 83.38 326 GLU A C 1
ATOM 2536 O O . GLU A 1 326 ? 15.098 9.382 -11.550 1.00 83.38 326 GLU A O 1
ATOM 2541 N N . ILE A 1 327 ? 16.499 10.769 -12.619 1.00 83.06 327 ILE A N 1
ATOM 2542 C CA . ILE A 1 327 ? 16.279 11.894 -11.698 1.00 83.06 327 ILE A CA 1
ATOM 2543 C C . ILE A 1 327 ? 14.833 12.391 -11.793 1.00 83.06 327 ILE A C 1
ATOM 2545 O O . ILE A 1 327 ? 14.207 12.618 -10.756 1.00 83.06 327 ILE A O 1
ATOM 2549 N N . ARG A 1 328 ? 14.275 12.531 -13.004 1.00 82.00 328 ARG A N 1
ATOM 2550 C CA . ARG A 1 328 ? 12.865 12.913 -13.199 1.00 82.00 328 ARG A CA 1
ATOM 2551 C C . ARG A 1 328 ? 11.919 11.895 -12.566 1.00 82.00 328 ARG A C 1
ATOM 2553 O O . ARG A 1 328 ? 11.039 12.293 -11.809 1.00 82.00 328 ARG A O 1
ATOM 2560 N N . GLU A 1 329 ? 12.138 10.598 -12.789 1.00 80.25 329 GLU A N 1
ATOM 2561 C CA . GLU A 1 329 ? 11.338 9.534 -12.168 1.00 80.25 329 GLU A CA 1
ATOM 2562 C C . GLU A 1 329 ? 11.407 9.596 -10.633 1.00 80.25 329 GLU A C 1
ATOM 2564 O O . GLU A 1 329 ? 10.392 9.442 -9.946 1.00 80.25 329 GLU A O 1
ATOM 2569 N N . THR A 1 330 ? 12.594 9.870 -10.089 1.00 83.19 330 THR A N 1
ATOM 2570 C CA . THR A 1 330 ? 12.794 10.032 -8.648 1.00 83.19 330 THR A CA 1
ATOM 2571 C C . THR A 1 330 ? 12.021 11.242 -8.120 1.00 83.19 330 THR A C 1
ATOM 2573 O O . THR A 1 330 ? 11.262 11.115 -7.158 1.00 83.19 330 THR A O 1
ATOM 2576 N N . LEU A 1 331 ? 12.150 12.408 -8.760 1.00 81.00 331 LEU A N 1
ATOM 2577 C CA . LEU A 1 331 ? 11.439 13.630 -8.369 1.00 81.00 331 LEU A CA 1
ATOM 2578 C C . LEU A 1 331 ? 9.917 13.461 -8.435 1.00 81.00 331 LEU A C 1
ATOM 2580 O O . LEU A 1 331 ? 9.223 13.879 -7.506 1.00 81.00 331 LEU A O 1
ATOM 2584 N N . ASP A 1 332 ? 9.402 12.791 -9.466 1.00 79.38 332 ASP A N 1
ATOM 2585 C CA . ASP A 1 332 ? 7.978 12.478 -9.592 1.00 79.38 332 ASP A CA 1
ATOM 2586 C C . ASP A 1 332 ? 7.491 11.582 -8.448 1.00 79.38 332 ASP A C 1
ATOM 2588 O O . ASP A 1 332 ? 6.397 11.786 -7.910 1.00 79.38 332 ASP A O 1
ATOM 2592 N N . ALA A 1 333 ? 8.297 10.600 -8.034 1.00 78.69 333 ALA A N 1
ATOM 2593 C CA . ALA A 1 333 ? 7.980 9.757 -6.886 1.00 78.69 333 ALA A CA 1
ATOM 2594 C C . ALA A 1 333 ? 7.936 10.567 -5.578 1.00 78.69 333 ALA A C 1
ATOM 2596 O O . ALA A 1 333 ? 6.991 10.416 -4.799 1.00 78.69 333 ALA A O 1
ATOM 2597 N N . TYR A 1 334 ? 8.902 11.466 -5.359 1.00 81.12 334 TYR A N 1
ATOM 2598 C CA . TYR A 1 334 ? 8.917 12.355 -4.192 1.00 81.12 334 TYR A CA 1
ATOM 2599 C C . TYR A 1 334 ? 7.730 13.321 -4.179 1.00 81.12 334 TYR A C 1
ATOM 2601 O O . TYR A 1 334 ? 7.087 13.481 -3.141 1.00 81.12 334 TYR A O 1
ATOM 2609 N N . GLN A 1 335 ? 7.389 13.926 -5.319 1.00 78.06 335 GLN A N 1
ATOM 2610 C CA . GLN A 1 335 ? 6.239 14.822 -5.429 1.00 78.06 335 GLN A CA 1
ATOM 2611 C C . GLN A 1 335 ? 4.936 14.089 -5.088 1.00 78.06 335 GLN A C 1
ATOM 2613 O O . GLN A 1 335 ? 4.129 14.586 -4.302 1.00 78.06 335 GLN A O 1
ATOM 2618 N N . ARG A 1 336 ? 4.762 12.862 -5.595 1.00 73.69 336 ARG A N 1
ATOM 2619 C CA . ARG A 1 336 ? 3.607 12.015 -5.261 1.00 73.69 336 ARG A CA 1
ATOM 2620 C C . ARG A 1 336 ? 3.564 11.662 -3.777 1.00 73.69 336 ARG A C 1
ATOM 2622 O O . ARG A 1 336 ? 2.489 11.717 -3.180 1.00 73.69 336 ARG A O 1
ATOM 2629 N N . LEU A 1 337 ? 4.705 11.319 -3.173 1.00 79.25 337 LEU A N 1
ATOM 2630 C CA . LEU A 1 337 ? 4.803 11.021 -1.741 1.00 79.25 337 LEU A CA 1
ATOM 2631 C C . LEU A 1 337 ? 4.431 12.238 -0.881 1.00 79.25 337 LEU A C 1
ATOM 2633 O O . LEU A 1 337 ? 3.690 12.092 0.093 1.00 79.25 337 LEU A O 1
ATOM 2637 N N . TYR A 1 338 ? 4.883 13.429 -1.270 1.00 75.75 338 TYR A N 1
ATOM 2638 C CA . TYR A 1 338 ? 4.560 14.679 -0.591 1.00 75.75 338 TYR A CA 1
ATOM 2639 C C . TYR A 1 338 ? 3.055 14.979 -0.637 1.00 75.75 338 TYR A C 1
ATOM 2641 O O . TYR A 1 338 ? 2.424 15.119 0.410 1.00 75.75 338 TYR A O 1
ATOM 2649 N N . THR A 1 339 ? 2.437 14.966 -1.825 1.00 76.00 339 THR A N 1
ATOM 2650 C CA . THR A 1 339 ? 0.982 15.167 -1.976 1.00 76.00 339 THR A CA 1
ATOM 2651 C C . THR A 1 339 ? 0.183 14.134 -1.175 1.00 76.00 339 THR A C 1
ATOM 2653 O O . THR A 1 339 ? -0.814 14.450 -0.526 1.00 76.00 339 THR A O 1
ATOM 2656 N N . SER A 1 340 ? 0.659 12.889 -1.173 1.00 81.12 340 SER A N 1
ATOM 2657 C CA . SER A 1 340 ? 0.127 11.782 -0.382 1.00 81.12 340 SER A CA 1
ATOM 2658 C C . SER A 1 340 ? 0.125 12.067 1.125 1.00 81.12 340 SER A C 1
ATOM 2660 O O . SER A 1 340 ? -0.886 11.810 1.791 1.00 81.12 340 SER A O 1
ATOM 2662 N N . ALA A 1 341 ? 1.234 12.597 1.646 1.00 74.88 341 ALA A N 1
ATOM 2663 C CA . ALA A 1 341 ? 1.394 12.957 3.049 1.00 74.88 341 ALA A CA 1
ATOM 2664 C C . ALA A 1 341 ? 0.495 14.143 3.433 1.00 74.88 341 ALA A C 1
ATOM 2666 O O . ALA A 1 341 ? -0.219 14.062 4.433 1.00 74.88 341 ALA A O 1
ATOM 2667 N N . CYS A 1 342 ? 0.433 15.189 2.601 1.00 80.06 342 CYS A N 1
ATOM 2668 C CA . CYS A 1 342 ? -0.487 16.313 2.801 1.00 80.06 342 CYS A CA 1
ATOM 2669 C C . CYS A 1 342 ? -1.945 15.838 2.868 1.00 80.06 342 CYS A C 1
ATOM 2671 O O . CYS A 1 342 ? -2.668 16.177 3.802 1.00 80.06 342 CYS A O 1
ATOM 2673 N N . ALA A 1 343 ? -2.366 14.977 1.937 1.00 79.50 343 ALA A N 1
ATOM 2674 C CA . ALA A 1 343 ? -3.720 14.431 1.927 1.00 79.50 343 ALA A CA 1
ATOM 2675 C C . ALA A 1 343 ? -4.022 13.561 3.163 1.00 79.50 343 ALA A C 1
ATOM 2677 O O . ALA A 1 343 ? -5.149 13.555 3.655 1.00 79.50 343 ALA A O 1
ATOM 2678 N N . TYR A 1 344 ? -3.036 12.813 3.673 1.00 80.69 344 TYR A N 1
ATOM 2679 C CA . TYR A 1 344 ? -3.182 12.072 4.931 1.00 80.69 344 TYR A CA 1
ATOM 2680 C C . TYR A 1 344 ? -3.389 13.014 6.122 1.00 80.69 344 TYR A C 1
ATOM 2682 O O . TYR A 1 344 ? -4.312 12.791 6.905 1.00 80.69 344 TYR A O 1
ATOM 2690 N N . GLY A 1 345 ? -2.588 14.079 6.218 1.00 81.12 345 GLY A N 1
ATOM 2691 C CA . GLY A 1 345 ? -2.731 15.098 7.259 1.00 81.12 345 GLY A CA 1
ATOM 2692 C C . GLY A 1 345 ? -4.124 15.730 7.259 1.00 81.12 345 GLY A C 1
ATOM 2693 O O . GLY A 1 345 ? -4.780 15.761 8.297 1.00 81.12 345 GLY A O 1
ATOM 2694 N N . VAL A 1 346 ? -4.622 16.124 6.083 1.00 87.94 346 VAL A N 1
ATOM 2695 C CA . VAL A 1 346 ? -5.973 16.694 5.928 1.00 87.94 346 VAL A CA 1
ATOM 2696 C C . VAL A 1 346 ? -7.059 15.702 6.354 1.00 87.94 346 VAL A C 1
ATOM 2698 O O . VAL A 1 346 ? -7.941 16.061 7.130 1.00 87.94 346 VAL A O 1
ATOM 2701 N N . ARG A 1 347 ? -6.986 14.435 5.916 1.00 89.69 347 ARG A N 1
ATOM 2702 C CA . ARG A 1 347 ? -7.964 13.409 6.326 1.00 89.69 347 ARG A CA 1
ATOM 2703 C C . ARG A 1 347 ? -7.965 13.181 7.835 1.00 89.69 347 ARG A C 1
ATOM 2705 O O . ARG A 1 347 ? -9.032 13.058 8.426 1.00 89.69 347 ARG A O 1
ATOM 2712 N N . LYS A 1 348 ? -6.789 13.123 8.468 1.00 90.19 348 LYS A N 1
ATOM 2713 C CA . LYS A 1 348 ? -6.691 12.940 9.923 1.00 90.19 348 LYS A CA 1
ATOM 2714 C C . LYS A 1 348 ? -7.224 14.139 10.699 1.00 90.19 348 LYS A C 1
ATOM 2716 O O . LYS A 1 348 ? -7.893 13.926 11.704 1.00 90.19 348 LYS A O 1
ATOM 2721 N N . ALA A 1 349 ? -6.993 15.358 10.215 1.00 89.81 349 ALA A N 1
ATOM 2722 C CA . ALA A 1 349 ? -7.592 16.556 10.794 1.00 89.81 349 ALA A CA 1
ATOM 2723 C C . ALA A 1 349 ? -9.128 16.512 10.708 1.00 89.81 349 ALA A C 1
ATOM 2725 O O . ALA A 1 349 ? -9.800 16.724 11.712 1.00 89.81 349 ALA A O 1
ATOM 2726 N N . LEU A 1 350 ? -9.681 16.135 9.550 1.00 90.56 350 LEU A N 1
ATOM 2727 C CA . LEU A 1 350 ? -11.130 16.012 9.367 1.00 90.56 350 LEU A CA 1
ATOM 2728 C C . LEU A 1 350 ? -11.745 14.951 10.296 1.00 90.56 350 LEU A C 1
ATOM 2730 O O . LEU A 1 350 ? -12.738 15.217 10.966 1.00 90.56 350 LEU A O 1
ATOM 2734 N N . MET A 1 351 ? -11.120 13.773 10.398 1.00 91.88 351 MET A N 1
ATOM 2735 C CA . MET A 1 351 ? -11.561 12.708 11.311 1.00 91.88 351 MET A CA 1
ATOM 2736 C C . MET A 1 351 ? -11.544 13.154 12.779 1.00 91.88 351 MET A C 1
ATOM 2738 O O . MET A 1 351 ? -12.427 12.778 13.551 1.00 91.88 351 MET A O 1
ATOM 2742 N N . ALA A 1 352 ? -10.537 13.936 13.179 1.00 91.31 352 ALA A N 1
ATOM 2743 C CA . ALA A 1 352 ? -10.450 14.469 14.533 1.00 91.31 352 ALA A CA 1
ATOM 2744 C C . ALA A 1 352 ? -11.586 15.463 14.822 1.00 91.31 352 ALA A C 1
ATOM 2746 O O . ALA A 1 352 ? -12.193 15.389 15.892 1.00 91.31 352 ALA A O 1
ATOM 2747 N N . GLU A 1 353 ? -11.923 16.332 13.864 1.00 93.00 353 GLU A N 1
ATOM 2748 C CA . GLU A 1 353 ? -13.057 17.254 13.992 1.00 93.00 353 GLU A CA 1
ATOM 2749 C C . GLU A 1 353 ? -14.400 16.513 14.057 1.00 93.00 353 GLU A C 1
ATOM 2751 O O . GLU A 1 353 ? -15.205 16.781 14.948 1.00 93.00 353 GLU A O 1
ATOM 2756 N N . GLU A 1 354 ? -14.628 15.505 13.210 1.00 93.62 354 GLU A N 1
ATOM 2757 C CA . GLU A 1 354 ? -15.841 14.677 13.293 1.00 93.62 354 GLU A CA 1
ATOM 2758 C C . GLU A 1 354 ? -15.979 13.980 14.652 1.00 93.62 354 GLU A C 1
ATOM 2760 O O . GLU A 1 354 ? -17.066 13.927 15.236 1.00 93.62 354 GLU A O 1
ATOM 2765 N N . HIS A 1 355 ? -14.877 13.436 15.175 1.00 93.31 355 HIS A N 1
ATOM 2766 C CA . HIS A 1 355 ? -14.869 12.792 16.482 1.00 93.31 355 HIS A CA 1
ATOM 2767 C C . HIS A 1 355 ? -15.177 13.792 17.602 1.00 93.31 355 HIS A C 1
ATOM 2769 O O . HIS A 1 355 ? -15.983 13.499 18.486 1.00 93.31 355 HIS A O 1
ATOM 2775 N N . LYS A 1 356 ? -14.590 14.992 17.545 1.00 93.75 356 LYS A N 1
ATOM 2776 C CA . LYS A 1 356 ? -14.845 16.071 18.505 1.00 93.75 356 LYS A CA 1
ATOM 2777 C C . LYS A 1 356 ? -16.320 16.475 18.528 1.00 93.75 356 LYS A C 1
ATOM 2779 O O . LYS A 1 356 ? -16.879 16.606 19.613 1.00 93.75 356 LYS A O 1
ATOM 2784 N N . VAL A 1 357 ? -16.964 16.598 17.365 1.00 94.75 357 VAL A N 1
ATOM 2785 C CA . VAL A 1 357 ? -18.405 16.900 17.267 1.00 94.75 357 VAL A CA 1
ATOM 2786 C C . VAL A 1 357 ? -19.249 15.801 17.919 1.00 94.75 357 VAL A C 1
ATOM 2788 O O . VAL A 1 357 ? -20.131 16.099 18.723 1.00 94.75 357 VAL A O 1
ATOM 2791 N N . LYS A 1 358 ? -18.953 14.523 17.642 1.00 93.88 358 LYS A N 1
ATOM 2792 C CA . LYS A 1 358 ? -19.676 13.381 18.237 1.00 93.88 358 LYS A CA 1
ATOM 2793 C C . LYS A 1 358 ? -19.531 13.324 19.758 1.00 93.88 358 LYS A C 1
ATOM 2795 O O . LYS A 1 358 ? -20.511 13.094 20.463 1.00 93.88 358 LYS A O 1
ATOM 2800 N N . VAL A 1 359 ? -18.315 13.530 20.267 1.00 94.69 359 VAL A N 1
ATOM 2801 C CA . VAL A 1 359 ? -18.057 13.563 21.714 1.00 94.69 359 VAL A CA 1
ATOM 2802 C C . VAL A 1 359 ? -18.749 14.763 22.358 1.00 94.69 359 VAL A C 1
ATOM 2804 O O . VAL A 1 359 ? -19.352 14.598 23.414 1.00 94.69 359 VAL A O 1
ATOM 2807 N N . GLY A 1 360 ? -18.731 15.931 21.708 1.00 96.00 360 GLY A N 1
ATOM 2808 C CA . GLY A 1 360 ? -19.464 17.119 22.154 1.00 96.00 360 GLY A CA 1
ATOM 2809 C C . GLY A 1 360 ? -20.956 16.841 22.334 1.00 96.00 360 GLY A C 1
ATOM 2810 O O . GLY A 1 360 ? -21.473 17.002 23.435 1.00 96.00 360 GLY A O 1
ATOM 2811 N N . ALA A 1 361 ? -21.608 16.286 21.308 1.00 95.19 361 ALA A N 1
ATOM 2812 C CA . ALA A 1 361 ? -23.026 15.928 21.373 1.00 95.19 361 ALA A CA 1
ATOM 2813 C C . ALA A 1 361 ? -23.341 14.931 22.506 1.00 95.19 361 ALA A C 1
ATOM 2815 O O . ALA A 1 361 ? -24.349 15.063 23.197 1.00 95.19 361 ALA A O 1
ATOM 2816 N N . ARG A 1 362 ? -22.461 13.947 22.745 1.00 95.38 362 ARG A N 1
ATOM 2817 C CA . ARG A 1 362 ? -22.625 12.990 23.852 1.00 95.38 362 ARG A CA 1
ATOM 2818 C C . ARG A 1 362 ? -22.457 13.646 25.223 1.00 95.38 362 ARG A C 1
ATOM 2820 O O . ARG A 1 362 ? -23.163 13.273 26.156 1.00 95.38 362 ARG A O 1
ATOM 2827 N N . CYS A 1 363 ? -21.529 14.589 25.362 1.00 95.38 363 CYS A N 1
ATOM 2828 C CA . CYS A 1 363 ? -21.364 15.361 26.591 1.00 95.38 363 CYS A CA 1
ATOM 2829 C C . CYS A 1 363 ? -22.607 16.204 26.891 1.00 95.38 363 CYS A C 1
ATOM 2831 O O . CYS A 1 363 ? -23.026 16.248 28.045 1.00 95.38 363 CYS A O 1
ATOM 2833 N N . ASP A 1 364 ? -23.204 16.830 25.877 1.00 96.00 364 ASP A N 1
ATOM 2834 C CA . ASP A 1 364 ? -24.419 17.635 26.038 1.00 96.00 364 ASP A CA 1
ATOM 2835 C C . ASP A 1 364 ? -25.618 16.770 26.453 1.00 96.00 364 ASP A C 1
ATOM 2837 O O . ASP A 1 364 ? -26.328 17.110 27.399 1.00 96.00 364 ASP A O 1
ATOM 2841 N N . GLU A 1 365 ? -25.784 15.602 25.827 1.00 96.31 365 GLU A N 1
ATOM 2842 C CA . GLU A 1 365 ? -26.815 14.626 26.201 1.00 96.31 365 GLU A CA 1
ATOM 2843 C C . GLU A 1 365 ? -26.641 14.135 27.647 1.00 96.31 365 GLU A C 1
ATOM 2845 O O . GLU A 1 365 ? -27.585 14.152 28.436 1.00 96.31 365 GLU A O 1
ATOM 2850 N N . LEU A 1 366 ? -25.419 13.760 28.041 1.00 95.81 366 LEU A N 1
ATOM 2851 C CA . LEU A 1 366 ? -25.140 13.322 29.412 1.00 95.81 366 LEU A CA 1
ATOM 2852 C C . LEU A 1 366 ? -25.380 14.436 30.436 1.00 95.81 366 LEU A C 1
ATOM 2854 O O . LEU A 1 366 ? -25.904 14.167 31.513 1.00 95.81 366 LEU A O 1
ATOM 2858 N N . ARG A 1 367 ? -25.039 15.690 30.113 1.00 96.81 367 ARG A N 1
ATOM 2859 C CA . ARG A 1 367 ? -25.336 16.841 30.983 1.00 96.81 367 ARG A CA 1
ATOM 2860 C C . ARG A 1 367 ? -26.837 17.021 31.180 1.00 96.81 367 ARG A C 1
ATOM 2862 O O . ARG A 1 367 ? -27.268 17.282 32.301 1.00 96.81 367 ARG A O 1
ATOM 2869 N N . LYS A 1 368 ? -27.628 16.846 30.119 1.00 96.81 368 LYS A N 1
ATOM 2870 C CA . LYS A 1 368 ? -29.089 16.905 30.202 1.00 96.81 368 LYS A CA 1
ATOM 2871 C C . LYS A 1 368 ? -29.642 15.797 31.102 1.00 96.81 368 LYS A C 1
ATOM 2873 O O . LYS A 1 368 ? -30.425 16.088 31.999 1.00 96.81 368 LYS A O 1
ATOM 2878 N N . GLN A 1 369 ? -29.168 14.562 30.933 1.00 96.69 369 GLN A N 1
ATOM 2879 C CA . GLN A 1 369 ? -29.574 13.429 31.773 1.00 96.69 369 GLN A CA 1
ATOM 2880 C C . GLN A 1 369 ? -29.219 13.634 33.248 1.00 96.69 369 GLN A C 1
ATOM 2882 O O . GLN A 1 369 ? -30.030 13.333 34.119 1.00 96.69 369 GLN A O 1
ATOM 2887 N N . VAL A 1 370 ? -28.033 14.175 33.544 1.00 96.94 370 VAL A N 1
ATOM 2888 C CA . VAL A 1 370 ? -27.644 14.514 34.921 1.00 96.94 370 VAL A CA 1
ATOM 2889 C C . VAL A 1 370 ? -28.612 15.538 35.515 1.00 96.94 370 VAL A C 1
ATOM 2891 O O . VAL A 1 370 ? -29.122 15.310 36.606 1.00 96.94 370 VAL A O 1
ATOM 2894 N N . SER A 1 371 ? -28.947 16.601 34.779 1.00 96.31 371 SER A N 1
ATOM 2895 C CA . SER A 1 371 ? -29.890 17.627 35.249 1.00 96.31 371 SER A CA 1
ATOM 2896 C C . SER A 1 371 ? -31.308 17.079 35.492 1.00 96.31 371 SER A C 1
ATOM 2898 O O . SER A 1 371 ? -31.952 17.422 36.488 1.00 96.31 371 SER A O 1
ATOM 2900 N N . GLU A 1 372 ? -31.796 16.188 34.625 1.00 96.25 372 GLU A N 1
ATOM 2901 C CA . GLU A 1 372 ? -33.089 15.507 34.801 1.00 96.25 372 GLU A CA 1
ATOM 2902 C C . GLU A 1 372 ? -33.089 14.570 36.022 1.00 96.25 372 GLU A C 1
ATOM 2904 O O . GLU A 1 372 ? -34.066 14.492 36.769 1.00 96.25 372 GLU A O 1
ATOM 2909 N N . LEU A 1 373 ? -31.982 13.863 36.264 1.00 95.50 373 LEU A N 1
ATOM 2910 C CA . LEU A 1 373 ? -31.842 12.997 37.434 1.00 95.50 373 LEU A CA 1
ATOM 2911 C C . LEU A 1 373 ? -31.722 13.798 38.733 1.00 95.50 373 LEU A C 1
ATOM 2913 O O . LEU A 1 373 ? -32.301 13.393 39.738 1.00 95.50 373 LEU A O 1
ATOM 2917 N N . GLU A 1 374 ? -31.017 14.929 38.720 1.00 96.31 374 GLU A N 1
ATOM 2918 C CA . GLU A 1 374 ? -30.906 15.834 39.868 1.00 96.31 374 GLU A CA 1
ATOM 2919 C C . GLU A 1 374 ? -32.271 16.408 40.260 1.00 96.31 374 GLU A C 1
ATOM 2921 O O . GLU A 1 374 ? -32.655 16.340 41.426 1.00 96.31 374 GLU A O 1
ATOM 2926 N N . THR A 1 375 ? -33.048 16.889 39.286 1.00 96.19 375 THR A N 1
ATOM 2927 C CA . THR A 1 375 ? -34.410 17.394 39.536 1.00 96.19 375 THR A CA 1
ATOM 2928 C C . THR A 1 375 ? -35.343 16.307 40.068 1.00 96.19 375 THR A C 1
ATOM 2930 O O . THR A 1 375 ? -36.106 16.553 41.001 1.00 96.19 375 THR A O 1
ATOM 2933 N N . ARG A 1 376 ? -35.248 15.080 39.545 1.00 96.25 376 ARG A N 1
ATOM 2934 C CA . ARG A 1 376 ? -36.025 13.938 40.050 1.00 96.25 376 ARG A CA 1
ATOM 2935 C C . ARG A 1 376 ? -35.592 13.491 41.448 1.00 96.25 376 ARG A C 1
ATOM 2937 O O . ARG A 1 376 ? -36.426 13.073 42.249 1.00 96.25 376 ARG A O 1
ATOM 2944 N N . ALA A 1 377 ? -34.299 13.546 41.750 1.00 95.50 377 ALA A N 1
ATOM 2945 C CA . ALA A 1 377 ? -33.797 13.243 43.084 1.00 95.50 377 ALA A CA 1
ATOM 2946 C C . ALA A 1 377 ? -34.309 14.266 44.104 1.00 95.50 377 ALA A C 1
ATOM 2948 O O . ALA A 1 377 ? -34.708 13.876 45.199 1.00 95.50 377 ALA A O 1
ATOM 2949 N N . GLU A 1 378 ? -34.345 15.546 43.733 1.00 96.00 378 GLU A N 1
ATOM 2950 C CA . GLU A 1 378 ? -34.883 16.614 44.575 1.00 96.00 378 GLU A CA 1
ATOM 2951 C C . GLU A 1 378 ? -36.387 16.437 44.831 1.00 96.00 378 GLU A C 1
ATOM 2953 O O . GLU A 1 378 ? -36.820 16.487 45.980 1.00 96.00 378 GLU A O 1
ATOM 2958 N N . SER A 1 379 ? -37.181 16.116 43.801 1.00 96.00 379 SER A N 1
ATOM 2959 C CA . SER A 1 379 ? -38.622 15.879 43.984 1.00 96.00 379 SER A CA 1
ATOM 2960 C C . SER A 1 379 ? -38.904 14.696 44.916 1.00 96.00 379 SER A C 1
ATOM 2962 O O . SER A 1 379 ? -39.763 14.782 45.788 1.00 96.00 379 SER A O 1
ATOM 2964 N N . LEU A 1 380 ? -38.154 13.598 44.769 1.00 95.06 380 LEU A N 1
ATOM 2965 C CA . LEU A 1 380 ? -38.294 12.424 45.636 1.00 95.06 380 LEU A CA 1
ATOM 2966 C C . LEU A 1 380 ? -37.868 12.718 47.079 1.00 95.06 380 LEU A C 1
ATOM 2968 O O . LEU A 1 380 ? -38.460 12.181 48.010 1.00 95.06 380 LEU A O 1
ATOM 2972 N N . ARG A 1 381 ? -36.852 13.566 47.287 1.00 96.00 381 ARG A N 1
ATOM 2973 C CA . ARG A 1 381 ? -36.452 14.003 48.634 1.00 96.00 381 ARG A CA 1
ATOM 2974 C C . ARG A 1 381 ? -37.571 14.779 49.318 1.00 96.00 381 ARG A C 1
ATOM 2976 O O . ARG A 1 381 ? -37.878 14.471 50.466 1.00 96.00 381 ARG A O 1
ATOM 2983 N N . GLN A 1 382 ? -38.199 15.712 48.604 1.00 95.31 382 GLN A N 1
ATOM 2984 C CA . GLN A 1 382 ? -39.332 16.487 49.118 1.00 95.31 382 GLN A CA 1
ATOM 2985 C C . GLN A 1 382 ? -40.527 15.586 49.457 1.00 95.31 382 GLN A C 1
ATOM 2987 O O . GLN A 1 382 ? -41.128 15.730 50.519 1.00 95.31 382 GLN A O 1
ATOM 2992 N N . GLU A 1 383 ? -40.832 14.603 48.606 1.00 96.06 383 GLU A N 1
ATOM 2993 C CA . GLU A 1 383 ? -41.906 13.633 48.853 1.00 96.06 383 GLU A CA 1
ATOM 2994 C C . GLU A 1 383 ? -41.628 12.764 50.093 1.00 96.06 383 GLU A C 1
ATOM 2996 O O . GLU A 1 383 ? -42.512 12.556 50.926 1.00 96.06 383 GLU A O 1
ATOM 3001 N N . ILE A 1 384 ? -40.385 12.300 50.269 1.00 94.94 384 ILE A N 1
ATOM 3002 C CA . ILE A 1 384 ? -39.976 11.549 51.465 1.00 94.94 384 ILE A CA 1
ATOM 3003 C C . ILE A 1 384 ? -40.113 12.409 52.726 1.00 94.94 384 ILE A C 1
ATOM 3005 O O . ILE A 1 384 ? -40.611 11.916 53.737 1.00 94.94 384 ILE A O 1
ATOM 3009 N N . GLU A 1 385 ? -39.681 13.670 52.687 1.00 95.38 385 GLU A N 1
ATOM 3010 C CA . GLU A 1 385 ? -39.767 14.586 53.830 1.00 95.38 385 GLU A CA 1
ATOM 3011 C C . GLU A 1 385 ? -41.226 14.855 54.233 1.00 95.38 385 GLU A C 1
ATOM 3013 O O . GLU A 1 385 ? -41.575 14.799 55.419 1.00 95.38 385 GLU A O 1
ATOM 3018 N N . GLN A 1 386 ? -42.100 15.050 53.242 1.00 95.12 386 GLN A N 1
ATOM 3019 C CA . GLN A 1 386 ? -43.534 15.203 53.463 1.00 95.12 386 GLN A CA 1
ATOM 3020 C C . GLN A 1 386 ? -44.136 13.954 54.124 1.00 95.12 386 GLN A C 1
ATOM 3022 O O . GLN A 1 386 ? -44.768 14.059 55.176 1.00 95.12 386 GLN A O 1
ATOM 3027 N N . LEU A 1 387 ? -43.878 12.765 53.569 1.00 94.00 387 LEU A N 1
ATOM 3028 C CA . LEU A 1 387 ? -44.367 11.500 54.129 1.00 94.00 387 LEU A CA 1
ATOM 3029 C C . LEU A 1 387 ? -43.836 11.241 55.546 1.00 94.00 387 LEU A C 1
ATOM 3031 O O . LEU A 1 387 ? -44.545 10.687 56.387 1.00 94.00 387 LEU A O 1
ATOM 3035 N N . GLN A 1 388 ? -42.593 11.638 55.836 1.00 94.50 388 GLN A N 1
ATOM 3036 C CA . GLN A 1 388 ? -42.020 11.529 57.178 1.00 94.50 388 GLN A CA 1
ATOM 3037 C C . GLN A 1 388 ? -42.744 12.428 58.180 1.00 94.50 388 GLN A C 1
ATOM 3039 O O . GLN A 1 388 ? -43.037 11.970 59.285 1.00 94.50 388 GLN A O 1
ATOM 3044 N N . THR A 1 389 ? -43.067 13.662 57.792 1.00 94.50 389 THR A N 1
ATOM 3045 C CA . THR A 1 389 ? -43.807 14.598 58.650 1.00 94.50 389 THR A CA 1
ATOM 3046 C C . THR A 1 389 ? -45.222 14.086 58.910 1.00 94.50 389 THR A C 1
ATOM 3048 O O . THR A 1 389 ? -45.625 13.972 60.066 1.00 94.50 389 THR A O 1
ATOM 3051 N N . GLU A 1 390 ? -45.932 13.650 57.866 1.00 94.12 390 GLU A N 1
ATOM 3052 C CA . GLU A 1 390 ? -47.273 13.063 57.992 1.00 94.12 390 GLU A CA 1
ATOM 3053 C C . GLU A 1 390 ? -47.280 11.830 58.913 1.00 94.12 390 GLU A C 1
ATOM 3055 O O . GLU A 1 390 ? -48.122 11.707 59.806 1.00 94.12 390 GLU A O 1
ATOM 3060 N N . ALA A 1 391 ? -46.305 10.927 58.756 1.00 92.44 391 ALA A N 1
ATOM 3061 C CA . ALA A 1 391 ? -46.172 9.755 59.617 1.00 92.44 391 ALA A CA 1
ATOM 3062 C C . ALA A 1 391 ? -45.843 10.128 61.074 1.00 92.44 391 ALA A C 1
ATOM 3064 O O . ALA A 1 391 ? -46.283 9.448 62.007 1.00 92.44 391 ALA A O 1
ATOM 3065 N N . GLN A 1 392 ? -45.057 11.183 61.290 1.00 93.00 392 GLN A N 1
ATOM 3066 C CA . GLN A 1 392 ? -44.681 11.649 62.621 1.00 93.00 392 GLN A CA 1
ATOM 3067 C C . GLN A 1 392 ? -45.860 12.315 63.342 1.00 93.00 392 GLN A C 1
ATOM 3069 O O . GLN A 1 392 ? -46.064 12.059 64.532 1.00 93.00 392 GLN A O 1
ATOM 3074 N N . ASP A 1 393 ? -46.670 13.089 62.622 1.00 92.62 393 ASP A N 1
ATOM 3075 C CA . ASP A 1 393 ? -47.892 13.702 63.143 1.00 92.62 393 ASP A CA 1
ATOM 3076 C C . ASP A 1 393 ? -48.962 12.651 63.458 1.00 92.62 393 ASP A C 1
ATOM 3078 O O . ASP A 1 393 ? -49.561 12.691 64.534 1.00 92.62 393 ASP A O 1
ATOM 3082 N N . ALA A 1 394 ? -49.134 11.643 62.596 1.00 91.62 394 ALA A N 1
ATOM 3083 C CA . ALA A 1 394 ? -50.020 10.512 62.871 1.00 91.62 394 ALA A CA 1
ATOM 3084 C C . ALA A 1 394 ? -49.599 9.748 64.140 1.00 91.62 394 ALA A C 1
ATOM 3086 O O . ALA A 1 394 ? -50.432 9.463 65.001 1.00 91.62 394 ALA A O 1
ATOM 3087 N N . ARG A 1 395 ? -48.294 9.479 64.310 1.00 91.38 395 ARG A N 1
ATOM 3088 C CA . ARG A 1 395 ? -47.761 8.833 65.525 1.00 91.38 395 ARG A CA 1
ATOM 3089 C C . ARG A 1 395 ? -47.994 9.663 66.784 1.00 91.38 395 ARG A C 1
ATOM 3091 O O . ARG A 1 395 ? -48.304 9.084 67.823 1.00 91.38 395 ARG A O 1
ATOM 3098 N N . LYS A 1 396 ? -47.839 10.990 66.714 1.00 92.38 396 LYS A N 1
ATOM 3099 C CA . LYS A 1 396 ? -48.156 11.883 67.840 1.00 92.38 396 LYS A CA 1
ATOM 3100 C C . LYS A 1 396 ? -49.643 11.837 68.177 1.00 92.38 396 LYS A C 1
ATOM 3102 O O . LYS A 1 396 ? -49.979 11.620 69.333 1.00 92.38 396 LYS A O 1
ATOM 3107 N N . ALA A 1 397 ? -50.515 11.946 67.177 1.00 91.94 397 ALA A N 1
ATOM 3108 C CA . ALA A 1 397 ? -51.959 11.893 67.381 1.00 91.94 397 ALA A CA 1
ATOM 3109 C C . ALA A 1 397 ? -52.414 10.566 68.018 1.00 91.94 397 ALA A C 1
ATOM 3111 O O . ALA A 1 397 ? -53.275 10.563 68.899 1.00 91.94 397 ALA A O 1
ATOM 3112 N N . ASP A 1 398 ? -51.827 9.439 67.607 1.00 89.81 398 ASP A N 1
ATOM 3113 C CA . ASP A 1 398 ? -52.106 8.136 68.215 1.00 89.81 398 ASP A CA 1
ATOM 3114 C C . ASP A 1 398 ? -51.566 8.032 69.650 1.00 89.81 398 ASP A C 1
ATOM 3116 O O . ASP A 1 398 ? -52.246 7.480 70.518 1.00 89.81 398 ASP A O 1
ATOM 3120 N N . ALA A 1 399 ? -50.384 8.593 69.931 1.00 90.88 399 ALA A N 1
ATOM 3121 C CA . ALA A 1 399 ? -49.826 8.645 71.283 1.00 90.88 399 ALA A CA 1
ATOM 3122 C C . ALA A 1 399 ? -50.683 9.504 72.229 1.00 90.88 399 ALA A C 1
ATOM 3124 O O . ALA A 1 399 ? -50.971 9.071 73.346 1.00 90.88 399 ALA A O 1
ATOM 3125 N N . ASP A 1 400 ? -51.150 10.666 71.768 1.00 91.75 400 ASP A N 1
ATOM 3126 C CA . ASP A 1 400 ? -52.015 11.563 72.540 1.00 91.75 400 ASP A CA 1
ATOM 3127 C C . ASP A 1 400 ? -53.357 10.888 72.866 1.00 91.75 400 ASP A C 1
ATOM 3129 O O . ASP A 1 400 ? -53.781 10.868 74.024 1.00 91.75 400 ASP A O 1
ATOM 3133 N N . LYS A 1 401 ? -53.986 10.226 71.880 1.00 91.06 401 LYS A N 1
ATOM 3134 C CA . LYS A 1 401 ? -55.198 9.412 72.100 1.00 91.06 401 LYS A CA 1
ATOM 3135 C C . LYS A 1 401 ? -54.959 8.264 73.082 1.00 91.06 401 LYS A C 1
ATOM 3137 O O . LYS A 1 401 ? -55.839 7.928 73.884 1.00 91.06 401 LYS A O 1
ATOM 3142 N N . HIS A 1 402 ? -53.798 7.615 73.006 1.00 88.94 402 HIS A N 1
ATOM 3143 C CA . HIS A 1 402 ? -53.454 6.526 73.914 1.00 88.94 402 HIS A CA 1
ATOM 3144 C C . HIS A 1 402 ? -53.284 7.023 75.356 1.00 88.94 402 HIS A C 1
ATOM 3146 O O . HIS A 1 402 ? -53.785 6.394 76.289 1.00 88.94 402 HIS A O 1
ATOM 3152 N N . GLU A 1 403 ? -52.636 8.171 75.556 1.00 91.12 403 GLU A N 1
ATOM 3153 C CA . GLU A 1 403 ? -52.491 8.748 76.892 1.00 91.12 403 GLU A CA 1
ATOM 3154 C C . GLU A 1 403 ? -53.848 9.226 77.436 1.00 91.12 403 GLU A C 1
ATOM 3156 O O . GLU A 1 403 ? -54.182 8.940 78.587 1.00 91.12 403 GLU A O 1
ATOM 3161 N N . GLU A 1 404 ? -54.698 9.834 76.604 1.00 91.06 404 GLU A N 1
ATOM 3162 C CA . GLU A 1 404 ? -56.063 10.207 76.992 1.00 91.06 404 GLU A CA 1
ATOM 3163 C C . GLU A 1 404 ? -56.877 8.978 77.439 1.00 91.06 404 GLU A C 1
ATOM 3165 O O . GLU A 1 404 ? -57.410 8.944 78.551 1.00 91.06 404 GLU A O 1
ATOM 3170 N N . THR A 1 405 ? -56.909 7.906 76.642 1.00 89.19 405 THR A N 1
ATOM 3171 C CA . THR A 1 405 ? -57.616 6.664 77.016 1.00 89.19 405 THR A CA 1
ATOM 3172 C C . THR A 1 405 ? -57.062 6.034 78.294 1.00 89.19 405 THR A C 1
ATOM 3174 O O . THR A 1 405 ? -57.830 5.585 79.152 1.00 89.19 405 THR A O 1
ATOM 3177 N N . LYS A 1 406 ? -55.742 6.050 78.483 1.00 89.81 406 LYS A N 1
ATOM 3178 C CA . LYS A 1 406 ? -55.089 5.575 79.706 1.00 89.81 406 LYS A CA 1
ATOM 3179 C C . LYS A 1 406 ? -55.489 6.396 80.934 1.00 89.81 406 LYS A C 1
ATOM 3181 O O . LYS A 1 406 ? -55.804 5.792 81.961 1.00 89.81 406 LYS A O 1
ATOM 3186 N N . THR A 1 407 ? -55.552 7.726 80.842 1.00 90.88 407 THR A N 1
ATOM 3187 C CA . THR A 1 407 ? -56.016 8.576 81.958 1.00 90.88 407 THR A CA 1
ATOM 3188 C C . THR A 1 407 ? -57.477 8.292 82.319 1.00 90.88 407 THR A C 1
ATOM 3190 O O . THR A 1 407 ? -57.803 8.127 83.498 1.00 90.88 407 THR A O 1
ATOM 3193 N N . VAL A 1 408 ? -58.350 8.111 81.321 1.00 91.44 408 VAL A N 1
ATOM 3194 C CA . VAL A 1 408 ? -59.754 7.716 81.528 1.00 91.44 408 VAL A CA 1
ATOM 3195 C C . VAL A 1 408 ? -59.848 6.355 82.224 1.00 91.44 408 VAL A C 1
ATOM 3197 O O . VAL A 1 408 ? -60.620 6.183 83.174 1.00 91.44 408 VAL A O 1
ATOM 3200 N N . HIS A 1 409 ? -59.051 5.374 81.794 1.00 88.12 409 HIS A N 1
ATOM 3201 C CA . HIS A 1 409 ? -59.006 4.058 82.428 1.00 88.12 409 HIS A CA 1
ATOM 3202 C C . HIS A 1 409 ? -58.482 4.119 83.868 1.00 88.12 409 HIS A C 1
ATOM 3204 O O . HIS A 1 409 ? -59.073 3.489 84.746 1.00 88.12 409 HIS A O 1
ATOM 3210 N N . GLN A 1 410 ? -57.438 4.905 84.141 1.00 89.88 410 GLN A N 1
ATOM 3211 C CA . GLN A 1 410 ? -56.912 5.110 85.495 1.00 89.88 410 GLN A CA 1
ATOM 3212 C C . GLN A 1 410 ? -57.955 5.740 86.426 1.00 89.88 410 GLN A C 1
ATOM 3214 O O . GLN A 1 410 ? -58.193 5.209 87.514 1.00 89.88 410 GLN A O 1
ATOM 3219 N N . ALA A 1 411 ? -58.648 6.792 85.980 1.00 88.50 411 ALA A N 1
ATOM 3220 C CA . ALA A 1 411 ? -59.732 7.412 86.743 1.00 88.50 411 ALA A CA 1
ATOM 3221 C C . ALA A 1 411 ? -60.859 6.408 87.047 1.00 88.50 411 ALA A C 1
ATOM 3223 O O . ALA A 1 411 ? -61.390 6.347 88.159 1.00 88.50 411 ALA A O 1
ATOM 3224 N N . ARG A 1 412 ? -61.202 5.549 86.079 1.00 88.12 412 ARG A N 1
ATOM 3225 C CA . ARG A 1 412 ? -62.216 4.504 86.266 1.00 88.12 412 ARG A CA 1
ATOM 3226 C C . ARG A 1 412 ? -61.773 3.425 87.256 1.00 88.12 412 ARG A C 1
ATOM 3228 O O . ARG A 1 412 ? -62.592 2.985 88.064 1.00 88.12 412 ARG A O 1
ATOM 3235 N N . ILE A 1 413 ? -60.501 3.025 87.226 1.00 88.12 413 ILE A N 1
ATOM 3236 C CA . ILE A 1 413 ? -59.914 2.095 88.202 1.00 88.12 413 ILE A CA 1
ATOM 3237 C C . ILE A 1 413 ? -59.963 2.694 89.612 1.00 88.12 413 ILE A C 1
ATOM 3239 O O . ILE A 1 413 ? -60.348 1.989 90.543 1.00 88.12 413 ILE A O 1
ATOM 3243 N N . GLU A 1 414 ? -59.641 3.979 89.790 1.00 87.38 414 GLU A N 1
ATOM 3244 C CA . GLU A 1 414 ? -59.765 4.650 91.093 1.00 87.38 414 GLU A CA 1
ATOM 3245 C C . GLU A 1 414 ? -61.202 4.644 91.621 1.00 87.38 414 GLU A C 1
ATOM 3247 O O . GLU A 1 414 ? -61.437 4.318 92.787 1.00 87.38 414 GLU A O 1
ATOM 3252 N N . ILE A 1 415 ? -62.179 4.968 90.768 1.00 87.94 415 ILE A N 1
ATOM 3253 C CA . ILE A 1 415 ? -63.598 4.942 91.146 1.00 87.94 415 ILE A CA 1
ATOM 3254 C C . ILE A 1 415 ? -64.013 3.527 91.570 1.00 87.94 415 ILE A C 1
ATOM 3256 O O . ILE A 1 415 ? -64.707 3.357 92.575 1.00 87.94 415 ILE A O 1
ATOM 3260 N N . LEU A 1 416 ? -63.589 2.502 90.823 1.00 85.38 416 LEU A N 1
ATOM 3261 C CA . LEU A 1 416 ? -63.876 1.104 91.148 1.00 85.38 416 LEU A CA 1
ATOM 3262 C C . LEU A 1 416 ? -63.199 0.664 92.450 1.00 85.38 416 LEU A C 1
ATOM 3264 O O . LEU A 1 416 ? -63.855 0.014 93.260 1.00 85.38 416 LEU A O 1
ATOM 3268 N N . LYS A 1 417 ? -61.945 1.066 92.700 1.00 86.38 417 LYS A N 1
ATOM 3269 C CA . LYS A 1 417 ? -61.253 0.830 93.979 1.00 86.38 417 LYS A CA 1
ATOM 3270 C C . LYS A 1 417 ? -62.020 1.437 95.150 1.00 86.38 417 LYS A C 1
ATOM 3272 O O . LYS A 1 417 ? -62.327 0.717 96.094 1.00 86.38 417 LYS A O 1
ATOM 3277 N N . LYS A 1 418 ? -62.417 2.713 95.055 1.00 84.44 418 LYS A N 1
ATOM 3278 C CA . LYS A 1 418 ? -63.218 3.387 96.095 1.00 84.44 418 LYS A CA 1
ATOM 3279 C C . LYS A 1 418 ? -64.542 2.665 96.363 1.00 84.44 418 LYS A C 1
ATOM 3281 O O . LYS A 1 418 ? -64.940 2.516 97.516 1.00 84.44 418 LYS A O 1
ATOM 3286 N N . LYS A 1 419 ? -65.220 2.178 95.315 1.00 82.69 419 LYS A N 1
ATOM 3287 C CA . LYS A 1 419 ? -66.433 1.352 95.465 1.00 82.69 419 LYS A CA 1
ATOM 3288 C C . LYS A 1 419 ? -66.142 0.032 96.182 1.00 82.69 419 LYS A C 1
ATOM 3290 O O . LYS A 1 419 ? -66.894 -0.335 97.080 1.00 82.69 419 LYS A O 1
ATOM 3295 N N . LEU A 1 420 ? -65.064 -0.660 95.814 1.00 79.75 420 LEU A N 1
ATOM 3296 C CA . LEU A 1 420 ? -64.671 -1.929 96.431 1.00 79.75 420 LEU A CA 1
ATOM 3297 C C . LEU A 1 420 ? -64.332 -1.755 97.917 1.00 79.75 420 LEU A C 1
ATOM 3299 O O . LEU A 1 420 ? -64.804 -2.522 98.749 1.00 79.75 420 LEU A O 1
ATOM 3303 N N . GLU A 1 421 ? -63.577 -0.712 98.261 1.00 81.44 421 GLU A N 1
ATOM 3304 C CA . GLU A 1 421 ? -63.259 -0.354 99.648 1.00 81.44 421 GLU A CA 1
ATOM 3305 C C . GLU A 1 421 ? -64.522 -0.037 100.461 1.00 81.44 421 GLU A C 1
ATOM 3307 O O . GLU A 1 421 ? -64.626 -0.426 101.626 1.00 81.44 421 GLU A O 1
ATOM 3312 N N . GLY A 1 422 ? -65.512 0.617 99.845 1.00 76.81 422 GLY A N 1
ATOM 3313 C CA . GLY A 1 422 ? -66.828 0.838 100.447 1.00 76.81 422 GLY A CA 1
ATOM 3314 C C . GLY A 1 422 ? -67.580 -0.465 100.743 1.00 76.81 422 GLY A C 1
ATOM 3315 O O . GLY A 1 422 ? -68.111 -0.632 101.840 1.00 76.81 422 GLY A O 1
ATOM 3316 N N . ILE A 1 423 ? -67.572 -1.414 99.802 1.00 77.12 423 ILE A N 1
ATOM 3317 C CA . ILE A 1 423 ? -68.203 -2.736 99.966 1.00 77.12 423 ILE A CA 1
ATOM 3318 C C . ILE A 1 423 ? -67.486 -3.557 101.048 1.00 77.12 423 ILE A C 1
ATOM 3320 O O . ILE A 1 423 ? -68.139 -4.164 101.894 1.00 77.12 423 ILE A O 1
ATOM 3324 N N . ILE A 1 424 ? -66.150 -3.538 101.081 1.00 73.25 424 ILE A N 1
ATOM 3325 C CA . ILE A 1 424 ? -65.352 -4.234 102.105 1.00 73.25 424 ILE A CA 1
ATOM 3326 C C . ILE A 1 424 ? -65.653 -3.677 103.504 1.00 73.25 424 ILE A C 1
ATOM 3328 O O . ILE A 1 424 ? -65.813 -4.453 104.448 1.00 73.25 424 ILE A O 1
ATOM 3332 N N . LYS A 1 425 ? -65.806 -2.352 103.645 1.00 69.38 425 LYS A N 1
ATOM 3333 C CA . LYS A 1 425 ? -66.220 -1.711 104.907 1.00 69.38 425 LYS A CA 1
ATOM 3334 C C . LYS A 1 425 ? -67.644 -2.084 105.334 1.00 69.38 425 LYS A C 1
ATOM 3336 O O . LYS A 1 425 ? -67.902 -2.191 106.528 1.00 69.38 425 LYS A O 1
ATOM 3341 N N . GLN A 1 426 ? -68.561 -2.313 104.391 1.00 63.84 426 GLN A N 1
ATOM 3342 C CA . GLN A 1 426 ? -69.903 -2.829 104.695 1.00 63.84 426 GLN A CA 1
ATOM 3343 C C . GLN A 1 426 ? -69.890 -4.315 105.087 1.00 63.84 426 GLN A C 1
ATOM 3345 O O . GLN A 1 426 ? -70.658 -4.718 105.955 1.00 63.84 426 GLN A O 1
ATOM 3350 N N . ALA A 1 427 ? -69.001 -5.123 104.503 1.00 60.28 427 ALA A N 1
ATOM 3351 C 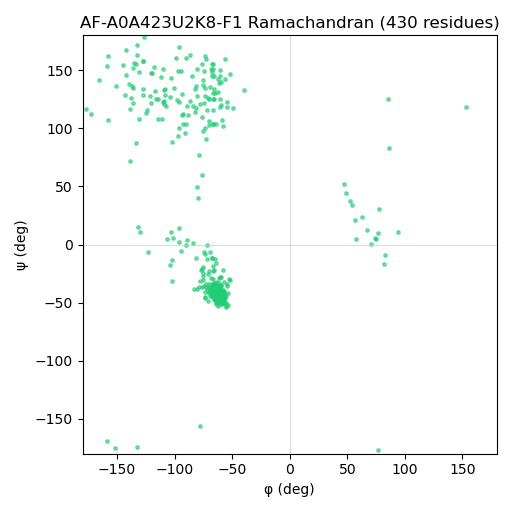CA . ALA A 1 427 ? -68.870 -6.549 104.811 1.00 60.28 427 ALA A CA 1
ATOM 3352 C C . ALA A 1 427 ? -68.172 -6.841 106.157 1.00 60.28 427 ALA A C 1
ATOM 3354 O O . ALA A 1 427 ? -68.329 -7.931 106.699 1.00 60.28 427 ALA A O 1
ATOM 3355 N N . THR A 1 428 ? -67.417 -5.882 106.706 1.00 56.69 428 THR A N 1
ATOM 3356 C CA . THR A 1 428 ? -66.687 -6.011 107.985 1.00 56.69 428 THR A CA 1
ATOM 3357 C C . THR A 1 428 ? -67.434 -5.445 109.197 1.00 56.69 428 THR A C 1
ATOM 3359 O O . THR A 1 428 ? -66.917 -5.507 110.312 1.00 56.69 428 THR A O 1
ATOM 3362 N N . GLN A 1 429 ? -68.664 -4.941 109.034 1.00 55.84 429 GLN A N 1
ATOM 3363 C CA . GLN A 1 429 ? -69.513 -4.639 110.188 1.00 55.84 429 GLN A CA 1
ATOM 3364 C C . GLN A 1 429 ? -70.041 -5.944 110.813 1.00 55.84 429 GLN A C 1
ATOM 3366 O O . GLN A 1 429 ? -70.613 -6.771 110.098 1.00 55.84 429 GLN A O 1
ATOM 3371 N N . PRO A 1 430 ? -69.881 -6.155 112.133 1.00 50.66 430 PRO A N 1
ATOM 3372 C CA . PRO A 1 430 ? -70.367 -7.362 112.785 1.00 50.66 430 PRO A CA 1
ATOM 3373 C C . PRO A 1 430 ? -71.898 -7.389 112.733 1.00 50.66 430 PRO A C 1
ATOM 3375 O O . PRO A 1 430 ? -72.562 -6.444 113.165 1.00 50.66 430 PRO A O 1
ATOM 3378 N N . LYS A 1 431 ? -72.461 -8.476 112.190 1.00 53.56 431 LYS A N 1
ATOM 3379 C CA . LYS A 1 431 ? -73.892 -8.768 112.320 1.00 53.56 431 LYS A CA 1
ATOM 3380 C C . LYS A 1 431 ? -74.200 -8.905 113.814 1.00 53.56 431 LYS A C 1
ATOM 3382 O O . LYS A 1 431 ? -73.585 -9.735 114.479 1.00 53.56 431 LYS A O 1
ATOM 3387 N N . LYS A 1 432 ? -75.075 -8.021 114.300 1.00 46.41 432 LYS A N 1
ATOM 3388 C CA . LYS A 1 432 ? -75.628 -8.024 115.659 1.00 46.41 432 LYS A CA 1
ATOM 3389 C C . LYS A 1 432 ? -76.273 -9.354 116.014 1.00 46.41 432 LYS A C 1
ATOM 3391 O O . LYS A 1 432 ? -76.879 -9.958 115.098 1.00 46.41 432 LYS A O 1
#

Mean predicted aligned error: 18.1 Å

Radius of gyration: 44.18 Å; Cα contacts (8 Å, |Δi|>4): 468; chains: 1; bounding box: 108×66×160 Å

Sequence (432 aa):
MDKAVTLSCGGRMPLVGLGCWESPPDQVTQAVEAALDAGYRHIDTAYNYLNEEAVGAGIRNWLEKTGKSRGEVFVVTKLPMIGMYEGGVEKFLKKSLEKLKLGYVDLYLVHLPVGMKGKDDNDIFPVVDGQINVDFATDLIAVWREMEKMKTLGLARSIGVSNFSVKQLRKICAVAKVPPSVQQQVRRALKEGIYVSSTSAPGLSGALPPGGPLGTTPSVRLVLPPLHELRKKETQEILNLILPPREWEEAGQLWVQSVSTTPATSVDVQQLQEQLDLRLQEQEAFETGICPVRRDLYTQCFDELIRQVTINCAERGLLLYRVRDEIRETLDAYQRLYTSACAYGVRKALMAEEHKVKVGARCDELRKQVSELETRAESLRQEIEQLQTEAQDARKADADKHEETKTVHQARIEILKKKLEGIIKQATQPKK

Nearest PDB structures (foldseek):
  3mc5-assembly1_A  TM=9.396E-01  e=6.394E-19  Homo sapiens
  2is7-assembly1_A  TM=9.460E-01  e=5.791E-18  Homo sapiens
  5zcm-assembly1_A  TM=9.503E-01  e=9.209E-18  Debaryomyces nepalensis
  1k8c-assembly1_B  TM=9.438E-01  e=1.304E-17  Yamadazyma tenuis
  1r38-assembly1_A  TM=9.450E-01  e=3.925E-17  Yamadazyma tenuis

Solvent-accessible surface area (backbone atoms only — not comparable to full-atom values): 24578 Å² total; per-residue (Å²): 114,87,62,57,45,76,34,84,83,69,48,78,43,52,70,59,48,50,55,50,69,93,42,52,54,90,50,34,20,58,52,46,32,52,39,46,74,74,42,44,37,20,42,37,50,31,59,79,52,77,27,45,44,29,45,22,47,14,53,49,54,46,30,67,75,67,73,52,60,75,87,67,52,41,35,33,37,26,48,42,33,54,26,48,47,92,69,25,53,60,53,50,50,53,52,46,29,59,43,28,70,43,88,53,34,47,30,39,25,40,49,47,87,53,17,32,62,37,93,53,98,80,38,71,77,31,68,52,97,90,36,72,34,63,36,89,81,49,51,67,61,63,45,49,56,46,51,52,46,36,38,73,73,51,46,15,74,35,44,26,35,16,65,64,51,74,71,57,48,50,61,40,56,75,72,44,90,69,62,68,46,41,49,41,43,94,60,84,72,93,60,88,96,60,55,67,72,56,69,68,65,100,72,86,88,82,90,81,87,90,80,88,88,82,95,65,86,74,79,78,77,75,79,74,71,59,72,78,60,53,72,76,50,56,68,68,60,53,45,41,64,77,45,62,59,50,74,50,77,57,98,91,41,83,45,73,50,68,75,82,78,74,80,74,52,76,64,55,54,51,51,52,49,53,52,49,55,52,51,39,59,76,66,66,40,60,93,67,79,94,39,69,67,45,52,52,54,53,48,54,52,49,53,51,51,32,52,48,40,25,67,77,36,53,70,61,15,54,50,50,51,53,52,51,52,54,51,49,54,49,50,54,51,51,53,44,51,50,55,52,50,54,54,48,53,53,50,52,52,53,53,51,52,56,49,51,54,56,52,49,54,50,51,54,52,51,52,51,53,50,53,54,49,51,53,52,52,50,52,52,50,54,51,51,52,51,53,50,49,54,53,50,52,51,52,47,54,52,50,52,52,50,52,51,52,49,52,54,50,50,54,50,49,52,54,49,49,55,52,48,54,52,51,52,57,61,70,68,56,80,84,127